Protein AF-0000000068167286 (afdb_homodimer)

Structure (mmCIF, N/CA/C/O backbone):
data_AF-0000000068167286-model_v1
#
loop_
_entity.id
_entity.type
_entity.pdbx_description
1 polymer 'Endonuclease/exonuclease/phosphatase family protein'
#
loop_
_atom_site.group_PDB
_atom_site.id
_atom_site.type_symbol
_atom_site.label_atom_id
_atom_site.label_alt_id
_atom_site.label_comp_id
_atom_site.label_asym_id
_atom_site.label_entity_id
_atom_site.label_seq_id
_atom_site.pdbx_PDB_ins_code
_atom_site.Cartn_x
_atom_site.Cartn_y
_atom_site.Cartn_z
_atom_site.occupancy
_atom_site.B_iso_or_equiv
_atom_site.auth_seq_id
_atom_site.auth_comp_id
_atom_site.auth_asym_id
_atom_site.auth_atom_id
_atom_site.pdbx_PDB_model_num
ATOM 1 N N . MET A 1 1 ? -36.969 -11.836 -45.531 1 19.58 1 MET A N 1
ATOM 2 C CA . MET A 1 1 ? -36.844 -10.516 -44.906 1 19.58 1 MET A CA 1
ATOM 3 C C . MET A 1 1 ? -36.969 -10.602 -43.406 1 19.58 1 MET A C 1
ATOM 5 O O . MET A 1 1 ? -38.031 -10.32 -42.844 1 19.58 1 MET A O 1
ATOM 9 N N . GLN A 1 2 ? -36.5 -11.539 -42.781 1 21.75 2 GLN A N 1
ATOM 10 C CA . GLN A 1 2 ? -36.812 -12.047 -41.469 1 21.75 2 GLN A CA 1
ATOM 11 C C . GLN A 1 2 ? -36.438 -11.023 -40.375 1 21.75 2 GLN A C 1
ATOM 13 O O . GLN A 1 2 ? -35.375 -10.438 -40.406 1 21.75 2 GLN A O 1
ATOM 18 N N . SER A 1 3 ? -37.5 -10.406 -39.812 1 21.89 3 SER A N 1
ATOM 19 C CA . SER A 1 3 ? -37.625 -9.289 -38.906 1 21.89 3 SER A CA 1
ATOM 20 C C . SER A 1 3 ? -36.844 -9.531 -37.594 1 21.89 3 SER A C 1
ATOM 22 O O . SER A 1 3 ? -37 -10.578 -36.969 1 21.89 3 SER A O 1
ATOM 24 N N . THR A 1 4 ? -35.594 -9.219 -37.594 1 21.28 4 THR A N 1
ATOM 25 C CA . THR A 1 4 ? -34.469 -9.406 -36.656 1 21.28 4 THR A CA 1
ATOM 26 C C . THR A 1 4 ? -34.781 -8.805 -35.312 1 21.28 4 THR A C 1
ATOM 28 O O . THR A 1 4 ? -34.688 -7.598 -35.094 1 21.28 4 THR A O 1
ATOM 31 N N . ASP A 1 5 ? -35.938 -9.078 -34.75 1 18.7 5 ASP A N 1
ATOM 32 C CA . ASP A 1 5 ? -36.5 -8.477 -33.562 1 18.7 5 ASP A CA 1
ATOM 33 C C . ASP A 1 5 ? -35.562 -8.57 -32.375 1 18.7 5 ASP A C 1
ATOM 35 O O . ASP A 1 5 ? -35.25 -9.664 -31.891 1 18.7 5 ASP A O 1
ATOM 39 N N . VAL A 1 6 ? -34.531 -7.875 -32.438 1 19.98 6 VAL A N 1
ATOM 40 C CA . VAL A 1 6 ? -33.438 -7.742 -31.484 1 19.98 6 VAL A CA 1
ATOM 41 C C . VAL A 1 6 ? -33.969 -7.441 -30.094 1 19.98 6 VAL A C 1
ATOM 43 O O . VAL A 1 6 ? -34.812 -6.555 -29.922 1 19.98 6 VAL A O 1
ATOM 46 N N . TYR A 1 7 ? -34.156 -8.461 -29.266 1 19 7 TYR A N 1
ATOM 47 C CA . TYR A 1 7 ? -34.719 -8.523 -27.938 1 19 7 TYR A CA 1
ATOM 48 C C . TYR A 1 7 ? -34.281 -7.336 -27.094 1 19 7 TYR A C 1
ATOM 50 O O . TYR A 1 7 ? -33.094 -7.109 -26.922 1 19 7 TYR A O 1
ATOM 58 N N . HIS A 1 8 ? -34.875 -6.145 -27.266 1 18.42 8 HIS A N 1
ATOM 59 C CA . HIS A 1 8 ? -34.875 -4.91 -26.484 1 18.42 8 HIS A CA 1
ATOM 60 C C . HIS A 1 8 ? -35.094 -5.199 -25 1 18.42 8 HIS A C 1
ATOM 62 O O . HIS A 1 8 ? -36.219 -5.324 -24.547 1 18.42 8 HIS A O 1
ATOM 68 N N . THR A 1 9 ? -34.469 -6.242 -24.578 1 20.19 9 THR A N 1
ATOM 69 C CA . THR A 1 9 ? -34.844 -6.383 -23.172 1 20.19 9 THR A CA 1
ATOM 70 C C . THR A 1 9 ? -34.812 -5.035 -22.469 1 20.19 9 THR A C 1
ATOM 72 O O . THR A 1 9 ? -33.844 -4.285 -22.594 1 20.19 9 THR A O 1
ATOM 75 N N . THR A 1 10 ? -35.938 -4.438 -22.312 1 20.2 10 THR A N 1
ATOM 76 C CA . THR A 1 10 ? -36.312 -3.277 -21.516 1 20.2 10 THR A CA 1
ATOM 77 C C . THR A 1 10 ? -35.531 -3.242 -20.203 1 20.2 10 THR A C 1
ATOM 79 O O . THR A 1 10 ? -35.594 -4.176 -19.406 1 20.2 10 THR A O 1
ATOM 82 N N . LEU A 1 11 ? -34.438 -2.666 -20.234 1 20.86 11 LEU A N 1
ATOM 83 C CA . LEU A 1 11 ? -33.625 -2.234 -19.094 1 20.86 11 LEU A CA 1
ATOM 84 C C . LEU A 1 11 ? -34.5 -1.599 -18.016 1 20.86 11 LEU A C 1
ATOM 86 O O . LEU A 1 11 ? -35.062 -0.505 -18.219 1 20.86 11 LEU A O 1
ATOM 90 N N . ARG A 1 12 ? -35.375 -2.465 -17.5 1 22.17 12 ARG A N 1
ATOM 91 C CA . ARG A 1 12 ? -36.25 -1.938 -16.469 1 22.17 12 ARG A CA 1
ATOM 92 C C . ARG A 1 12 ? -35.5 -0.986 -15.539 1 22.17 12 ARG A C 1
ATOM 94 O O . ARG A 1 12 ? -34.438 -1.337 -15 1 22.17 12 ARG A O 1
ATOM 101 N N . THR A 1 13 ? -35.562 0.288 -15.75 1 22.36 13 THR A N 1
ATOM 102 C CA . THR A 1 13 ? -35.281 1.476 -14.953 1 22.36 13 THR A CA 1
ATOM 103 C C . THR A 1 13 ? -35.844 1.339 -13.555 1 22.36 13 THR A C 1
ATOM 105 O O . THR A 1 13 ? -37.062 1.504 -13.359 1 22.36 13 THR A O 1
ATOM 108 N N . THR A 1 14 ? -35.719 0.206 -12.977 1 24.3 14 THR A N 1
ATOM 109 C CA . THR A 1 14 ? -36.344 0.342 -11.664 1 24.3 14 THR A CA 1
ATOM 110 C C . THR A 1 14 ? -35.938 1.646 -11 1 24.3 14 THR A C 1
ATOM 112 O O . THR A 1 14 ? -34.781 2.08 -11.141 1 24.3 14 THR A O 1
ATOM 115 N N . SER A 1 15 ? -36.812 2.525 -10.812 1 22.58 15 SER A N 1
ATOM 116 C CA . SER A 1 15 ? -36.844 3.779 -10.062 1 22.58 15 SER A CA 1
ATOM 117 C C . SER A 1 15 ? -36 3.693 -8.805 1 22.58 15 SER A C 1
ATOM 119 O O . SER A 1 15 ? -36.219 2.807 -7.969 1 22.58 15 SER A O 1
ATOM 121 N N . LEU A 1 16 ? -34.75 3.848 -8.93 1 25.44 16 LEU A N 1
ATOM 122 C CA . LEU A 1 16 ? -33.75 4.062 -7.898 1 25.44 16 LEU A CA 1
ATOM 123 C C . LEU A 1 16 ? -34.25 5.004 -6.816 1 25.44 16 LEU A C 1
ATOM 125 O O . LEU A 1 16 ? -34.156 6.227 -6.945 1 25.44 16 LEU A O 1
ATOM 129 N N . LEU A 1 17 ? -35.5 4.871 -6.328 1 25.36 17 LEU A N 1
ATOM 130 C CA . LEU A 1 17 ? -36.094 5.602 -5.219 1 25.36 17 LEU A CA 1
ATOM 131 C C . LEU A 1 17 ? -35.062 5.895 -4.133 1 25.36 17 LEU A C 1
ATOM 133 O O . LEU A 1 17 ? -34.062 5.184 -4.023 1 25.36 17 LEU A O 1
ATOM 137 N N . GLY A 1 18 ? -35.281 7.008 -3.186 1 28.33 18 GLY A N 1
ATOM 138 C CA . GLY A 1 18 ? -34.656 7.953 -2.264 1 28.33 18 GLY A CA 1
ATOM 139 C C . GLY A 1 18 ? -33.938 7.277 -1.114 1 28.33 18 GLY A C 1
ATOM 140 O O . GLY A 1 18 ? -34.531 7.012 -0.069 1 28.33 18 GLY A O 1
ATOM 141 N N . VAL A 1 19 ? -33.469 6.191 -1.227 1 30.53 19 VAL A N 1
ATOM 142 C CA . VAL A 1 19 ? -32.906 5.695 0.028 1 30.53 19 VAL A CA 1
ATOM 143 C C . VAL A 1 19 ? -32.094 6.793 0.706 1 30.53 19 VAL A C 1
ATOM 145 O O . VAL A 1 19 ? -31.203 7.387 0.087 1 30.53 19 VAL A O 1
ATOM 148 N N . ALA A 1 20 ? -32.438 7.434 1.746 1 33.59 20 ALA A N 1
ATOM 149 C CA . ALA A 1 20 ? -31.906 8.422 2.682 1 33.59 20 ALA A CA 1
ATOM 150 C C . ALA A 1 20 ? -30.438 8.164 2.967 1 33.59 20 ALA A C 1
ATOM 152 O O . ALA A 1 20 ? -30.047 7.047 3.338 1 33.59 20 ALA A O 1
ATOM 153 N N . GLY A 1 21 ? -29.453 8.711 2.258 1 41.69 21 GLY A N 1
ATOM 154 C CA . GLY A 1 21 ? -28.016 8.805 2.385 1 41.69 21 GLY A CA 1
ATOM 155 C C . GLY A 1 21 ? -27.531 8.695 3.82 1 41.69 21 GLY A C 1
ATOM 156 O O . GLY A 1 21 ? -28.031 9.391 4.703 1 41.69 21 GLY A O 1
ATOM 157 N N . GLU A 1 22 ? -27.438 7.539 4.367 1 47.97 22 GLU A N 1
ATOM 158 C CA . GLU A 1 22 ? -26.891 7.449 5.723 1 47.97 22 GLU A CA 1
ATOM 159 C C . GLU A 1 22 ? -25.625 8.281 5.859 1 47.97 22 GLU A C 1
ATOM 161 O O . GLU A 1 22 ? -24.734 8.219 5.008 1 47.97 22 GLU A O 1
ATOM 166 N N . ASN A 1 23 ? -25.703 9.422 6.527 1 53.66 23 ASN A N 1
ATOM 167 C CA . ASN A 1 23 ? -24.594 10.289 6.941 1 53.66 23 ASN A CA 1
ATOM 168 C C . ASN A 1 23 ? -23.531 9.5 7.695 1 53.66 23 ASN A C 1
ATOM 170 O O . ASN A 1 23 ? -23.828 8.82 8.68 1 53.66 23 ASN A O 1
ATOM 174 N N . ALA A 1 24 ? -22.516 9.078 6.914 1 52.41 24 ALA A N 1
ATOM 175 C CA . ALA A 1 24 ? -21.422 8.438 7.66 1 52.41 24 ALA A CA 1
ATOM 176 C C . ALA A 1 24 ? -20.5 9.477 8.281 1 52.41 24 ALA A C 1
ATOM 178 O O . ALA A 1 24 ? -20.078 10.422 7.609 1 52.41 24 ALA A O 1
ATOM 179 N N . LYS A 1 25 ? -20.453 9.469 9.68 1 57.75 25 LYS A N 1
ATOM 180 C CA . LYS A 1 25 ? -19.469 10.281 10.391 1 57.75 25 LYS A CA 1
ATOM 181 C C . LYS A 1 25 ? -18.062 9.711 10.219 1 57.75 25 LYS A C 1
ATOM 183 O O . LYS A 1 25 ? -17.859 8.5 10.328 1 57.75 25 LYS A O 1
ATOM 188 N N . VAL A 1 26 ? -17.188 10.516 9.586 1 63.88 26 VAL A N 1
ATOM 189 C CA . VAL A 1 26 ? -15.812 10.102 9.359 1 63.88 26 VAL A CA 1
ATOM 190 C C . VAL A 1 26 ? -14.859 11.016 10.133 1 63.88 26 VAL A C 1
ATOM 192 O O . VAL A 1 26 ? -14.945 12.242 10.031 1 63.88 26 VAL A O 1
ATOM 195 N N . LYS A 1 27 ? -14.078 10.406 11.062 1 56.56 27 LYS A N 1
ATOM 196 C CA . LYS A 1 27 ? -13.023 11.125 11.766 1 56.56 27 LYS A CA 1
ATOM 197 C C . LYS A 1 27 ? -11.719 11.094 10.977 1 56.56 27 LYS A C 1
ATOM 199 O O . LYS A 1 27 ? -11.172 10.023 10.711 1 56.56 27 LYS A O 1
ATOM 204 N N . ARG A 1 28 ? -11.43 12.289 10.453 1 64.94 28 ARG A N 1
ATOM 205 C CA . ARG A 1 28 ? -10.227 12.414 9.641 1 64.94 28 ARG A CA 1
ATOM 206 C C . ARG A 1 28 ? -9.117 13.109 10.422 1 64.94 28 ARG A C 1
ATOM 208 O O . ARG A 1 28 ? -9.375 14.055 11.172 1 64.94 28 ARG A O 1
ATOM 215 N N . ARG A 1 29 ? -7.836 12.508 10.328 1 54.06 29 ARG A N 1
ATOM 216 C CA . ARG A 1 29 ? -6.664 13.188 10.883 1 54.06 29 ARG A CA 1
ATOM 217 C C . ARG A 1 29 ? -5.594 13.391 9.82 1 54.06 29 ARG A C 1
ATOM 219 O O . ARG A 1 29 ? -5.367 12.516 8.984 1 54.06 29 ARG A O 1
ATOM 226 N N . THR A 1 30 ? -5.184 14.672 9.648 1 52.81 30 THR A N 1
ATOM 227 C CA . THR A 1 30 ? -4.07 15.031 8.781 1 52.81 30 THR A CA 1
ATOM 228 C C . THR A 1 30 ? -2.838 15.398 9.602 1 52.81 30 THR A C 1
ATOM 230 O O . THR A 1 30 ? -2.951 16.062 10.641 1 52.81 30 THR A O 1
ATOM 233 N N . LEU A 1 31 ? -1.612 14.805 9.344 1 59.97 31 LEU A N 1
ATOM 234 C CA . LEU A 1 31 ? -0.383 15.172 10.039 1 59.97 31 LEU A CA 1
ATOM 235 C C . LEU A 1 31 ? 0.786 15.258 9.062 1 59.97 31 LEU A C 1
ATOM 237 O O . LEU A 1 31 ? 0.959 14.375 8.219 1 59.97 31 LEU A O 1
ATOM 241 N N . ASN A 1 32 ? 1.38 16.375 9.023 1 74.38 32 ASN A N 1
ATOM 242 C CA . ASN A 1 32 ? 2.717 16.484 8.453 1 74.38 32 ASN A CA 1
ATOM 243 C C . ASN A 1 32 ? 3.76 15.789 9.328 1 74.38 32 ASN A C 1
ATOM 245 O O . ASN A 1 32 ? 3.965 16.172 10.477 1 74.38 32 ASN A O 1
ATOM 249 N N . ILE A 1 33 ? 4.398 14.734 8.875 1 59.91 33 ILE A N 1
ATOM 250 C CA . ILE A 1 33 ? 5.277 13.93 9.719 1 59.91 33 ILE A CA 1
ATOM 251 C C . ILE A 1 33 ? 6.715 14.43 9.578 1 59.91 33 ILE A C 1
ATOM 253 O O . ILE A 1 33 ? 7.594 14.031 10.344 1 59.91 33 ILE A O 1
ATOM 257 N N . ASN A 1 34 ? 7.035 15.375 8.867 1 59.34 34 ASN A N 1
ATOM 258 C CA . ASN A 1 34 ? 8.336 15.992 8.617 1 59.34 34 ASN A CA 1
ATOM 259 C C . ASN A 1 34 ? 9.469 14.992 8.766 1 59.34 34 ASN A C 1
ATOM 261 O O . ASN A 1 34 ? 10.195 15.016 9.758 1 59.34 34 ASN A O 1
ATOM 265 N N . ASP A 1 35 ? 9.727 14.234 7.809 1 63.91 35 ASP A N 1
ATOM 266 C CA . ASP A 1 35 ? 10.797 13.242 7.832 1 63.91 35 ASP A CA 1
ATOM 267 C C . ASP A 1 35 ? 11.938 13.648 6.902 1 63.91 35 ASP A C 1
ATOM 269 O O . ASP A 1 35 ? 12.445 12.82 6.145 1 63.91 35 ASP A O 1
ATOM 273 N N . ALA A 1 36 ? 12.297 14.859 7.113 1 59.34 36 ALA A N 1
ATOM 274 C CA . ALA A 1 36 ? 13.328 15.367 6.215 1 59.34 36 ALA A CA 1
ATOM 275 C C . ALA A 1 36 ? 14.695 14.797 6.57 1 59.34 36 ALA A C 1
ATOM 277 O O . ALA A 1 36 ? 14.984 14.555 7.742 1 59.34 36 ALA A O 1
ATOM 278 N N . VAL A 1 37 ? 15.461 14.562 5.637 1 63.88 37 VAL A N 1
ATOM 279 C CA . VAL A 1 37 ? 16.797 13.977 5.727 1 63.88 37 VAL A CA 1
ATOM 280 C C . VAL A 1 37 ? 17.672 14.805 6.664 1 63.88 37 VAL A C 1
ATOM 282 O O . VAL A 1 37 ? 18.469 14.258 7.414 1 63.88 37 VAL A O 1
ATOM 285 N N . GLY A 1 38 ? 17.469 15.969 6.574 1 72.56 38 GLY A N 1
ATOM 286 C CA . GLY A 1 38 ? 18.297 16.844 7.395 1 72.56 38 GLY A CA 1
ATOM 287 C C . GLY A 1 38 ? 18.078 16.641 8.883 1 72.56 38 GLY A C 1
ATOM 288 O O . GLY A 1 38 ? 19 16.828 9.68 1 72.56 38 GLY A O 1
ATOM 289 N N . GLU A 1 39 ? 16.969 16.219 9.195 1 78.56 39 GLU A N 1
ATOM 290 C CA . GLU A 1 39 ? 16.641 16.031 10.602 1 78.56 39 GLU A CA 1
ATOM 291 C C . GLU A 1 39 ? 17.422 14.875 11.203 1 78.56 39 GLU A C 1
ATOM 293 O O . GLU A 1 39 ? 17.703 14.867 12.406 1 78.56 39 GLU A O 1
ATOM 298 N N . GLU A 1 40 ? 17.828 13.945 10.383 1 82.25 40 GLU A N 1
ATOM 299 C CA . GLU A 1 40 ? 18.562 12.773 10.859 1 82.25 40 GLU A CA 1
ATOM 300 C C . GLU A 1 40 ? 19.938 13.156 11.398 1 82.25 40 GLU A C 1
ATOM 302 O O . GLU A 1 40 ? 20.531 12.414 12.18 1 82.25 40 GLU A O 1
ATOM 307 N N . LYS A 1 41 ? 20.391 14.336 10.984 1 85.19 41 LYS A N 1
ATOM 308 C CA . LYS A 1 41 ? 21.734 14.773 11.375 1 85.19 41 LYS A CA 1
ATOM 309 C C . LYS A 1 41 ? 21.688 15.562 12.68 1 85.19 41 LYS A C 1
ATOM 311 O O . LYS A 1 41 ? 22.734 15.867 13.266 1 85.19 41 LYS A O 1
ATOM 316 N N . VAL A 1 42 ? 20.547 15.938 13.164 1 86.19 42 VAL A N 1
ATOM 317 C CA . VAL A 1 42 ? 20.391 16.688 14.406 1 86.19 42 VAL A CA 1
ATOM 318 C C . VAL A 1 42 ? 20.062 15.727 15.547 1 86.19 42 VAL A C 1
ATOM 320 O O . VAL A 1 42 ? 19 15.102 15.547 1 86.19 42 VAL A O 1
ATOM 323 N N . PRO A 1 43 ? 20.953 15.625 16.484 1 85.44 43 PRO A N 1
ATOM 324 C CA . PRO A 1 43 ? 20.703 14.688 17.578 1 85.44 43 PRO A CA 1
ATOM 325 C C . PRO A 1 43 ? 19.359 14.914 18.266 1 85.44 43 PRO A C 1
ATOM 327 O O . PRO A 1 43 ? 19.047 16.047 18.641 1 85.44 43 PRO A O 1
ATOM 330 N N . GLY A 1 44 ? 18.641 13.867 18.391 1 83.88 44 GLY A N 1
ATOM 331 C CA . GLY A 1 44 ? 17.359 13.953 19.078 1 83.88 44 GLY A CA 1
ATOM 332 C C . GLY A 1 44 ? 16.188 14.172 18.141 1 83.88 44 GLY A C 1
ATOM 333 O O . GLY A 1 44 ? 15.031 14.008 18.547 1 83.88 44 GLY A O 1
ATOM 334 N N . PHE A 1 45 ? 16.531 14.477 16.938 1 86.44 45 PHE A N 1
ATOM 335 C CA . PHE A 1 45 ? 15.469 14.789 15.992 1 86.44 45 PHE A CA 1
ATOM 336 C C . PHE A 1 45 ? 15.391 13.727 14.898 1 86.44 45 PHE A C 1
ATOM 338 O O . PHE A 1 45 ? 14.711 13.922 13.891 1 86.44 45 PHE A O 1
ATOM 345 N N . GLU A 1 46 ? 16.078 12.602 15.195 1 88.25 46 GLU A N 1
ATOM 346 C CA . GLU A 1 46 ? 15.984 11.469 14.273 1 88.25 46 GLU A CA 1
ATOM 347 C C . GLU A 1 46 ? 14.555 10.938 14.195 1 88.25 46 GLU A C 1
ATOM 349 O O . GLU A 1 46 ? 13.844 10.914 15.203 1 88.25 46 GLU A O 1
ATOM 354 N N . PHE A 1 47 ? 14.195 10.516 13.086 1 89 47 PHE A N 1
ATOM 355 C CA . PHE A 1 47 ? 12.836 10.047 12.883 1 89 47 PHE A CA 1
ATOM 356 C C . PHE A 1 47 ? 12.469 8.961 13.891 1 89 47 PHE A C 1
ATOM 358 O O . PHE A 1 47 ? 11.383 8.984 14.469 1 89 47 PHE A O 1
ATOM 365 N N . LYS A 1 48 ? 13.328 7.996 14.078 1 87.38 48 LYS A N 1
ATOM 366 C CA . LYS A 1 48 ? 13.062 6.859 14.961 1 87.38 48 LYS A CA 1
ATOM 367 C C . LYS A 1 48 ? 12.789 7.324 16.391 1 87.38 48 LYS A C 1
ATOM 369 O O . LYS A 1 48 ? 12.07 6.652 17.141 1 87.38 48 LYS A O 1
ATOM 374 N N . LYS A 1 49 ? 13.312 8.414 16.766 1 87.06 49 LYS A N 1
ATOM 375 C CA . LYS A 1 49 ? 13.094 8.969 18.094 1 87.06 49 LYS A CA 1
ATOM 376 C C . LYS A 1 49 ? 11.75 9.695 18.172 1 87.06 49 LYS A C 1
ATOM 378 O O . LYS A 1 49 ? 11.141 9.766 19.25 1 87.06 49 LYS A O 1
ATOM 383 N N . ARG A 1 50 ? 11.281 10.219 17.047 1 88.06 50 ARG A N 1
ATOM 384 C CA . ARG A 1 50 ? 10.047 10.992 17.016 1 88.06 50 ARG A CA 1
ATOM 385 C C . ARG A 1 50 ? 8.852 10.094 16.719 1 88.06 50 ARG A C 1
ATOM 387 O O . ARG A 1 50 ? 7.723 10.391 17.109 1 88.06 50 ARG A O 1
ATOM 394 N N . LEU A 1 51 ? 9.07 9 16.156 1 90.56 51 LEU A N 1
ATOM 395 C CA . LEU A 1 51 ? 8.031 8.086 15.703 1 90.56 51 LEU A CA 1
ATOM 396 C C . LEU A 1 51 ? 7.133 7.66 16.859 1 90.56 51 LEU A C 1
ATOM 398 O O . LEU A 1 51 ? 5.906 7.609 16.719 1 90.56 51 LEU A O 1
ATOM 402 N N . PRO A 1 52 ? 7.672 7.309 18.062 1 89.06 52 PRO A N 1
ATOM 403 C CA . PRO A 1 52 ? 6.777 6.941 19.172 1 89.06 52 PRO A CA 1
A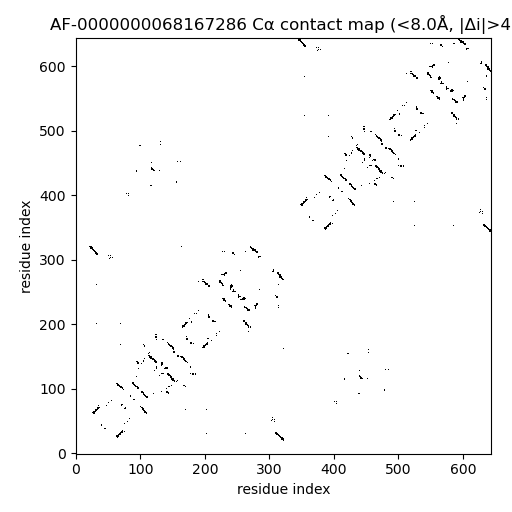TOM 404 C C . PRO A 1 52 ? 5.762 8.039 19.484 1 89.06 52 PRO A C 1
ATOM 406 O O . PRO A 1 52 ? 4.617 7.738 19.828 1 89.06 52 PRO A O 1
ATOM 409 N N . GLY A 1 53 ? 6.195 9.273 19.422 1 87.19 53 GLY A N 1
ATOM 410 C CA . GLY A 1 53 ? 5.27 10.375 19.625 1 87.19 53 GLY A CA 1
ATOM 411 C C . GLY A 1 53 ? 4.18 10.453 18.578 1 87.19 53 GLY A C 1
ATOM 412 O O . GLY A 1 53 ? 3.014 10.68 18.891 1 87.19 53 GLY A O 1
ATOM 413 N N . ILE A 1 54 ? 4.562 10.266 17.328 1 88.69 54 ILE A N 1
ATOM 414 C CA . ILE A 1 54 ? 3.623 10.273 16.203 1 88.69 54 ILE A CA 1
ATOM 415 C C . ILE A 1 54 ? 2.596 9.156 16.391 1 88.69 54 ILE A C 1
ATOM 417 O O . ILE A 1 54 ? 1.39 9.398 16.328 1 88.69 54 ILE A O 1
ATOM 421 N N . LEU A 1 55 ? 3.072 7.965 16.688 1 91.19 55 LEU A N 1
ATOM 422 C CA . LEU A 1 55 ? 2.205 6.805 16.859 1 91.19 55 LEU A CA 1
ATOM 423 C C . LEU A 1 55 ? 1.327 6.957 18.094 1 91.19 55 LEU A C 1
ATOM 425 O O . LEU A 1 55 ? 0.165 6.547 18.094 1 91.19 55 LEU A O 1
ATOM 429 N N . GLY A 1 56 ? 1.95 7.488 19.141 1 88.38 56 GLY A N 1
ATOM 430 C CA . GLY A 1 56 ? 1.182 7.746 20.344 1 88.38 56 GLY A CA 1
ATOM 431 C C . GLY A 1 56 ? -0.006 8.656 20.109 1 88.38 56 GLY A C 1
ATOM 432 O O . GLY A 1 56 ? -1.096 8.414 20.625 1 88.38 56 GLY A O 1
ATOM 433 N N . LEU A 1 57 ? 0.2 9.703 19.375 1 86.81 57 LEU A N 1
ATOM 434 C CA . LEU A 1 57 ? -0.876 10.633 19.047 1 86.81 57 LEU A CA 1
ATOM 435 C C . LEU A 1 57 ? -1.977 9.93 18.266 1 86.81 57 LEU A C 1
ATOM 437 O O . LEU A 1 57 ? -3.164 10.141 18.516 1 86.81 57 LEU A O 1
ATOM 441 N N . ILE A 1 58 ? -1.613 9.18 17.281 1 89.75 58 ILE A N 1
ATOM 442 C CA . ILE A 1 58 ? -2.566 8.477 16.422 1 89.75 58 ILE A CA 1
ATOM 443 C C . ILE A 1 58 ? -3.375 7.488 17.266 1 89.75 58 ILE A C 1
ATOM 445 O O . ILE A 1 58 ? -4.586 7.348 17.078 1 89.75 58 ILE A O 1
ATOM 449 N N . ARG A 1 59 ? -2.744 6.785 18.203 1 89.5 59 ARG A N 1
ATOM 450 C CA . ARG A 1 59 ? -3.428 5.848 19.094 1 89.5 59 ARG A CA 1
ATOM 451 C C . ARG A 1 59 ? -4.449 6.566 19.969 1 89.5 59 ARG A C 1
ATOM 453 O O . ARG A 1 59 ? -5.531 6.035 20.234 1 89.5 59 ARG A O 1
ATOM 460 N N . GLU A 1 60 ? -4.051 7.699 20.391 1 85.25 60 GLU A N 1
ATOM 461 C CA . GLU A 1 60 ? -4.918 8.492 21.266 1 85.25 60 GLU A CA 1
ATOM 462 C C . GLU A 1 60 ? -6.145 9 20.5 1 85.25 60 GLU A C 1
ATOM 464 O O . GLU A 1 60 ? -7.25 9.008 21.047 1 85.25 60 GLU A O 1
ATOM 469 N N . GLN A 1 61 ? -5.934 9.383 19.312 1 84.38 61 GLN A N 1
ATOM 470 C CA . GLN A 1 61 ? -6.984 10.07 18.562 1 84.38 61 GLN A CA 1
ATOM 471 C C . GLN A 1 61 ? -7.855 9.086 17.797 1 84.38 61 GLN A C 1
ATOM 473 O O . GLN A 1 61 ? -8.992 9.398 17.438 1 84.38 61 GLN A O 1
ATOM 478 N N . LYS A 1 62 ? -7.422 7.93 17.422 1 86.5 62 LYS A N 1
ATOM 479 C CA . LYS A 1 62 ? -8.125 6.844 16.766 1 86.5 62 LYS A CA 1
ATOM 480 C C . LYS A 1 62 ? -8.859 7.344 15.516 1 86.5 62 LYS A C 1
ATOM 482 O O . LYS A 1 62 ? -10.062 7.137 15.375 1 86.5 62 LYS A O 1
ATOM 487 N N . PRO A 1 63 ? -8.117 7.977 14.625 1 91.25 63 PRO A N 1
ATOM 488 C CA . PRO A 1 63 ? -8.758 8.469 13.398 1 91.25 63 PRO A CA 1
ATOM 489 C C . PRO A 1 63 ? -9.195 7.336 12.477 1 91.25 63 PRO A C 1
ATOM 491 O O . PRO A 1 63 ? -8.648 6.234 12.531 1 91.25 63 PRO A O 1
ATOM 494 N N . ASP A 1 64 ? -10.289 7.594 11.602 1 92.56 64 ASP A N 1
ATOM 495 C CA . ASP A 1 64 ? -10.68 6.684 10.523 1 92.56 64 ASP A CA 1
ATOM 496 C C . ASP A 1 64 ? -9.766 6.855 9.312 1 92.56 64 ASP A C 1
ATOM 498 O O . ASP A 1 64 ? -9.555 5.906 8.547 1 92.56 64 ASP A O 1
ATOM 502 N N . LEU A 1 65 ? -9.312 8.094 9.133 1 94.69 65 LEU A N 1
ATOM 503 C CA . LEU A 1 65 ? -8.492 8.469 7.992 1 94.69 65 LEU A CA 1
ATOM 504 C C . LEU A 1 65 ? -7.25 9.234 8.438 1 94.69 65 LEU A C 1
ATOM 506 O O . LEU A 1 65 ? -7.328 10.07 9.344 1 94.69 65 LEU A O 1
ATOM 510 N N . LEU A 1 66 ? -6.121 8.898 7.871 1 94.88 66 LEU A N 1
ATOM 511 C CA . LEU A 1 66 ? -4.844 9.562 8.109 1 94.88 66 LEU A CA 1
ATOM 512 C C . LEU A 1 66 ? -4.262 10.094 6.805 1 94.88 66 LEU A C 1
ATOM 514 O O . LEU A 1 66 ? -4.211 9.383 5.801 1 94.88 66 LEU A O 1
ATOM 518 N N . PHE A 1 67 ? -3.914 11.336 6.762 1 96.19 67 PHE A N 1
ATOM 519 C CA . PHE A 1 67 ? -3.18 11.961 5.668 1 96.19 67 PHE A CA 1
ATOM 520 C C . PHE A 1 67 ? -1.821 12.461 6.145 1 96.19 67 PHE A C 1
ATOM 522 O O . PHE A 1 67 ? -1.739 13.438 6.887 1 96.19 67 PHE A O 1
ATOM 529 N N . LEU A 1 68 ? -0.741 11.844 5.715 1 95.19 68 LEU A N 1
ATOM 530 C CA . LEU A 1 68 ? 0.607 12.164 6.168 1 95.19 68 LEU A CA 1
ATOM 531 C C . LEU A 1 68 ? 1.472 12.641 5.008 1 95.19 68 LEU A C 1
ATOM 533 O O . LEU A 1 68 ? 1.427 12.07 3.914 1 95.19 68 LEU A O 1
ATOM 537 N N . VAL A 1 69 ? 2.189 13.711 5.27 1 94.44 69 VAL A N 1
ATOM 538 C CA . VAL A 1 69 ? 3.057 14.242 4.223 1 94.44 69 VAL A CA 1
ATOM 539 C C . VAL A 1 69 ? 4.492 14.328 4.738 1 94.44 69 VAL A C 1
ATOM 541 O O . VAL A 1 69 ? 4.75 14.102 5.922 1 94.44 69 VAL A O 1
ATOM 544 N N . GLU A 1 70 ? 5.434 14.477 3.799 1 91.81 70 GLU A N 1
ATOM 545 C CA . GLU A 1 70 ? 6.871 14.602 4.02 1 91.81 70 GLU A CA 1
ATOM 546 C C . GLU A 1 70 ? 7.453 13.328 4.625 1 91.81 70 GLU A C 1
ATOM 548 O O . GLU A 1 70 ? 8.344 13.391 5.477 1 91.81 70 GLU A O 1
ATOM 553 N N . ALA A 1 71 ? 6.793 12.266 4.336 1 89.75 71 ALA A N 1
ATOM 554 C CA . ALA A 1 71 ? 7.469 11 4.602 1 89.75 71 ALA A CA 1
ATOM 555 C C . ALA A 1 71 ? 8.617 10.773 3.623 1 89.75 71 ALA A C 1
ATOM 557 O O . ALA A 1 71 ? 8.398 10.688 2.412 1 89.75 71 ALA A O 1
ATOM 558 N N . THR A 1 72 ? 9.719 10.719 4.289 1 87.12 72 THR A N 1
ATOM 559 C CA . THR A 1 72 ? 10.898 10.625 3.438 1 87.12 72 THR A CA 1
ATOM 560 C C . THR A 1 72 ? 11.68 9.344 3.725 1 87.12 72 THR A C 1
ATOM 562 O O . THR A 1 72 ? 11.477 8.711 4.762 1 87.12 72 THR A O 1
ATOM 565 N N . GLN A 1 73 ? 12.555 8.953 2.822 1 85.62 73 GLN A N 1
ATOM 566 C CA . GLN A 1 73 ? 13.406 7.777 2.926 1 85.62 73 GLN A CA 1
ATOM 567 C C . GLN A 1 73 ? 12.586 6.496 2.951 1 85.62 73 GLN A C 1
ATOM 569 O O . GLN A 1 73 ? 11.648 6.371 3.742 1 85.62 73 GLN A O 1
ATOM 574 N N . ALA A 1 74 ? 12.961 5.594 2.291 1 86.94 74 ALA A N 1
ATOM 575 C CA . ALA A 1 74 ? 12.227 4.348 2.1 1 86.94 74 ALA A CA 1
ATOM 576 C C . ALA A 1 74 ? 12.117 3.566 3.404 1 86.94 74 ALA A C 1
ATOM 578 O O . ALA A 1 74 ? 11.07 2.982 3.703 1 86.94 74 ALA A O 1
ATOM 579 N N . GLU A 1 75 ? 13.172 3.576 4.156 1 88.56 75 GLU A N 1
ATOM 580 C CA . GLU A 1 75 ? 13.195 2.826 5.406 1 88.56 75 GLU A CA 1
ATOM 581 C C . GLU A 1 75 ? 12.188 3.395 6.41 1 88.56 75 GLU A C 1
ATOM 583 O O . GLU A 1 75 ? 11.562 2.646 7.156 1 88.56 75 GLU A O 1
ATOM 588 N N . HIS A 1 76 ? 12.094 4.676 6.5 1 91.31 76 HIS A N 1
ATOM 589 C CA . HIS A 1 76 ? 11.18 5.328 7.434 1 91.31 76 HIS A CA 1
ATOM 590 C C . HIS A 1 76 ? 9.727 5.113 7.027 1 91.31 76 HIS A C 1
ATOM 592 O O . HIS A 1 76 ? 8.867 4.875 7.879 1 91.31 76 HIS A O 1
ATOM 598 N N . ILE A 1 77 ? 9.516 5.191 5.711 1 92.81 77 ILE A N 1
ATOM 599 C CA . ILE A 1 77 ? 8.172 4.941 5.191 1 92.81 77 ILE A CA 1
ATOM 600 C C . ILE A 1 77 ? 7.758 3.506 5.496 1 92.81 77 ILE A C 1
ATOM 602 O O . ILE A 1 77 ? 6.617 3.25 5.883 1 92.81 77 ILE A O 1
ATOM 606 N N . ASN A 1 78 ? 8.672 2.674 5.328 1 93.19 78 ASN A N 1
ATOM 607 C CA . ASN A 1 78 ? 8.43 1.261 5.609 1 93.19 78 ASN A CA 1
ATOM 608 C C . ASN A 1 78 ? 8.086 1.03 7.078 1 93.19 78 ASN A C 1
ATOM 610 O O . ASN A 1 78 ? 7.133 0.314 7.391 1 93.19 78 ASN A O 1
ATOM 614 N N . LEU A 1 79 ? 8.875 1.54 7.922 1 94 79 LEU A N 1
ATOM 615 C CA . LEU A 1 79 ? 8.641 1.415 9.352 1 94 79 LEU A CA 1
ATOM 616 C C . LEU A 1 79 ? 7.305 2.031 9.75 1 94 79 LEU A C 1
ATOM 618 O O . LEU A 1 79 ? 6.551 1.442 10.523 1 94 79 LEU A O 1
ATOM 622 N N . LEU A 1 80 ? 7.039 3.242 9.289 1 94.31 80 LEU A N 1
ATOM 623 C CA . LEU A 1 80 ? 5.77 3.912 9.539 1 94.31 80 LEU A CA 1
ATOM 624 C C . LEU A 1 80 ? 4.598 3.047 9.086 1 94.31 80 LEU A C 1
ATOM 626 O O . LEU A 1 80 ? 3.629 2.871 9.828 1 94.31 80 LEU A O 1
ATOM 630 N N . GLY A 1 81 ? 4.719 2.52 7.859 1 95.69 81 GLY A N 1
ATOM 631 C CA . GLY A 1 81 ? 3.682 1.649 7.328 1 95.69 81 GLY A CA 1
ATOM 632 C C . GLY A 1 81 ? 3.441 0.419 8.18 1 95.69 81 GLY A C 1
ATOM 633 O O . GLY A 1 81 ? 2.293 0.044 8.43 1 95.69 81 GLY A O 1
ATOM 634 N N . PHE A 1 82 ? 4.477 -0.174 8.602 1 96.25 82 PHE A N 1
ATOM 635 C CA . PHE A 1 82 ? 4.387 -1.368 9.438 1 96.25 82 PHE A CA 1
ATOM 636 C C . PHE A 1 82 ? 3.646 -1.07 10.734 1 96.25 82 PHE A C 1
ATOM 638 O O . PHE A 1 82 ? 2.742 -1.812 11.117 1 96.25 82 PHE A O 1
ATOM 645 N N . GLU A 1 83 ? 4.02 -0.036 11.406 1 95.56 83 GLU A N 1
ATOM 646 C CA . GLU A 1 83 ? 3.438 0.328 12.695 1 95.56 83 GLU A CA 1
ATOM 647 C C . GLU A 1 83 ? 1.966 0.708 12.547 1 95.56 83 GLU A C 1
ATOM 649 O O . GLU A 1 83 ? 1.127 0.282 13.344 1 95.56 83 GLU A O 1
ATOM 654 N N . LEU A 1 84 ? 1.651 1.504 11.539 1 96.12 84 LEU A N 1
ATOM 655 C CA . LEU A 1 84 ? 0.272 1.929 11.328 1 96.12 84 LEU A CA 1
ATOM 656 C C . LEU A 1 84 ? -0.614 0.739 10.969 1 96.12 84 LEU A C 1
ATOM 658 O O . LEU A 1 84 ? -1.754 0.65 11.438 1 96.12 84 LEU A O 1
ATOM 662 N N . SER A 1 85 ? -0.075 -0.13 10.148 1 95.75 85 SER A N 1
ATOM 663 C CA . SER A 1 85 ? -0.826 -1.334 9.812 1 95.75 85 SER A CA 1
ATOM 664 C C . SER A 1 85 ? -1.102 -2.182 11.047 1 95.75 85 SER A C 1
ATOM 666 O O . SER A 1 85 ? -2.174 -2.777 11.172 1 95.75 85 SER A O 1
ATOM 668 N N . SER A 1 86 ? -0.153 -2.26 11.914 1 94.88 86 SER A N 1
ATOM 669 C CA . SER A 1 86 ? -0.305 -3.014 13.156 1 94.88 86 SER A CA 1
ATOM 670 C C . SER A 1 86 ? -1.381 -2.402 14.047 1 94.88 86 SER A C 1
ATOM 672 O O . SER A 1 86 ? -1.893 -3.062 14.953 1 94.88 86 SER A O 1
ATOM 674 N N . MET A 1 87 ? -1.695 -1.116 13.781 1 93.75 87 MET A N 1
ATOM 675 C CA . MET A 1 87 ? -2.73 -0.42 14.539 1 93.75 87 MET A CA 1
ATOM 676 C C . MET A 1 87 ? -4.09 -0.563 13.859 1 93.75 87 MET A C 1
ATOM 678 O O . MET A 1 87 ? -5.086 -0.009 14.328 1 93.75 87 MET A O 1
ATOM 682 N N . GLY A 1 88 ? -4.164 -1.28 12.703 1 92.25 88 GLY A N 1
ATOM 683 C CA . GLY A 1 88 ? -5.441 -1.539 12.062 1 92.25 88 GLY A CA 1
ATOM 684 C C . GLY A 1 88 ? -5.672 -0.679 10.828 1 92.25 88 GLY A C 1
ATOM 685 O O . GLY A 1 88 ? -6.758 -0.7 10.25 1 92.25 88 GLY A O 1
ATOM 686 N N . PHE A 1 89 ? -4.609 0.029 10.367 1 94.94 89 PHE A N 1
ATOM 687 C CA . PHE A 1 89 ? -4.758 0.858 9.18 1 94.94 89 PHE A CA 1
ATOM 688 C C . PHE A 1 89 ? -4.297 0.106 7.938 1 94.94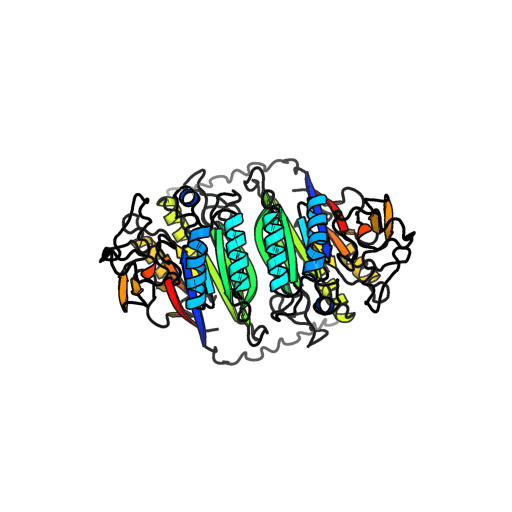 89 PHE A C 1
ATOM 690 O O . PHE A 1 89 ? -3.328 -0.654 7.988 1 94.94 89 PHE A O 1
ATOM 697 N N . ARG A 1 90 ? -5.059 0.25 6.836 1 96.25 90 ARG A N 1
ATOM 698 C CA . ARG A 1 90 ? -4.5 0.047 5.504 1 96.25 90 ARG A CA 1
ATOM 699 C C . ARG A 1 90 ? -3.711 1.271 5.051 1 96.25 90 ARG A C 1
ATOM 701 O O . ARG A 1 90 ? -4.203 2.398 5.129 1 96.25 90 ARG A O 1
ATOM 708 N N . VAL A 1 91 ? -2.436 1.062 4.672 1 97.19 91 VAL A N 1
ATOM 709 C CA . VAL A 1 91 ? -1.56 2.188 4.367 1 97.19 91 VAL A CA 1
ATOM 710 C C . VAL A 1 91 ? -1.117 2.117 2.906 1 97.19 91 VAL A C 1
ATOM 712 O O . VAL A 1 91 ? -0.667 1.069 2.439 1 97.19 91 VAL A O 1
ATOM 715 N N . VAL A 1 92 ? -1.298 3.17 2.148 1 98.25 92 VAL A N 1
ATOM 716 C CA . VAL A 1 92 ? -0.822 3.318 0.777 1 98.25 92 VAL A CA 1
ATOM 717 C C . VAL A 1 92 ? -0.118 4.664 0.618 1 98.25 92 VAL A C 1
ATOM 719 O O . VAL A 1 92 ? -0.366 5.598 1.386 1 98.25 92 VAL A O 1
ATOM 722 N N . PHE A 1 93 ? 0.794 4.762 -0.334 1 97.44 93 PHE A N 1
ATOM 723 C CA . PHE A 1 93 ? 1.523 6.016 -0.498 1 97.44 93 PHE A CA 1
ATOM 724 C C . PHE A 1 93 ? 2.002 6.18 -1.936 1 97.44 93 PHE A C 1
ATOM 726 O O . PHE A 1 93 ? 1.972 5.227 -2.719 1 97.44 93 PHE A O 1
ATOM 733 N N . GLY A 1 94 ? 2.285 7.355 -2.303 1 97.31 94 GLY A N 1
ATOM 734 C CA . GLY A 1 94 ? 2.877 7.727 -3.578 1 97.31 94 GLY A CA 1
ATOM 735 C C . GLY A 1 94 ? 4.027 8.703 -3.441 1 97.31 94 GLY A C 1
ATOM 736 O O . GLY A 1 94 ? 3.961 9.641 -2.643 1 97.31 94 GLY A O 1
ATOM 737 N N . GLU A 1 95 ? 5.078 8.477 -4.211 1 95.19 95 GLU A N 1
ATOM 738 C CA . GLU A 1 95 ? 6.277 9.305 -4.172 1 95.19 95 GLU A CA 1
ATOM 739 C C . GLU A 1 95 ? 6.168 10.477 -5.148 1 95.19 95 GLU A C 1
ATOM 741 O O . GLU A 1 95 ? 5.602 10.336 -6.234 1 95.19 95 GLU A O 1
ATOM 746 N N . GLY A 1 96 ? 6.785 11.539 -4.746 1 94 96 GLY A N 1
ATOM 747 C CA . GLY A 1 96 ? 6.793 12.711 -5.609 1 94 96 GLY A CA 1
ATOM 748 C C . GLY A 1 96 ? 7.617 12.516 -6.867 1 94 96 GLY A C 1
ATOM 749 O O . GLY A 1 96 ? 7.367 13.164 -7.887 1 94 96 GLY A O 1
ATOM 750 N N . ASN A 1 97 ? 8.594 11.703 -6.766 1 92.62 97 ASN A N 1
ATOM 751 C CA . ASN A 1 97 ? 9.414 11.281 -7.898 1 92.62 97 ASN A CA 1
ATOM 752 C C . ASN A 1 97 ? 10.125 9.961 -7.613 1 92.62 97 ASN A C 1
ATOM 754 O O . ASN A 1 97 ? 9.867 9.32 -6.598 1 92.62 97 ASN A O 1
ATOM 758 N N . ALA A 1 98 ? 11.031 9.523 -8.547 1 90.19 98 ALA A N 1
ATOM 759 C CA . ALA A 1 98 ? 11.617 8.195 -8.453 1 90.19 98 ALA A CA 1
ATOM 760 C C . ALA A 1 98 ? 12.922 8.227 -7.672 1 90.19 98 ALA A C 1
ATOM 762 O O . ALA A 1 98 ? 13.562 7.188 -7.473 1 90.19 98 ALA A O 1
ATOM 763 N N . SER A 1 99 ? 13.258 9.305 -7.078 1 85.88 99 SER A N 1
ATOM 764 C CA . SER A 1 99 ? 14.516 9.398 -6.352 1 85.88 99 SER A CA 1
ATOM 765 C C . SER A 1 99 ? 14.367 8.898 -4.918 1 85.88 99 SER A C 1
ATOM 767 O O . SER A 1 99 ? 13.336 9.133 -4.277 1 85.88 99 SER A O 1
ATOM 769 N N . PRO A 1 100 ? 15.328 8.148 -4.32 1 75.88 100 PRO A N 1
ATOM 770 C CA . PRO A 1 100 ? 15.242 7.625 -2.955 1 75.88 100 PRO A C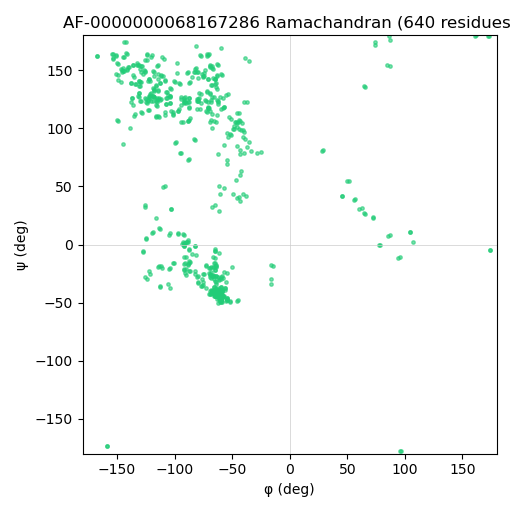A 1
ATOM 771 C C . PRO A 1 100 ? 15.023 8.719 -1.913 1 75.88 100 PRO A C 1
ATOM 773 O O . PRO A 1 100 ? 14.438 8.461 -0.857 1 75.88 100 PRO A O 1
ATOM 776 N N . GLY A 1 101 ? 15.367 9.93 -2.139 1 75 101 GLY A N 1
ATOM 777 C CA . GLY A 1 101 ? 15.258 11.008 -1.164 1 75 101 GLY A CA 1
ATOM 778 C C . GLY A 1 101 ? 14 11.836 -1.328 1 75 101 GLY A C 1
ATOM 779 O O . GLY A 1 101 ? 13.75 12.758 -0.549 1 75 101 GLY A O 1
ATOM 780 N N . CYS A 1 102 ? 13.156 11.336 -2.186 1 83.88 102 CYS A N 1
ATOM 781 C CA . CYS A 1 102 ? 11.953 12.117 -2.434 1 83.88 102 CYS A CA 1
ATOM 782 C C . CYS A 1 102 ? 10.906 11.852 -1.36 1 83.88 102 CYS A C 1
ATOM 784 O O . CYS A 1 102 ? 10.875 10.773 -0.763 1 83.88 102 CYS A O 1
ATOM 786 N N . THR A 1 103 ? 10.102 12.883 -1.073 1 90.06 103 THR A N 1
ATOM 787 C CA . THR A 1 103 ? 9.016 12.727 -0.107 1 90.06 103 THR A CA 1
ATOM 788 C C . THR A 1 103 ? 7.871 11.914 -0.7 1 90.06 103 THR A C 1
ATOM 790 O O . THR A 1 103 ? 7.676 11.906 -1.917 1 90.06 103 THR A O 1
ATOM 793 N N . ALA A 1 104 ? 7.211 11.25 0.149 1 94.62 104 ALA A N 1
ATOM 794 C CA . ALA A 1 104 ? 5.992 10.531 -0.222 1 94.62 104 ALA A CA 1
ATOM 795 C C . ALA A 1 104 ? 4.785 11.07 0.534 1 94.62 104 ALA A C 1
ATOM 797 O O . ALA A 1 104 ? 4.914 11.57 1.653 1 94.62 104 ALA A O 1
ATOM 798 N N . ASN A 1 105 ? 3.717 11.055 -0.129 1 96.88 105 ASN A N 1
ATOM 799 C CA . ASN A 1 105 ? 2.416 11.297 0.486 1 96.88 105 ASN A CA 1
ATOM 800 C C . ASN A 1 105 ? 1.728 9.992 0.879 1 96.88 105 ASN A C 1
ATOM 802 O O . ASN A 1 105 ? 1.604 9.086 0.06 1 96.88 105 ASN A O 1
ATOM 806 N N . VAL A 1 106 ? 1.318 9.922 2.172 1 97.12 106 VAL A N 1
ATOM 807 C CA . VAL A 1 106 ? 0.849 8.664 2.73 1 97.12 106 VAL A CA 1
ATOM 808 C C . VAL A 1 106 ? -0.61 8.797 3.162 1 97.12 106 VAL A C 1
ATOM 810 O O . VAL A 1 106 ? -0.981 9.773 3.818 1 97.12 106 VAL A O 1
ATOM 813 N N . ILE A 1 107 ? -1.424 7.836 2.787 1 97.88 107 ILE A N 1
ATOM 814 C CA . ILE A 1 107 ? -2.803 7.738 3.252 1 97.88 107 ILE A CA 1
ATOM 815 C C . ILE A 1 107 ? -2.975 6.473 4.094 1 97.88 107 ILE A C 1
ATOM 817 O O . ILE A 1 107 ? -2.553 5.387 3.688 1 97.88 107 ILE A O 1
ATOM 821 N N . GLY A 1 108 ? -3.445 6.637 5.285 1 96.56 108 GLY A N 1
ATOM 822 C CA . GLY A 1 108 ? -3.936 5.535 6.098 1 96.56 108 GLY A CA 1
ATOM 823 C C . GLY A 1 108 ? -5.434 5.586 6.336 1 96.56 108 GLY A C 1
ATOM 824 O O . GLY A 1 108 ? -6 6.668 6.523 1 96.56 108 GLY A O 1
ATOM 825 N N . PHE A 1 109 ? -6.098 4.48 6.281 1 95.94 109 PHE A N 1
ATOM 826 C CA . PHE A 1 109 ? -7.516 4.441 6.605 1 95.94 109 PHE A CA 1
ATOM 827 C C . PHE A 1 109 ? -7.859 3.172 7.375 1 95.94 109 PHE A C 1
ATOM 829 O O . PHE A 1 109 ? -7.176 2.156 7.246 1 95.94 109 PHE A O 1
ATOM 836 N N . ASN A 1 110 ? -8.859 3.281 8.203 1 93.38 110 ASN A N 1
ATOM 837 C CA . ASN A 1 110 ? -9.344 2.133 8.961 1 93.38 110 ASN A CA 1
ATOM 838 C C . ASN A 1 110 ? -9.742 0.983 8.039 1 93.38 110 ASN A C 1
ATOM 840 O O . ASN A 1 110 ? -10.703 1.096 7.273 1 93.38 110 ASN A O 1
ATOM 844 N N . SER A 1 111 ? -9.062 -0.154 8.195 1 92.88 111 SER A N 1
ATOM 845 C CA . SER A 1 111 ? -9.188 -1.253 7.246 1 92.88 111 SER A CA 1
ATOM 846 C C . SER A 1 111 ? -10.531 -1.961 7.398 1 92.88 111 SER A C 1
ATOM 848 O O . SER A 1 111 ? -10.961 -2.691 6.5 1 92.88 111 SER A O 1
ATOM 850 N N . THR A 1 112 ? -11.219 -1.818 8.461 1 90.75 112 THR A N 1
ATOM 851 C CA . THR A 1 112 ? -12.516 -2.451 8.664 1 90.75 112 THR A CA 1
ATOM 852 C C . THR A 1 112 ? -13.641 -1.571 8.117 1 90.75 112 THR A C 1
ATOM 854 O O . THR A 1 112 ? -14.758 -2.047 7.895 1 90.75 112 THR A O 1
ATOM 857 N N . ARG A 1 113 ? -13.328 -0.303 7.875 1 92.06 113 ARG A N 1
ATOM 858 C CA . ARG A 1 113 ? -14.383 0.626 7.484 1 92.06 113 ARG A CA 1
ATOM 859 C C . ARG A 1 113 ? -14.312 0.939 5.996 1 92.06 113 ARG A C 1
ATOM 861 O O . ARG A 1 113 ? -15.289 1.426 5.414 1 92.06 113 ARG A O 1
ATOM 868 N N . PHE A 1 114 ? -13.125 0.702 5.453 1 94.44 114 PHE A N 1
ATOM 869 C CA . PHE A 1 114 ? -12.961 1.075 4.055 1 94.44 114 PHE A CA 1
ATOM 870 C C . PHE A 1 114 ? -12.258 -0.032 3.279 1 94.44 114 PHE A C 1
ATOM 872 O O . PHE A 1 114 ? -11.391 -0.721 3.82 1 94.44 114 PHE A O 1
ATOM 879 N N . HIS A 1 115 ? -12.656 -0.219 2.004 1 96.25 115 HIS A N 1
ATOM 880 C CA . HIS A 1 115 ? -12.055 -1.163 1.066 1 96.25 115 HIS A CA 1
ATOM 881 C C . HIS A 1 115 ? -11.406 -0.437 -0.108 1 96.25 115 HIS A C 1
ATOM 883 O O . HIS A 1 115 ? -12.07 0.334 -0.808 1 96.25 115 HIS A O 1
ATOM 889 N N . LEU A 1 116 ? -10.102 -0.661 -0.321 1 97.81 116 LEU A N 1
ATOM 890 C CA . LEU A 1 116 ? -9.344 0.041 -1.352 1 97.81 116 LEU A CA 1
ATOM 891 C C . LEU A 1 116 ? -9.641 -0.535 -2.732 1 97.81 116 LEU A C 1
ATOM 893 O O . LEU A 1 116 ? -9.562 -1.748 -2.936 1 97.81 116 LEU A O 1
ATOM 897 N N . THR A 1 117 ? -9.984 0.363 -3.764 1 98.12 117 THR A N 1
ATOM 898 C CA . THR A 1 117 ? -10.234 -0.117 -5.117 1 98.12 117 THR A CA 1
ATOM 899 C C . THR A 1 117 ? -9.156 0.364 -6.074 1 98.12 117 THR A C 1
ATOM 901 O O . THR A 1 117 ? -8.797 -0.342 -7.02 1 98.12 117 THR A O 1
ATOM 904 N N . HIS A 1 118 ? -8.688 1.613 -5.82 1 98.12 118 HIS A N 1
ATOM 905 C CA . HIS A 1 118 ? -7.75 2.24 -6.746 1 98.12 118 HIS A CA 1
ATOM 906 C C . HIS A 1 118 ? -6.828 3.213 -6.02 1 98.12 118 HIS A C 1
ATOM 908 O O . HIS A 1 118 ? -7.215 3.803 -5.008 1 98.12 118 HIS A O 1
ATOM 914 N N . THR A 1 119 ? -5.59 3.293 -6.527 1 98.75 119 THR A N 1
ATOM 915 C CA . THR A 1 119 ? -4.758 4.441 -6.184 1 98.75 119 THR A CA 1
ATOM 916 C C . THR A 1 119 ? -4.223 5.113 -7.445 1 98.75 119 THR A C 1
ATOM 918 O O . THR A 1 119 ? -4.105 4.477 -8.492 1 98.75 119 THR A O 1
ATOM 921 N N . GLU A 1 120 ? -4.008 6.387 -7.375 1 98.69 120 GLU A N 1
ATOM 922 C CA . GLU A 1 120 ? -3.414 7.176 -8.453 1 98.69 120 GLU A CA 1
ATOM 923 C C . GLU A 1 120 ? -2.381 8.164 -7.91 1 98.69 120 GLU A C 1
ATOM 925 O O . GLU A 1 120 ? -2.652 8.891 -6.953 1 98.69 120 GLU A O 1
ATOM 930 N N . ASN A 1 121 ? -1.205 8.094 -8.469 1 98.56 121 ASN A N 1
ATOM 931 C CA . ASN A 1 121 ? -0.131 9.023 -8.141 1 98.56 121 ASN A CA 1
ATOM 932 C C . ASN A 1 121 ? -0.004 10.133 -9.188 1 98.56 121 ASN A C 1
ATOM 934 O O . ASN A 1 121 ? 0.828 10.039 -10.086 1 98.56 121 ASN A O 1
ATOM 938 N N . ILE A 1 122 ? -0.749 11.227 -9.023 1 98.31 122 ILE A N 1
ATOM 939 C CA . ILE A 1 122 ? -0.88 12.273 -10.023 1 98.31 122 ILE A CA 1
ATOM 940 C C . ILE A 1 122 ? 0.238 13.305 -9.852 1 98.31 122 ILE A C 1
ATOM 942 O O . ILE A 1 122 ? 0.32 13.969 -8.82 1 98.31 122 ILE A O 1
ATOM 946 N N . GLN A 1 123 ? 1.093 13.453 -10.867 1 97.19 123 GLN A N 1
ATOM 947 C CA . GLN A 1 123 ? 2.141 14.469 -10.852 1 97.19 123 GLN A CA 1
ATOM 948 C C . GLN A 1 123 ? 1.587 15.836 -11.242 1 97.19 123 GLN A C 1
ATOM 950 O O . GLN A 1 123 ? 1.063 16 -12.344 1 97.19 123 GLN A O 1
ATOM 955 N N . LEU A 1 124 ? 1.766 16.797 -10.398 1 97.75 124 LEU A N 1
ATOM 956 C CA . LEU A 1 124 ? 1.028 18.062 -10.5 1 97.75 124 LEU A CA 1
ATOM 957 C C . LEU A 1 124 ? 1.793 19.062 -11.344 1 97.75 124 LEU A C 1
ATOM 959 O O . LEU A 1 124 ? 1.215 20.047 -11.82 1 97.75 124 LEU A O 1
ATOM 963 N N . LEU A 1 125 ? 3.051 18.828 -11.586 1 96.25 125 LEU A N 1
ATOM 964 C CA . LEU A 1 125 ? 3.883 19.891 -12.133 1 96.25 125 LEU A CA 1
ATOM 965 C C . LEU A 1 125 ? 4.465 19.5 -13.484 1 96.25 125 LEU A C 1
ATOM 967 O O . LEU A 1 125 ? 5.402 20.141 -13.977 1 96.25 125 LEU A O 1
ATOM 971 N N . SER A 1 126 ? 3.955 18.375 -14.031 1 91.69 126 SER A N 1
ATOM 972 C CA . SER A 1 126 ? 4.43 17.875 -15.32 1 91.69 126 SER A CA 1
ATOM 973 C C . SER A 1 126 ? 3.332 17.938 -16.375 1 91.69 126 SER A C 1
ATOM 975 O O . SER A 1 126 ? 2.145 17.969 -16.047 1 91.69 126 SER A O 1
ATOM 977 N N . ASP A 1 127 ? 3.771 18.016 -17.641 1 90.06 127 ASP A N 1
ATOM 978 C CA . ASP A 1 127 ? 2.807 17.969 -18.75 1 90.06 127 ASP A CA 1
ATOM 979 C C . ASP A 1 127 ? 2.125 16.609 -18.828 1 90.06 127 ASP A C 1
ATOM 981 O O . ASP A 1 127 ? 0.993 16.5 -19.297 1 90.06 127 ASP A O 1
ATOM 985 N N . ASP A 1 128 ? 2.789 15.633 -18.438 1 92.88 128 ASP A N 1
ATOM 986 C CA . ASP A 1 128 ? 2.246 14.281 -18.297 1 92.88 128 ASP A CA 1
ATOM 987 C C . ASP A 1 128 ? 1.971 13.953 -16.828 1 92.88 128 ASP A C 1
ATOM 989 O O . ASP A 1 128 ? 2.9 13.805 -16.031 1 92.88 128 ASP A O 1
ATOM 993 N N . PRO A 1 129 ? 0.707 13.766 -16.484 1 94.81 129 PRO A N 1
ATOM 994 C CA . PRO A 1 129 ? 0.356 13.578 -15.078 1 94.81 129 PRO A CA 1
ATOM 995 C C . PRO A 1 129 ? 0.937 12.297 -14.492 1 94.81 129 PRO A C 1
ATOM 997 O O . PRO A 1 129 ? 0.872 12.086 -13.273 1 94.81 129 PRO A O 1
ATOM 1000 N N . GLN A 1 130 ? 1.555 11.484 -15.25 1 94.88 130 GLN A N 1
ATOM 1001 C CA . GLN A 1 130 ? 2.131 10.25 -14.719 1 94.88 130 GLN A CA 1
ATOM 1002 C C . GLN A 1 130 ? 3.633 10.391 -14.5 1 94.88 130 GLN A C 1
ATOM 1004 O O . GLN A 1 130 ? 4.246 9.57 -13.82 1 94.88 130 GLN A O 1
ATOM 1009 N N . VAL A 1 131 ? 4.266 11.375 -15.07 1 94.25 131 VAL A N 1
ATOM 1010 C CA . VAL A 1 131 ? 5.719 11.492 -15.062 1 94.25 131 VAL A CA 1
ATOM 1011 C C . VAL A 1 131 ? 6.141 12.617 -14.109 1 94.25 131 VAL A C 1
ATOM 1013 O O . VAL A 1 131 ? 5.762 13.773 -14.305 1 94.25 131 VAL A O 1
ATOM 1016 N N . PRO A 1 132 ? 6.934 12.25 -13.109 1 94.38 132 PRO A N 1
ATOM 1017 C CA . PRO A 1 132 ? 7.418 13.305 -12.219 1 94.38 132 PRO A CA 1
ATOM 1018 C C . PRO A 1 132 ? 8.211 14.383 -12.969 1 94.38 132 PRO A C 1
ATOM 1020 O O . PRO A 1 132 ? 8.922 14.07 -13.93 1 94.38 132 PRO A O 1
ATOM 1023 N N . GLY A 1 133 ? 8.078 15.594 -12.5 1 91 133 GLY A N 1
ATOM 1024 C CA . GLY A 1 133 ? 8.773 16.75 -13.047 1 91 133 GLY A CA 1
ATOM 1025 C C . GLY A 1 133 ? 8.32 18.062 -12.438 1 91 133 GLY A C 1
ATOM 1026 O O . GLY A 1 133 ? 7.527 18.078 -11.492 1 91 133 GLY A O 1
ATOM 1027 N N . ASP A 1 134 ? 8.914 19.125 -12.875 1 92.06 134 ASP A N 1
ATOM 1028 C CA . ASP A 1 134 ? 8.555 20.5 -12.508 1 92.06 134 ASP A CA 1
ATOM 1029 C C . ASP A 1 134 ? 8.859 21.469 -13.641 1 92.06 134 ASP A C 1
ATOM 1031 O O . ASP A 1 134 ? 10.016 21.828 -13.867 1 92.06 134 ASP A O 1
ATOM 1035 N N . GLN A 1 135 ? 7.793 21.906 -14.266 1 90.44 135 GLN A N 1
ATOM 1036 C CA . GLN A 1 135 ? 7.953 22.781 -15.422 1 90.44 135 GLN A CA 1
ATOM 1037 C C . GLN A 1 135 ? 8.516 24.141 -15.008 1 90.44 135 GLN A C 1
ATOM 1039 O O . GLN A 1 135 ? 9.18 24.812 -15.805 1 90.44 135 GLN A O 1
ATOM 1044 N N . SER A 1 136 ? 8.273 24.562 -13.781 1 90.06 136 SER A N 1
ATOM 1045 C CA . SER A 1 136 ? 8.711 25.875 -13.289 1 90.06 136 SER A CA 1
ATOM 1046 C C . SER A 1 136 ? 10.125 25.812 -12.727 1 90.06 136 SER A C 1
ATOM 1048 O O . SER A 1 136 ? 10.797 26.844 -12.602 1 90.06 136 SER A O 1
ATOM 1050 N N . MET A 1 137 ? 10.641 24.734 -12.312 1 89.06 137 MET A N 1
ATOM 1051 C CA . MET A 1 137 ? 11.969 24.516 -11.742 1 89.06 137 MET A CA 1
ATOM 1052 C C . MET A 1 137 ? 12.586 23.234 -12.273 1 89.06 137 MET A C 1
ATOM 1054 O O . MET A 1 137 ? 12.516 22.188 -11.617 1 89.06 137 MET A O 1
ATOM 1058 N N . PRO A 1 138 ? 13.469 23.609 -13.25 1 78.94 138 PRO A N 1
ATOM 1059 C CA . PRO A 1 138 ? 14.125 22.422 -13.805 1 78.94 138 PRO A CA 1
ATOM 1060 C C . PRO A 1 138 ? 14.969 21.672 -12.773 1 78.94 138 PRO A C 1
ATOM 1062 O O . PRO A 1 138 ? 15.594 22.297 -11.914 1 78.94 138 PRO A O 1
ATOM 1065 N N . ASN A 1 139 ? 14.773 20.578 -12.281 1 80 139 ASN A N 1
ATOM 1066 C CA . ASN A 1 139 ? 15.469 19.734 -11.328 1 80 139 ASN A CA 1
ATOM 1067 C C . ASN A 1 139 ? 14.758 19.688 -9.984 1 80 139 ASN A C 1
ATOM 1069 O O . ASN A 1 139 ? 15.344 19.312 -8.969 1 80 139 ASN A O 1
ATOM 1073 N N . GLY A 1 140 ? 13.703 20.375 -10.094 1 81.75 140 GLY A N 1
ATOM 1074 C CA . GLY A 1 140 ? 12.922 20.328 -8.875 1 81.75 140 GLY A CA 1
ATOM 1075 C C . GLY A 1 140 ? 12.492 18.922 -8.5 1 81.75 140 GLY A C 1
ATOM 1076 O O . GLY A 1 140 ? 12.688 17.984 -9.273 1 81.75 140 GLY A O 1
ATOM 1077 N N . TRP A 1 141 ? 11.984 18.75 -7.32 1 83.56 141 TRP A N 1
ATOM 1078 C CA . TRP A 1 141 ? 11.625 17.453 -6.777 1 83.56 141 TRP A CA 1
ATOM 1079 C C . TRP A 1 141 ? 10.258 17 -7.281 1 83.56 141 TRP A C 1
ATOM 1081 O O . TRP A 1 141 ? 9.875 15.844 -7.109 1 83.56 141 TRP A O 1
ATOM 1091 N N . GLY A 1 142 ? 9.57 17.906 -7.945 1 89.75 142 GLY A N 1
ATOM 1092 C CA . GLY A 1 142 ? 8.203 17.594 -8.328 1 89.75 142 GLY A CA 1
ATOM 1093 C C . GLY A 1 142 ? 7.23 17.641 -7.168 1 89.75 142 GLY A C 1
ATOM 1094 O O . GLY A 1 142 ? 7.613 17.969 -6.043 1 89.75 142 GLY A O 1
ATOM 1095 N N . ALA A 1 143 ? 6.008 17.5 -7.41 1 96 143 ALA A N 1
ATOM 1096 C CA . ALA A 1 143 ? 4.914 17.406 -6.445 1 96 143 ALA A CA 1
ATOM 1097 C C . ALA A 1 143 ? 3.787 16.531 -6.977 1 96 143 ALA A C 1
ATOM 1099 O O . ALA A 1 143 ? 3.52 16.516 -8.18 1 96 143 ALA A O 1
ATOM 1100 N N . ASN A 1 144 ? 3.227 15.781 -6.074 1 97.88 144 ASN A N 1
ATOM 1101 C CA . ASN A 1 144 ? 2.158 14.883 -6.504 1 97.88 144 ASN A CA 1
ATOM 1102 C C . ASN A 1 144 ? 0.914 15.039 -5.633 1 97.88 144 ASN A C 1
ATOM 1104 O O . ASN A 1 144 ? 0.993 15.555 -4.516 1 97.88 144 ASN A O 1
ATOM 1108 N N . LEU A 1 145 ? -0.258 14.844 -6.199 1 98.56 145 LEU A N 1
ATOM 1109 C CA . LEU A 1 145 ? -1.485 14.484 -5.5 1 98.56 145 LEU A CA 1
ATOM 1110 C C . LEU A 1 145 ? -1.683 12.969 -5.504 1 98.56 145 LEU A C 1
ATOM 1112 O O . LEU A 1 145 ? -1.952 12.375 -6.551 1 98.56 145 LEU A O 1
ATOM 1116 N N . PHE A 1 146 ? -1.441 12.359 -4.336 1 98.69 146 PHE A N 1
ATOM 1117 C CA . PHE A 1 146 ? -1.706 10.93 -4.23 1 98.69 146 PHE A CA 1
ATOM 1118 C C . PHE A 1 146 ? -3.154 10.672 -3.824 1 98.69 146 PHE A C 1
ATOM 1120 O O . PHE A 1 146 ? -3.627 11.211 -2.82 1 98.69 146 PHE A O 1
ATOM 1127 N N . VAL A 1 147 ? -3.895 9.812 -4.648 1 98.81 147 VAL A N 1
ATOM 1128 C CA . VAL A 1 147 ? -5.324 9.594 -4.457 1 98.81 147 VAL A CA 1
ATOM 1129 C C . VAL A 1 147 ? -5.594 8.109 -4.211 1 98.81 147 VAL A C 1
ATOM 1131 O O . VAL A 1 147 ? -5.047 7.25 -4.906 1 98.81 147 VAL A O 1
ATOM 1134 N N . ALA A 1 148 ? -6.316 7.793 -3.176 1 98.62 148 ALA A N 1
ATOM 1135 C CA . ALA A 1 148 ? -6.887 6.473 -2.938 1 98.62 148 ALA A CA 1
ATOM 1136 C C . ALA A 1 148 ? -8.406 6.5 -3.057 1 98.62 148 ALA A C 1
ATOM 1138 O O . ALA A 1 148 ? -9.07 7.367 -2.479 1 98.62 148 ALA A O 1
ATOM 1139 N N . ARG A 1 149 ? -8.977 5.668 -3.893 1 98.38 149 ARG A N 1
ATOM 1140 C CA . ARG A 1 149 ? -10.422 5.453 -3.957 1 98.38 149 ARG A CA 1
ATOM 1141 C C . ARG A 1 149 ? -10.844 4.297 -3.059 1 98.38 149 ARG A C 1
ATOM 1143 O O . ARG A 1 149 ? -10.352 3.176 -3.207 1 98.38 149 ARG A O 1
ATOM 1150 N N . VAL A 1 150 ? -11.734 4.555 -2.146 1 97.06 150 VAL A N 1
ATOM 1151 C CA . VAL A 1 150 ? -12.125 3.535 -1.18 1 97.06 150 VAL A CA 1
ATOM 1152 C C . VAL A 1 150 ? -13.648 3.406 -1.153 1 97.06 150 VAL A C 1
ATOM 1154 O O . VAL A 1 150 ? -14.359 4.34 -1.528 1 97.06 150 VAL A O 1
ATOM 1157 N N . LEU A 1 151 ? -14.117 2.219 -0.778 1 96.44 151 LEU A N 1
ATOM 1158 C CA . LEU A 1 151 ? -15.539 1.95 -0.566 1 96.44 151 LEU A CA 1
ATOM 1159 C C . LEU A 1 151 ? -15.844 1.778 0.918 1 96.44 151 LEU A C 1
ATOM 1161 O O . LEU A 1 151 ? -15.055 1.176 1.652 1 96.44 151 LEU A O 1
ATOM 1165 N N . LEU A 1 152 ? -16.969 2.297 1.344 1 93.81 152 LEU A N 1
ATOM 1166 C CA . LEU A 1 152 ? -17.406 2.127 2.727 1 93.81 152 LEU A CA 1
ATOM 1167 C C . LEU A 1 152 ? -17.75 0.671 3.01 1 93.81 152 LEU A C 1
ATOM 1169 O O . LEU A 1 152 ? -18.391 0.011 2.184 1 93.81 152 LEU A O 1
ATOM 1173 N N . CYS A 1 153 ? -17.328 0.238 4.141 1 93.25 153 CYS A N 1
ATOM 1174 C CA . CYS A 1 153 ? -17.641 -1.119 4.582 1 93.25 153 CYS A CA 1
ATOM 1175 C C . CYS A 1 153 ? -18.453 -1.105 5.875 1 93.25 153 CYS A C 1
ATOM 1177 O O . CYS A 1 153 ? -18.312 -0.185 6.684 1 93.25 153 CYS A O 1
ATOM 1179 N N . HIS A 1 154 ? -19.297 -2.117 6.02 1 87.62 154 HIS A N 1
ATOM 1180 C CA . HIS A 1 154 ? -20.016 -2.449 7.246 1 87.62 154 HIS A CA 1
ATOM 1181 C C . HIS A 1 154 ? -19.844 -3.926 7.594 1 87.62 154 HIS A C 1
ATOM 1183 O O . HIS A 1 154 ? -20.156 -4.797 6.781 1 87.62 154 HIS A O 1
ATOM 1189 N N . ASN A 1 155 ? -19.359 -4.203 8.781 1 84.69 155 ASN A N 1
ATOM 1190 C CA . ASN A 1 155 ? -19.188 -5.574 9.242 1 84.69 155 ASN A CA 1
ATOM 1191 C C . ASN A 1 155 ? -18.328 -6.391 8.289 1 84.69 155 ASN A C 1
ATOM 1193 O O . ASN A 1 155 ? -18.719 -7.48 7.871 1 84.69 155 ASN A O 1
ATOM 1197 N N . SER A 1 156 ? -17.328 -5.727 7.781 1 82.94 156 SER A N 1
ATOM 1198 C CA . SER A 1 156 ? -16.312 -6.375 6.953 1 82.94 156 SER A CA 1
ATOM 1199 C C . SER A 1 156 ? -16.859 -6.734 5.578 1 82.94 156 SER A C 1
ATOM 1201 O O . SER A 1 156 ? -16.453 -7.73 4.98 1 82.94 156 SER A O 1
ATOM 1203 N N . LYS A 1 157 ? -17.906 -6.016 5.199 1 89.81 157 LYS A N 1
ATOM 1204 C CA . LYS A 1 157 ? -18.469 -6.137 3.859 1 89.81 157 LYS A CA 1
ATOM 1205 C C . LYS A 1 157 ? -18.641 -4.766 3.211 1 89.81 157 LYS A C 1
ATOM 1207 O O . LYS A 1 157 ? -19.016 -3.799 3.875 1 89.81 157 LYS A O 1
ATOM 1212 N N . VAL A 1 158 ? -18.344 -4.746 1.977 1 93.25 158 VAL A N 1
ATOM 1213 C CA . VAL A 1 158 ? -18.578 -3.506 1.244 1 93.25 158 VAL A CA 1
ATOM 1214 C C . VAL A 1 158 ? -20.062 -3.178 1.239 1 93.25 158 VAL A C 1
ATOM 1216 O O . VAL A 1 158 ? -20.906 -4.059 1.012 1 93.25 158 VAL A O 1
ATOM 1219 N N . ALA A 1 159 ? -20.391 -1.94 1.513 1 90.69 159 ALA A N 1
ATOM 1220 C CA . ALA A 1 159 ? -21.797 -1.503 1.524 1 90.69 159 ALA A CA 1
ATOM 1221 C C . ALA A 1 159 ? -22.406 -1.605 0.134 1 90.69 159 ALA A C 1
ATOM 1223 O O . ALA A 1 159 ? -21.75 -1.317 -0.869 1 90.69 159 ALA A O 1
ATOM 1224 N N . VAL A 1 160 ? -23.672 -1.993 0.013 1 87.06 160 VAL A N 1
ATOM 1225 C CA . VAL A 1 160 ? -24.438 -2.055 -1.228 1 87.06 160 VAL A CA 1
ATOM 1226 C C . VAL A 1 160 ? -25.719 -1.236 -1.084 1 87.06 160 VAL A C 1
ATOM 1228 O O . VAL A 1 160 ? -26.516 -1.482 -0.182 1 87.06 160 VAL A O 1
ATOM 1231 N N . PRO A 1 161 ? -25.969 -0.27 -1.978 1 90.06 161 PRO A N 1
ATOM 1232 C CA . PRO A 1 161 ? -25.109 0.152 -3.078 1 90.06 161 PRO A CA 1
ATOM 1233 C C . PRO A 1 161 ? -23.781 0.724 -2.594 1 90.06 161 PRO A C 1
ATOM 1235 O O . PRO A 1 161 ? -23.688 1.244 -1.478 1 90.06 161 PRO A O 1
ATOM 1238 N N . LYS A 1 162 ? -22.75 0.632 -3.512 1 92.62 162 LYS A N 1
ATOM 1239 C CA . LYS A 1 162 ? -21.406 1.057 -3.113 1 92.62 162 LYS A CA 1
ATOM 1240 C C . LYS A 1 162 ? -21.359 2.555 -2.826 1 92.62 162 LYS A C 1
ATOM 1242 O O . LYS A 1 162 ? -22.031 3.34 -3.51 1 92.62 162 LYS A O 1
ATOM 1247 N N . ARG A 1 163 ? -20.719 2.926 -1.846 1 92.44 163 ARG A N 1
ATOM 1248 C CA . ARG A 1 163 ? -20.438 4.301 -1.452 1 92.44 163 ARG A CA 1
ATOM 1249 C C . ARG A 1 163 ? -18.938 4.598 -1.562 1 92.44 163 ARG A C 1
ATOM 1251 O O . ARG A 1 163 ? -18.156 4.184 -0.708 1 92.44 163 ARG A O 1
ATOM 1258 N N . GLU A 1 164 ? -18.641 5.398 -2.521 1 95.12 164 GLU A N 1
ATOM 1259 C CA . GLU A 1 164 ? -17.234 5.645 -2.855 1 95.12 164 GLU A CA 1
ATOM 1260 C C . GLU A 1 164 ? -16.75 6.957 -2.254 1 95.12 164 GLU A C 1
ATOM 1262 O O . GLU A 1 164 ? -17.484 7.941 -2.215 1 95.12 164 GLU A O 1
ATOM 1267 N N . LEU A 1 165 ? -15.578 6.992 -1.763 1 95.19 165 LEU A N 1
ATOM 1268 C CA . LEU A 1 165 ? -14.898 8.172 -1.234 1 95.19 165 LEU A CA 1
ATOM 1269 C C . LEU A 1 165 ? -13.484 8.289 -1.811 1 95.19 165 LEU A C 1
ATOM 1271 O O . LEU A 1 165 ? -12.727 7.316 -1.809 1 95.19 165 LEU A O 1
ATOM 1275 N N . LEU A 1 166 ? -13.188 9.445 -2.369 1 97.38 166 LEU A N 1
ATOM 1276 C CA . LEU A 1 166 ? -11.828 9.734 -2.82 1 97.38 166 LEU A CA 1
ATOM 1277 C C . LEU A 1 166 ? -11.016 10.391 -1.713 1 97.38 166 LEU A C 1
ATOM 1279 O O . LEU A 1 166 ? -11.445 11.398 -1.145 1 97.38 166 LEU A O 1
ATOM 1283 N N . LEU A 1 167 ? -9.914 9.781 -1.35 1 97.56 167 LEU A N 1
ATOM 1284 C CA . LEU A 1 167 ? -8.961 10.344 -0.398 1 97.56 167 LEU A CA 1
ATOM 1285 C C . LEU A 1 167 ? -7.727 10.875 -1.116 1 97.56 167 LEU A C 1
ATOM 1287 O O . LEU A 1 167 ? -7.062 10.141 -1.849 1 97.56 167 LEU A O 1
ATOM 1291 N N . GLY A 1 168 ? -7.438 12.148 -0.952 1 98.25 168 GLY A N 1
ATOM 1292 C CA . GLY A 1 168 ? -6.277 12.758 -1.578 1 98.25 168 GLY A CA 1
ATOM 1293 C C . GLY A 1 168 ? -5.32 13.391 -0.581 1 98.25 168 GLY A C 1
ATOM 1294 O O . GLY A 1 168 ? -5.754 13.977 0.415 1 98.25 168 GLY A O 1
ATOM 1295 N N . VAL A 1 169 ? -3.99 13.297 -0.816 1 98.06 169 VAL A N 1
ATOM 1296 C CA . VAL A 1 169 ? -2.977 13.922 0.022 1 98.06 169 VAL A CA 1
ATOM 1297 C C . VAL A 1 169 ? -1.887 14.539 -0.855 1 98.06 169 VAL A C 1
ATOM 1299 O O . VAL A 1 169 ? -1.521 13.969 -1.887 1 98.06 169 VAL A O 1
ATOM 1302 N N . THR A 1 170 ? -1.445 15.695 -0.472 1 97.62 170 THR A N 1
ATOM 1303 C CA . THR A 1 170 ? -0.448 16.375 -1.286 1 97.62 170 THR A CA 1
ATOM 1304 C C . THR A 1 170 ? 0.46 17.25 -0.416 1 97.62 170 THR A C 1
ATOM 1306 O O . THR A 1 170 ? 0.108 17.578 0.718 1 97.62 170 THR A O 1
ATOM 1309 N N . HIS A 1 171 ? 1.605 17.516 -0.884 1 96.56 171 HIS A N 1
ATOM 1310 C CA . HIS A 1 171 ? 2.604 18.406 -0.317 1 96.56 171 HIS A CA 1
ATOM 1311 C C . HIS A 1 171 ? 3.209 19.312 -1.39 1 96.56 171 HIS A C 1
ATOM 1313 O O . HIS A 1 171 ? 3.949 18.828 -2.256 1 96.56 171 HIS A O 1
ATOM 1319 N N . PHE A 1 172 ? 2.881 20.609 -1.295 1 95.88 172 PHE A N 1
ATOM 1320 C CA . PHE A 1 172 ? 3.336 21.547 -2.311 1 95.88 172 PHE A CA 1
ATOM 1321 C C . PHE A 1 172 ? 4.773 21.984 -2.043 1 95.88 172 PHE A C 1
ATOM 1323 O O . PHE A 1 172 ? 5.223 21.984 -0.894 1 95.88 172 PHE A O 1
ATOM 1330 N N . PRO A 1 173 ? 5.492 22.344 -3.174 1 93.25 173 PRO A N 1
ATOM 1331 C CA . PRO A 1 173 ? 6.812 22.938 -2.975 1 93.25 173 PRO A CA 1
ATOM 1332 C C . PRO A 1 173 ? 6.742 24.359 -2.402 1 93.25 173 PRO A C 1
ATOM 1334 O O . PRO A 1 173 ? 5.715 25.031 -2.539 1 93.25 173 PRO A O 1
ATOM 1337 N N . ILE A 1 174 ? 7.848 24.844 -1.878 1 90.44 174 ILE A N 1
ATOM 1338 C CA . ILE A 1 174 ? 7.945 26.172 -1.314 1 90.44 174 ILE A CA 1
ATOM 1339 C C . ILE A 1 174 ? 8.18 27.188 -2.434 1 90.44 174 ILE A C 1
ATOM 1341 O O . ILE A 1 174 ? 7.82 28.359 -2.299 1 90.44 174 ILE A O 1
ATOM 1345 N N . HIS A 1 175 ? 8.719 26.703 -3.557 1 92.19 175 HIS A N 1
ATOM 1346 C CA . HIS A 1 175 ? 8.945 27.594 -4.695 1 92.19 175 HIS A CA 1
ATOM 1347 C C . HIS A 1 175 ? 7.641 28.203 -5.18 1 92.19 175 HIS A C 1
ATOM 1349 O O . HIS A 1 175 ? 6.695 27.484 -5.52 1 92.19 175 HIS A O 1
ATOM 1355 N N . ALA A 1 176 ? 7.625 29.531 -5.27 1 91.69 176 ALA A N 1
ATOM 1356 C CA . ALA A 1 176 ? 6.387 30.281 -5.461 1 91.69 176 ALA A CA 1
ATOM 1357 C C . ALA A 1 176 ? 5.688 29.859 -6.754 1 91.69 176 ALA A C 1
ATOM 1359 O O . ALA A 1 176 ? 4.488 29.594 -6.758 1 91.69 176 ALA A O 1
ATOM 1360 N N . ALA A 1 177 ? 6.449 29.812 -7.855 1 93.31 177 ALA A N 1
ATOM 1361 C CA . ALA A 1 177 ? 5.848 29.484 -9.148 1 93.31 177 ALA A CA 1
ATOM 1362 C C . ALA A 1 177 ? 5.34 28.047 -9.172 1 93.31 177 ALA A C 1
ATOM 1364 O O . ALA A 1 177 ? 4.27 27.766 -9.711 1 93.31 177 ALA A O 1
ATOM 1365 N N . SER A 1 178 ? 6.082 27.141 -8.602 1 95.25 178 SER A N 1
ATOM 1366 C CA . SER A 1 178 ? 5.68 25.734 -8.516 1 95.25 178 SER A CA 1
ATOM 1367 C C . SER A 1 178 ? 4.457 25.562 -7.621 1 95.25 178 SER A C 1
ATOM 1369 O O . SER A 1 178 ? 3.564 24.766 -7.922 1 95.25 178 SER A O 1
ATOM 1371 N N . GLY A 1 179 ? 4.465 26.266 -6.52 1 95.38 179 GLY A N 1
ATOM 1372 C CA . GLY A 1 179 ? 3.311 26.25 -5.637 1 95.38 179 GLY A CA 1
ATOM 1373 C C . GLY A 1 179 ? 2.035 26.719 -6.305 1 95.38 179 GLY A C 1
ATOM 1374 O O . GLY A 1 179 ? 0.978 26.109 -6.148 1 95.38 179 GLY A O 1
ATOM 1375 N N . ALA A 1 180 ? 2.139 27.812 -7.016 1 96 180 ALA A N 1
ATOM 1376 C CA . ALA A 1 180 ? 0.99 28.344 -7.742 1 96 180 ALA A CA 1
ATOM 1377 C C . ALA A 1 180 ? 0.493 27.359 -8.789 1 96 180 ALA A C 1
ATOM 1379 O O . ALA A 1 180 ? -0.714 27.203 -8.992 1 96 180 ALA A O 1
ATOM 1380 N N . ALA A 1 181 ? 1.45 26.719 -9.461 1 96.19 181 ALA A N 1
ATOM 1381 C CA . ALA A 1 181 ? 1.088 25.719 -10.461 1 96.19 181 ALA A CA 1
ATOM 1382 C C . ALA A 1 181 ? 0.379 24.531 -9.812 1 96.19 181 ALA A C 1
ATOM 1384 O O . ALA A 1 181 ? -0.577 24 -10.367 1 96.19 181 ALA A O 1
ATOM 1385 N N . CYS A 1 182 ? 0.839 24.078 -8.656 1 97.69 182 CYS A N 1
ATOM 1386 C CA . CYS A 1 182 ? 0.181 23.016 -7.914 1 97.69 182 CYS A CA 1
ATOM 1387 C C . CYS A 1 182 ? -1.242 23.406 -7.539 1 97.69 182 CYS A C 1
ATOM 1389 O O . CYS A 1 182 ? -2.164 22.594 -7.645 1 97.69 182 CYS A O 1
ATOM 1391 N N . THR A 1 183 ? -1.396 24.656 -7.117 1 98.12 183 THR A N 1
ATOM 1392 C CA . THR A 1 183 ? -2.717 25.156 -6.75 1 98.12 183 THR A CA 1
ATOM 1393 C C . THR A 1 183 ? -3.676 25.062 -7.934 1 98.12 183 THR A C 1
ATOM 1395 O O . THR A 1 183 ? -4.812 24.609 -7.785 1 98.12 183 THR A O 1
ATOM 1398 N N . GLU A 1 184 ? -3.225 25.484 -9.062 1 97.62 184 GLU A N 1
ATOM 1399 C CA . GLU A 1 184 ? -4.066 25.453 -10.258 1 97.62 184 GLU A CA 1
ATOM 1400 C C . GLU A 1 184 ? -4.41 24.016 -10.641 1 97.62 184 GLU A C 1
ATOM 1402 O O . GLU A 1 184 ? -5.551 23.719 -11 1 97.62 184 GLU A O 1
ATOM 1407 N N . ALA A 1 185 ? -3.416 23.125 -10.602 1 98.06 185 ALA A N 1
ATOM 1408 C CA . ALA A 1 185 ? -3.646 21.719 -10.938 1 98.06 185 ALA A CA 1
ATOM 1409 C C . ALA A 1 185 ? -4.648 21.094 -9.977 1 98.06 185 ALA A C 1
ATOM 1411 O O . ALA A 1 185 ? -5.531 20.328 -10.391 1 98.06 185 ALA A O 1
ATOM 1412 N N . LEU A 1 186 ? -4.477 21.359 -8.688 1 98.5 186 LEU A N 1
ATOM 1413 C CA . LEU A 1 186 ? -5.398 20.812 -7.688 1 98.5 186 LEU A CA 1
ATOM 1414 C C . LEU A 1 186 ? -6.805 21.375 -7.898 1 98.5 186 LEU A C 1
ATOM 1416 O O . LEU A 1 186 ? -7.789 20.641 -7.797 1 98.5 186 LEU A O 1
ATOM 1420 N N . ARG A 1 187 ? -6.906 22.688 -8.148 1 98.62 187 ARG A N 1
ATOM 1421 C CA . ARG A 1 187 ? -8.203 23.312 -8.43 1 98.62 187 ARG A CA 1
ATOM 1422 C C . ARG A 1 187 ? -8.914 22.609 -9.578 1 98.62 187 ARG A C 1
ATOM 1424 O O . ARG A 1 187 ? -10.102 22.297 -9.484 1 98.62 187 ARG A O 1
ATOM 1431 N N . LEU A 1 188 ? -8.203 22.344 -10.633 1 98.06 188 LEU A N 1
ATOM 1432 C CA . LEU A 1 188 ? -8.766 21.672 -11.797 1 98.06 188 LEU A CA 1
ATOM 1433 C C . LEU A 1 188 ? -9.211 20.25 -11.43 1 98.06 188 LEU A C 1
ATOM 1435 O O . LEU A 1 188 ? -10.266 19.797 -11.875 1 98.06 188 LEU A O 1
ATOM 1439 N N . TRP A 1 189 ? -8.391 19.562 -10.648 1 98.31 189 TRP A N 1
ATOM 1440 C CA . TRP A 1 189 ? -8.758 18.219 -10.203 1 98.31 189 TRP A CA 1
ATOM 1441 C C . TRP A 1 189 ? -10.055 18.234 -9.398 1 98.31 189 TRP A C 1
ATOM 1443 O O . TRP A 1 189 ? -10.93 17.391 -9.602 1 98.31 189 TRP A O 1
ATOM 1453 N N . LEU A 1 190 ? -10.172 19.188 -8.484 1 98.38 190 LEU A N 1
ATOM 1454 C CA . LEU A 1 190 ? -11.375 19.328 -7.672 1 98.38 190 LEU A CA 1
ATOM 1455 C C . LEU A 1 190 ? -12.594 19.609 -8.547 1 98.38 190 LEU A C 1
ATOM 1457 O O . LEU A 1 190 ? -13.672 19.062 -8.32 1 98.38 190 LEU A O 1
ATOM 1461 N N . GLN A 1 191 ? -12.398 20.406 -9.562 1 97.44 191 GLN A N 1
ATOM 1462 C CA . GLN A 1 191 ? -13.484 20.797 -10.453 1 97.44 191 GLN A CA 1
ATOM 1463 C C . GLN A 1 191 ? -13.953 19.609 -11.289 1 97.44 191 GLN A C 1
ATOM 1465 O O . GLN A 1 191 ? -15.156 19.406 -11.484 1 97.44 191 GLN A O 1
ATOM 1470 N N . ILE A 1 192 ? -12.984 18.828 -11.789 1 96.88 192 ILE A N 1
ATOM 1471 C CA . ILE A 1 192 ? -13.312 17.672 -12.617 1 96.88 192 ILE A CA 1
ATOM 1472 C C . ILE A 1 192 ? -14.047 16.641 -11.781 1 96.88 192 ILE A C 1
ATOM 1474 O O . ILE A 1 192 ? -14.875 15.883 -12.305 1 96.88 192 ILE A O 1
ATOM 1478 N N . HIS A 1 193 ? -13.812 16.625 -10.469 1 97.56 193 HIS A N 1
ATOM 1479 C CA . HIS A 1 193 ? -14.414 15.641 -9.578 1 97.56 193 HIS A CA 1
ATOM 1480 C C . HIS A 1 193 ? -15.562 16.25 -8.781 1 97.56 193 HIS A C 1
ATOM 1482 O O . HIS A 1 193 ? -15.805 15.867 -7.637 1 97.56 193 HIS A O 1
ATOM 1488 N N . ASP A 1 194 ? -16.281 17.234 -9.336 1 95.12 194 ASP A N 1
ATOM 1489 C CA . ASP A 1 194 ? -17.328 17.984 -8.641 1 95.12 194 ASP A CA 1
ATOM 1490 C C . ASP A 1 194 ? -18.5 17.094 -8.273 1 95.12 194 ASP A C 1
ATOM 1492 O O . ASP A 1 194 ? -19.312 17.453 -7.414 1 95.12 194 ASP A O 1
ATOM 1496 N N . LYS A 1 195 ? -18.641 15.883 -8.852 1 94.69 195 LYS A N 1
ATOM 1497 C CA . LYS A 1 195 ? -19.75 14.977 -8.555 1 94.69 195 LYS A CA 1
ATOM 1498 C C . LYS A 1 195 ? -19.297 13.82 -7.672 1 94.69 195 LYS A C 1
ATOM 1500 O O . LYS A 1 195 ? -20.031 12.852 -7.484 1 94.69 195 LYS A O 1
ATOM 1505 N N . GLN A 1 196 ? -18.094 13.898 -7.195 1 95.56 196 GLN A N 1
ATOM 1506 C CA . GLN A 1 196 ? -17.547 12.828 -6.379 1 95.56 196 GLN A CA 1
ATOM 1507 C C . GLN A 1 196 ? -17.344 13.281 -4.934 1 95.56 196 GLN A C 1
ATOM 1509 O O . GLN A 1 196 ? -17.156 14.469 -4.672 1 95.56 196 GLN A O 1
ATOM 1514 N N . ARG A 1 197 ? -17.547 12.359 -4.016 1 94.38 197 ARG A N 1
ATOM 1515 C CA . ARG A 1 197 ? -17.172 12.586 -2.623 1 94.38 197 ARG A CA 1
ATOM 1516 C C . ARG A 1 197 ? -15.656 12.539 -2.449 1 94.38 197 ARG A C 1
ATOM 1518 O O . ARG A 1 197 ? -15.023 11.531 -2.77 1 94.38 197 ARG A O 1
ATOM 1525 N N . TYR A 1 198 ? -15.094 13.602 -1.921 1 96.56 198 TYR A N 1
ATOM 1526 C CA . TYR A 1 198 ? -13.656 13.547 -1.711 1 96.56 198 TYR A CA 1
ATOM 1527 C C . TYR A 1 198 ? -13.258 14.297 -0.442 1 96.56 198 TYR A C 1
ATOM 1529 O O . TYR A 1 198 ? -13.969 15.195 0 1 96.56 198 TYR A O 1
ATOM 1537 N N . ILE A 1 199 ? -12.227 13.875 0.198 1 96.06 199 ILE A N 1
ATOM 1538 C CA . ILE A 1 199 ? -11.461 14.555 1.238 1 96.06 199 ILE A CA 1
ATOM 1539 C C . ILE A 1 199 ? -10 14.672 0.808 1 96.06 199 ILE A C 1
ATOM 1541 O O . ILE A 1 199 ? -9.336 13.664 0.563 1 96.06 199 ILE A O 1
ATOM 1545 N N . VAL A 1 200 ? -9.539 15.852 0.632 1 97.31 200 VAL A N 1
ATOM 1546 C CA . VAL A 1 200 ? -8.141 16.109 0.285 1 97.31 200 VAL A CA 1
ATOM 1547 C C . VAL A 1 200 ? -7.465 16.891 1.412 1 97.31 200 VAL A C 1
ATOM 1549 O O . VAL A 1 200 ? -8.07 17.781 2.008 1 97.31 200 VAL A O 1
ATOM 1552 N N . SER A 1 201 ? -6.285 16.531 1.743 1 95.81 201 SER A N 1
ATOM 1553 C CA . SER A 1 201 ? -5.543 17.219 2.785 1 95.81 201 SER A CA 1
ATOM 1554 C C . SER A 1 201 ? -4.055 17.266 2.467 1 95.81 201 SER A C 1
ATOM 1556 O O . SER A 1 201 ? -3.566 16.5 1.634 1 95.81 201 SER A O 1
ATOM 1558 N N . GLY A 1 202 ? -3.393 18.156 3.107 1 95 202 GLY A N 1
ATOM 1559 C CA . GLY A 1 202 ? -1.948 18.203 2.957 1 95 202 GLY A CA 1
ATOM 1560 C C . GLY A 1 202 ? -1.351 19.531 3.381 1 95 202 GLY A C 1
ATOM 1561 O O . GLY A 1 202 ? -2.055 20.406 3.906 1 95 202 GLY A O 1
ATOM 1562 N N . ASP A 1 203 ? -0.033 19.656 3.285 1 95.31 203 ASP A N 1
ATOM 1563 C CA . ASP A 1 203 ? 0.74 20.875 3.441 1 95.31 203 ASP A CA 1
ATOM 1564 C C . ASP A 1 203 ? 0.87 21.625 2.111 1 95.31 203 ASP A C 1
ATOM 1566 O O . ASP A 1 203 ? 1.637 21.203 1.238 1 95.31 203 ASP A O 1
ATOM 1570 N N . LEU A 1 204 ? 0.122 22.734 1.991 1 95.69 204 LEU A N 1
ATOM 1571 C CA . LEU A 1 204 ? 0.051 23.422 0.71 1 95.69 204 LEU A CA 1
ATOM 1572 C C . LEU A 1 204 ? 1.117 24.516 0.622 1 95.69 204 LEU A C 1
ATOM 1574 O O . LEU A 1 204 ? 1.261 25.172 -0.416 1 95.69 204 LEU A O 1
ATOM 1578 N N . ASN A 1 205 ? 1.853 24.672 1.636 1 93.44 205 ASN A N 1
ATOM 1579 C CA . ASN A 1 205 ? 2.902 25.688 1.682 1 93.44 205 ASN A CA 1
ATOM 1580 C C . ASN A 1 205 ? 2.412 27.031 1.145 1 93.44 205 ASN A C 1
ATOM 1582 O O . ASN A 1 205 ? 3.107 27.688 0.368 1 93.44 205 ASN A O 1
ATOM 1586 N N . THR A 1 206 ? 1.215 27.375 1.515 1 92.19 206 THR A N 1
ATOM 1587 C CA . THR A 1 206 ? 0.618 28.625 1.079 1 92.19 206 THR A CA 1
ATOM 1588 C C . THR A 1 206 ? 0.974 29.766 2.041 1 92.19 206 THR A C 1
ATOM 1590 O O . THR A 1 206 ? 0.106 30.281 2.744 1 92.19 206 THR A O 1
ATOM 1593 N N . PHE A 1 207 ? 2.158 30.141 1.953 1 87.75 207 PHE A N 1
ATOM 1594 C CA . PHE A 1 207 ? 2.682 31.188 2.83 1 87.75 207 PHE A CA 1
ATOM 1595 C C . PHE A 1 207 ? 1.992 32.531 2.564 1 87.75 207 PHE A C 1
ATOM 1597 O O . PHE A 1 207 ? 1.72 32.875 1.413 1 87.75 207 PHE A O 1
ATOM 1604 N N . HIS A 1 208 ? 1.776 33.25 3.625 1 83.56 208 HIS A N 1
ATOM 1605 C CA . HIS A 1 208 ? 1.026 34.5 3.535 1 83.56 208 HIS A CA 1
ATOM 1606 C C . HIS A 1 208 ? 1.756 35.531 2.672 1 83.56 208 HIS A C 1
ATOM 1608 O O . HIS A 1 208 ? 1.123 36.312 1.96 1 83.56 208 HIS A O 1
ATOM 1614 N N . ASP A 1 209 ? 3.068 35.5 2.695 1 83.75 209 ASP A N 1
ATOM 1615 C CA . ASP A 1 209 ? 3.867 36.5 2.002 1 83.75 209 ASP A CA 1
ATOM 1616 C C . ASP A 1 209 ? 4.211 36.062 0.585 1 83.75 209 ASP A C 1
ATOM 1618 O O . ASP A 1 209 ? 4.871 36.781 -0.16 1 83.75 209 ASP A O 1
ATOM 1622 N N . LYS A 1 210 ? 3.689 34.844 0.228 1 86.69 210 LYS A N 1
ATOM 1623 C CA . LYS A 1 210 ? 4.039 34.312 -1.087 1 86.69 210 LYS A CA 1
ATOM 1624 C C . LYS A 1 210 ? 2.791 33.969 -1.893 1 86.69 210 LYS A C 1
ATOM 1626 O O . LYS A 1 210 ? 2.758 32.969 -2.596 1 86.69 210 LYS A O 1
ATOM 1631 N N . GLY A 1 211 ? 1.731 34.781 -1.688 1 89.19 211 GLY A N 1
ATOM 1632 C CA . GLY A 1 211 ? 0.523 34.594 -2.477 1 89.19 211 GLY A CA 1
ATOM 1633 C C . GLY A 1 211 ? -0.41 33.562 -1.906 1 89.19 211 GLY A C 1
ATOM 1634 O O . GLY A 1 211 ? -1.398 33.188 -2.543 1 89.19 211 GLY A O 1
ATOM 1635 N N . GLY A 1 212 ? -0.136 33.062 -0.728 1 92.12 212 GLY A N 1
ATOM 1636 C CA . GLY A 1 212 ? -0.913 32 -0.085 1 92.12 212 GLY A CA 1
ATOM 1637 C C . GLY A 1 212 ? -2.398 32.312 -0.037 1 92.12 212 GLY A C 1
ATOM 1638 O O . GLY A 1 212 ? -3.219 31.5 -0.457 1 92.12 212 GLY A O 1
ATOM 1639 N N . PRO A 1 213 ? -2.785 33.5 0.406 1 93.44 213 PRO A N 1
ATOM 1640 C CA . PRO A 1 213 ? -4.207 33.844 0.49 1 93.44 213 PRO A CA 1
ATOM 1641 C C . PRO A 1 213 ? -4.918 33.75 -0.858 1 93.44 213 PRO A C 1
ATOM 1643 O O . PRO A 1 213 ? -6.051 33.25 -0.931 1 93.44 213 PRO A O 1
ATOM 1646 N N . ASP A 1 214 ? -4.297 34.156 -1.896 1 95.81 214 ASP A N 1
ATOM 1647 C CA . ASP A 1 214 ? -4.883 34.062 -3.23 1 95.81 214 ASP A CA 1
ATOM 1648 C C . ASP A 1 214 ? -5.031 32.625 -3.668 1 95.81 214 ASP A C 1
ATOM 1650 O O . ASP A 1 214 ? -6.02 32.25 -4.309 1 95.81 214 ASP A O 1
ATOM 1654 N N . GLN A 1 215 ? -4.039 31.844 -3.393 1 96.88 215 GLN A N 1
ATOM 1655 C CA . GLN A 1 215 ? -4.078 30.422 -3.727 1 96.88 215 GLN A CA 1
ATOM 1656 C C . GLN A 1 215 ? -5.238 29.719 -3.023 1 96.88 215 GLN A C 1
ATOM 1658 O O . GLN A 1 215 ? -5.98 28.953 -3.645 1 96.88 215 GLN A O 1
ATOM 1663 N N . ILE A 1 216 ? -5.43 30.016 -1.77 1 96.88 216 ILE A N 1
ATOM 1664 C CA . ILE A 1 216 ? -6.508 29.406 -1 1 96.88 216 ILE A CA 1
ATOM 1665 C C . ILE A 1 216 ? -7.855 29.891 -1.535 1 96.88 216 ILE A C 1
ATOM 1667 O O . ILE A 1 216 ? -8.812 29.109 -1.612 1 96.88 216 ILE A O 1
ATOM 1671 N N . ALA A 1 217 ? -7.945 31.156 -1.886 1 97.69 217 ALA A N 1
ATOM 1672 C CA . ALA A 1 217 ? -9.172 31.703 -2.467 1 97.69 217 ALA A CA 1
ATOM 1673 C C . ALA A 1 217 ? -9.547 30.953 -3.748 1 97.69 217 ALA A C 1
ATOM 1675 O O . ALA A 1 217 ? -10.727 30.703 -4.004 1 97.69 217 ALA A O 1
ATOM 1676 N N . LYS A 1 218 ? -8.57 30.625 -4.562 1 97.81 218 LYS A N 1
ATOM 1677 C CA . LYS A 1 218 ? -8.805 29.875 -5.793 1 97.81 218 LYS A CA 1
ATOM 1678 C C . LYS A 1 218 ? -9.391 28.5 -5.492 1 97.81 218 LYS A C 1
ATOM 1680 O O . LYS A 1 218 ? -10.305 28.047 -6.184 1 97.81 218 LYS A O 1
ATOM 1685 N N . LEU A 1 219 ? -8.836 27.828 -4.527 1 98.5 219 LEU A N 1
ATOM 1686 C CA . LEU A 1 219 ? -9.344 26.516 -4.148 1 98.5 219 LEU A CA 1
ATOM 1687 C C . LEU A 1 219 ? -10.75 26.625 -3.568 1 98.5 219 LEU A C 1
ATOM 1689 O O . LEU A 1 219 ? -11.617 25.781 -3.854 1 98.5 219 LEU A O 1
ATOM 1693 N N . ARG A 1 220 ? -11.055 27.672 -2.812 1 98 220 ARG A N 1
ATOM 1694 C CA . ARG A 1 220 ? -12.352 27.891 -2.172 1 98 220 ARG A CA 1
ATOM 1695 C C . ARG A 1 220 ? -13.43 28.188 -3.203 1 98 220 ARG A C 1
ATOM 1697 O O . ARG A 1 220 ? -14.625 28.062 -2.92 1 98 220 ARG A O 1
ATOM 1704 N N . ALA A 1 221 ? -13.055 28.594 -4.328 1 97.81 221 ALA A N 1
ATOM 1705 C CA . ALA A 1 221 ? -14.008 28.859 -5.398 1 97.81 221 ALA A CA 1
ATOM 1706 C C . ALA A 1 221 ? -14.703 27.578 -5.848 1 97.81 221 ALA A C 1
ATOM 1708 O O . ALA A 1 221 ? -15.805 27.625 -6.395 1 97.81 221 ALA A O 1
ATOM 1709 N N . VAL A 1 222 ? -14.055 26.422 -5.57 1 97.88 222 VAL A N 1
ATOM 1710 C CA . VAL A 1 222 ? -14.609 25.203 -6.152 1 97.88 222 VAL A CA 1
ATOM 1711 C C . VAL A 1 222 ? -14.828 24.156 -5.062 1 97.88 222 VAL A C 1
ATOM 1713 O O . VAL A 1 222 ? -15.445 23.109 -5.305 1 97.88 222 VAL A O 1
ATOM 1716 N N . ALA A 1 223 ? -14.391 24.406 -3.838 1 98.19 223 ALA A N 1
ATOM 1717 C CA . ALA A 1 223 ? -14.508 23.438 -2.752 1 98.19 223 ALA A CA 1
ATOM 1718 C C . ALA A 1 223 ? -14.547 24.141 -1.396 1 98.19 223 ALA A C 1
ATOM 1720 O O . ALA A 1 223 ? -14.32 25.344 -1.306 1 98.19 223 ALA A O 1
ATOM 1721 N N . THR A 1 224 ? -14.984 23.422 -0.317 1 97 224 THR A N 1
ATOM 1722 C CA . THR A 1 224 ? -14.797 23.906 1.046 1 97 224 THR A CA 1
ATOM 1723 C C . THR A 1 224 ? -13.375 23.641 1.526 1 97 224 THR A C 1
ATOM 1725 O O . THR A 1 224 ? -12.898 22.516 1.465 1 97 224 THR A O 1
ATOM 1728 N N . VAL A 1 225 ? -12.68 24.672 1.944 1 96.5 225 VAL A N 1
ATOM 1729 C CA . VAL A 1 225 ? -11.289 24.594 2.369 1 96.5 225 VAL A CA 1
ATOM 1730 C C . VAL A 1 225 ? -11.148 25.172 3.779 1 96.5 225 VAL A C 1
ATOM 1732 O O . VAL A 1 225 ? -11.492 26.328 4.027 1 96.5 225 VAL A O 1
ATOM 1735 N N . GLU A 1 226 ? -10.633 24.375 4.734 1 94.12 226 GLU A N 1
ATOM 1736 C CA . GLU A 1 226 ? -10.398 24.828 6.102 1 94.12 226 GLU A CA 1
ATOM 1737 C C . GLU A 1 226 ? -8.984 24.469 6.566 1 94.12 226 GLU A C 1
ATOM 1739 O O . GLU A 1 226 ? -8.469 23.406 6.234 1 94.12 226 GLU A O 1
ATOM 1744 N N . GLY A 1 227 ? -8.344 25.359 7.293 1 91.5 227 GLY A N 1
ATOM 1745 C CA . GLY A 1 227 ? -7.008 25.094 7.809 1 91.5 227 GLY A CA 1
ATOM 1746 C C . GLY A 1 227 ? -6.387 26.297 8.492 1 91.5 227 GLY A C 1
ATOM 1747 O O . GLY A 1 227 ? -5.332 26.188 9.125 1 91.5 227 GLY A O 1
ATOM 1748 N N . GLU A 1 228 ? -7.035 27.484 8.484 1 88.75 228 GLU A N 1
ATOM 1749 C CA . GLU A 1 228 ? -6.457 28.734 8.977 1 88.75 228 GLU A CA 1
ATOM 1750 C C . GLU A 1 228 ? -6.445 28.781 10.5 1 88.75 228 GLU A C 1
ATOM 1752 O O . GLU A 1 228 ? -5.594 29.438 11.102 1 88.75 228 GLU A O 1
ATOM 1757 N N . SER A 1 229 ? -7.414 28.109 11.094 1 88.69 229 SER A N 1
ATOM 1758 C CA . SER A 1 229 ? -7.488 28.109 12.555 1 88.69 229 SER A CA 1
ATOM 1759 C C . SER A 1 229 ? -7.996 26.781 13.078 1 88.69 229 SER A C 1
ATOM 1761 O O . SER A 1 229 ? -8.695 26.047 12.375 1 88.69 229 SER A O 1
ATOM 1763 N N . SER A 1 230 ? -7.492 26.469 14.25 1 89.56 230 SER A N 1
ATOM 1764 C CA . SER A 1 230 ? -7.906 25.266 14.969 1 89.56 230 SER A CA 1
ATOM 1765 C C . SER A 1 230 ? -8.008 25.531 16.469 1 89.56 230 SER A C 1
ATOM 1767 O O . SER A 1 230 ? -7.621 26.594 16.953 1 89.56 230 SER A O 1
ATOM 1769 N N . ILE A 1 231 ? -8.688 24.609 17.141 1 89.75 231 ILE A N 1
ATOM 1770 C CA . ILE A 1 231 ? -8.805 24.688 18.594 1 89.75 231 ILE A CA 1
ATOM 1771 C C . ILE A 1 231 ? -7.914 23.625 19.234 1 89.75 231 ILE A C 1
ATOM 1773 O O . ILE A 1 231 ? -7.961 22.453 18.859 1 89.75 231 ILE A O 1
ATOM 1777 N N . CYS A 1 232 ? -7.039 24.047 20.156 1 87.38 232 CYS A N 1
ATOM 1778 C CA . CYS A 1 232 ? -6.211 23.109 20.875 1 87.38 232 CYS A CA 1
ATOM 1779 C C . CYS A 1 232 ? -7.059 22.234 21.797 1 87.38 232 CYS A C 1
ATOM 1781 O O . CYS A 1 232 ? -7.789 22.734 22.641 1 87.38 232 CYS A O 1
ATOM 1783 N N . HIS A 1 233 ? -6.898 20.969 21.672 1 79.56 233 HIS A N 1
ATOM 1784 C CA . HIS A 1 233 ? -7.691 20.031 22.469 1 79.56 233 HIS A CA 1
ATOM 1785 C C . HIS A 1 233 ? -7.383 20.172 23.953 1 79.56 233 HIS A C 1
ATOM 1787 O O . HIS A 1 233 ? -8.281 20.047 24.797 1 79.56 233 HIS A O 1
ATOM 1793 N N . ALA A 1 234 ? -6.168 20.391 24.266 1 74.62 234 ALA A N 1
ATOM 1794 C CA . ALA A 1 234 ? -5.727 20.391 25.656 1 74.62 234 ALA A CA 1
ATOM 1795 C C . ALA A 1 234 ? -6.145 21.672 26.359 1 74.62 234 ALA A C 1
ATOM 1797 O O . ALA A 1 234 ? -6.527 21.656 27.531 1 74.62 234 ALA A O 1
ATOM 1798 N N . THR A 1 235 ? -6.133 22.812 25.625 1 80.44 235 THR A N 1
ATOM 1799 C CA . THR A 1 235 ? -6.309 24.094 26.297 1 80.44 235 THR A CA 1
ATOM 1800 C C . THR A 1 235 ? -7.621 24.75 25.875 1 80.44 235 THR A C 1
ATOM 1802 O O . THR A 1 235 ? -8.102 25.672 26.531 1 80.44 235 THR A O 1
ATOM 1805 N N . GLY A 1 236 ? -8.125 24.281 24.766 1 85.75 236 GLY A N 1
ATOM 1806 C CA . GLY A 1 236 ? -9.328 24.906 24.25 1 85.75 236 GLY A CA 1
ATOM 1807 C C . GLY A 1 236 ? -9.055 26.219 23.547 1 85.75 236 GLY A C 1
ATOM 1808 O O . GLY A 1 236 ? -9.977 26.844 23.016 1 85.75 236 GLY A O 1
ATOM 1809 N N . ARG A 1 237 ? -7.824 26.641 23.484 1 85.75 237 ARG A N 1
ATOM 1810 C CA . ARG A 1 237 ? -7.465 27.922 22.891 1 85.75 237 ARG A CA 1
ATOM 1811 C C . ARG A 1 237 ? -7.406 27.812 21.359 1 85.75 237 ARG A C 1
ATOM 1813 O O . ARG A 1 237 ? -7.035 26.766 20.828 1 85.75 237 ARG A O 1
ATOM 1820 N N . LYS A 1 238 ? -7.75 28.953 20.812 1 88.19 238 LYS A N 1
ATOM 1821 C CA . LYS A 1 238 ? -7.617 29.047 19.359 1 88.19 238 LYS A CA 1
ATOM 1822 C C . LYS A 1 238 ? -6.152 29.125 18.953 1 88.19 238 LYS A C 1
ATOM 1824 O O . LYS A 1 238 ? -5.359 29.828 19.594 1 88.19 238 LYS A O 1
ATOM 1829 N N . VAL A 1 239 ? -5.836 28.344 18.016 1 85.56 239 VAL A N 1
ATOM 1830 C CA . VAL A 1 239 ? -4.488 28.328 17.453 1 85.56 239 VAL A CA 1
ATOM 1831 C C . VAL A 1 239 ? -4.535 28.703 15.977 1 85.56 239 VAL A C 1
ATOM 1833 O O . VAL A 1 239 ? -5.324 28.141 15.211 1 85.56 239 VAL A O 1
ATOM 1836 N N . LEU A 1 240 ? -3.67 29.703 15.727 1 81.5 240 LEU A N 1
ATOM 1837 C CA . LEU A 1 240 ? -3.607 30.125 14.328 1 81.5 240 LEU A CA 1
ATOM 1838 C C . LEU A 1 240 ? -2.461 29.438 13.602 1 81.5 240 LEU A C 1
ATOM 1840 O O . LEU A 1 240 ? -1.297 29.594 13.977 1 81.5 240 LEU A O 1
ATOM 1844 N N . SER A 1 241 ? -2.842 28.703 12.68 1 76.81 241 SER A N 1
ATOM 1845 C CA . SER A 1 241 ? -1.88 28.156 11.734 1 76.81 241 SER A CA 1
ATOM 1846 C C . SER A 1 241 ? -1.262 26.859 12.258 1 76.81 241 SER A C 1
ATOM 1848 O O . SER A 1 241 ? -1.774 26.266 13.203 1 76.81 241 SER A O 1
ATOM 1850 N N . THR A 1 242 ? -0.317 26.156 11.516 1 85.56 242 THR A N 1
ATOM 1851 C CA . THR A 1 242 ? 0.174 24.844 11.898 1 85.56 242 THR A CA 1
ATOM 1852 C C . THR A 1 242 ? 1.697 24.828 11.984 1 85.56 242 THR A C 1
ATOM 1854 O O . THR A 1 242 ? 2.277 24.078 12.766 1 85.56 242 THR A O 1
ATOM 1857 N N . TYR A 1 243 ? 2.42 25.656 11.242 1 87.88 243 TYR A N 1
ATOM 1858 C CA . TYR A 1 243 ? 3.873 25.547 11.18 1 87.88 243 TYR A CA 1
ATOM 1859 C C . TYR A 1 243 ? 4.52 26.375 12.297 1 87.88 243 TYR A C 1
ATOM 1861 O O . TYR A 1 243 ? 4.344 27.594 12.359 1 87.88 243 TYR A O 1
ATOM 1869 N N . PHE A 1 244 ? 5.32 25.766 13.148 1 82.44 244 PHE A N 1
ATOM 1870 C CA . PHE A 1 244 ? 6.051 26.469 14.195 1 82.44 244 PHE A CA 1
ATOM 1871 C C . PHE A 1 244 ? 7.551 26.25 14.047 1 82.44 244 PHE A C 1
ATOM 1873 O O . PHE A 1 244 ? 8.352 27.062 14.508 1 82.44 244 PHE A O 1
ATOM 1880 N N . GLY A 1 245 ? 7.953 25.156 13.43 1 83.69 245 GLY A N 1
ATOM 1881 C CA . GLY A 1 245 ? 9.352 24.922 13.133 1 83.69 245 GLY A CA 1
ATOM 1882 C C . GLY A 1 245 ? 10.102 24.25 14.273 1 83.69 245 GLY A C 1
ATOM 1883 O O . GLY A 1 245 ? 9.711 24.391 15.438 1 83.69 245 GLY A O 1
ATOM 1884 N N . PHE A 1 246 ? 11.188 23.516 13.883 1 84.06 246 PHE A N 1
ATOM 1885 C CA . PHE A 1 246 ? 12.117 22.984 14.867 1 84.06 246 PHE A CA 1
ATOM 1886 C C . PHE A 1 246 ? 13.047 24.062 15.383 1 84.06 246 PHE A C 1
ATOM 1888 O O . PHE A 1 246 ? 13.219 25.109 14.742 1 84.06 246 PHE A O 1
ATOM 1895 N N . PRO A 1 247 ? 13.664 23.812 16.5 1 81.12 247 PRO A N 1
ATOM 1896 C CA . PRO A 1 247 ? 14.562 24.828 17.062 1 81.12 247 PRO A CA 1
ATOM 1897 C C . PRO A 1 247 ? 15.734 25.156 16.125 1 81.12 247 PRO A C 1
ATOM 1899 O O . PRO A 1 247 ? 16.25 26.281 16.156 1 81.12 247 PRO A O 1
ATOM 1902 N N . HIS A 1 248 ? 16.172 24.203 15.336 1 83.56 248 HIS A N 1
ATOM 1903 C CA . HIS A 1 248 ? 17.328 24.406 14.477 1 83.56 248 HIS A CA 1
ATOM 1904 C C . HIS A 1 248 ? 16.906 24.953 13.109 1 83.56 248 HIS A C 1
ATOM 1906 O O . HIS A 1 248 ? 17.766 25.203 12.25 1 83.56 248 HIS A O 1
ATOM 1912 N N . ASP A 1 249 ? 15.594 25.203 12.906 1 83.25 249 ASP A N 1
ATOM 1913 C CA . ASP A 1 249 ? 15.117 25.766 11.648 1 83.25 249 ASP A CA 1
ATOM 1914 C C . ASP A 1 249 ? 15.43 27.266 11.57 1 83.25 249 ASP A C 1
ATOM 1916 O O . ASP A 1 249 ? 15.438 27.953 12.594 1 83.25 249 ASP A O 1
ATOM 1920 N N . LYS A 1 250 ? 15.688 27.656 10.367 1 79.44 250 LYS A N 1
ATOM 1921 C CA . LYS A 1 250 ? 15.953 29.078 10.156 1 79.44 250 LYS A CA 1
ATOM 1922 C C . LYS A 1 250 ? 14.727 29.922 10.492 1 79.44 250 LYS A C 1
ATOM 1924 O O . LYS A 1 250 ? 14.852 31.031 11.039 1 79.44 250 LYS A O 1
ATOM 1929 N N . PHE A 1 251 ? 13.562 29.438 10.055 1 72.56 251 PHE A N 1
ATOM 1930 C CA . PHE A 1 251 ? 12.297 30.109 10.312 1 72.56 251 PHE A CA 1
ATOM 1931 C C . PHE A 1 251 ? 11.469 29.344 11.328 1 72.56 251 PHE A C 1
ATOM 1933 O O . PHE A 1 251 ? 11.219 28.141 11.156 1 72.56 251 PHE A O 1
ATOM 1940 N N . LYS A 1 252 ? 11.273 29.969 12.492 1 74.69 252 LYS A N 1
ATOM 1941 C CA . LYS A 1 252 ? 10.453 29.359 13.539 1 74.69 252 LYS A CA 1
ATOM 1942 C C . LYS A 1 252 ? 9.586 30.391 14.242 1 74.69 252 LYS A C 1
ATOM 1944 O O . LYS A 1 252 ? 9.844 31.594 14.141 1 74.69 252 LYS A O 1
ATOM 1949 N N . PHE A 1 253 ? 8.422 29.859 14.766 1 72.88 253 PHE A N 1
ATOM 1950 C CA . PHE A 1 253 ? 7.434 30.75 15.359 1 72.88 253 PHE A CA 1
ATOM 1951 C C . PHE A 1 253 ? 7.012 30.266 16.734 1 72.88 253 PHE A C 1
ATOM 1953 O O . PHE A 1 253 ? 7.125 29.062 17.031 1 72.88 253 PHE A O 1
ATOM 1960 N N . ASP A 1 254 ? 6.676 31.266 17.438 1 67.5 254 ASP A N 1
ATOM 1961 C CA . ASP A 1 254 ? 6.004 30.938 18.703 1 67.5 254 ASP A CA 1
ATOM 1962 C C . ASP A 1 254 ? 4.508 30.734 18.484 1 67.5 254 ASP A C 1
ATOM 1964 O O . ASP A 1 254 ? 3.889 31.406 17.656 1 67.5 254 ASP A O 1
ATOM 1968 N N . ILE A 1 255 ? 3.955 29.797 19.219 1 65.62 255 ILE A N 1
ATOM 1969 C CA . ILE A 1 255 ? 2.561 29.406 19.047 1 65.62 255 ILE A CA 1
ATOM 1970 C C . ILE A 1 255 ? 1.653 30.609 19.25 1 65.62 255 ILE A C 1
ATOM 1972 O O . ILE A 1 255 ? 0.534 30.656 18.734 1 65.62 255 ILE A O 1
ATOM 1976 N N . ASP A 1 256 ? 2.146 31.484 20.062 1 66.69 256 ASP A N 1
ATOM 1977 C CA . ASP A 1 256 ? 1.328 32.656 20.375 1 66.69 256 ASP A CA 1
ATOM 1978 C C . ASP A 1 256 ? 1.458 33.719 19.281 1 66.69 256 ASP A C 1
ATOM 1980 O O . ASP A 1 256 ? 0.779 34.75 19.328 1 66.69 256 ASP A O 1
ATOM 1984 N N . LYS A 1 257 ? 2.24 33.312 18.422 1 71.38 257 LYS A N 1
ATOM 1985 C CA . LYS A 1 257 ? 2.396 34.219 17.281 1 71.38 257 LYS A CA 1
ATOM 1986 C C . LYS A 1 257 ? 1.776 33.625 16.016 1 71.38 257 LYS A C 1
ATOM 1988 O O . LYS A 1 257 ? 1.307 32.5 16.016 1 71.38 257 LYS A O 1
ATOM 1993 N N . PHE A 1 258 ? 1.603 34.531 15.25 1 62.38 258 PHE A N 1
ATOM 1994 C CA . PHE A 1 258 ? 1.053 34.156 13.961 1 62.38 258 PHE A CA 1
ATOM 1995 C C . PHE A 1 258 ? 1.979 33.156 13.242 1 62.38 258 PHE A C 1
ATOM 1997 O O . PHE A 1 258 ? 3.152 33.469 13.016 1 62.38 258 PHE A O 1
ATOM 2004 N N . LEU A 1 259 ? 1.328 32.062 13.117 1 74 259 LEU A N 1
ATOM 2005 C CA . LEU A 1 259 ? 1.99 31.047 12.305 1 74 259 LEU A CA 1
ATOM 2006 C C . LEU A 1 259 ? 1.451 31.047 10.875 1 74 259 LEU A C 1
ATOM 2008 O O . LEU A 1 259 ? 0.453 31.719 10.594 1 74 259 LEU A O 1
ATOM 2012 N N . ASP A 1 260 ? 2.092 30.625 9.93 1 79.31 260 ASP A N 1
ATOM 2013 C CA . ASP A 1 260 ? 1.52 30.453 8.594 1 79.31 260 ASP A CA 1
ATOM 2014 C C . ASP A 1 260 ? 0.647 29.203 8.516 1 79.31 260 ASP A C 1
ATOM 2016 O O . ASP A 1 260 ? 1.046 28.141 8.984 1 79.31 260 ASP A O 1
ATOM 2020 N N . PRO A 1 261 ? -0.629 29.406 8.156 1 86.62 261 PRO A N 1
ATOM 2021 C CA . PRO A 1 261 ? -1.453 28.234 7.91 1 86.62 261 PRO A CA 1
ATOM 2022 C C . PRO A 1 261 ? -1.034 27.469 6.652 1 86.62 261 PRO A C 1
ATOM 2024 O O . PRO A 1 261 ? -1.33 27.906 5.535 1 86.62 261 PRO A O 1
ATOM 2027 N N . LEU A 1 262 ? -0.394 26.359 6.867 1 92.31 262 LEU A N 1
ATOM 2028 C CA . LEU A 1 262 ? 0.168 25.656 5.719 1 92.31 262 LEU A CA 1
ATOM 2029 C C . LEU A 1 262 ? -0.57 24.359 5.465 1 92.31 262 LEU A C 1
ATOM 2031 O O . LEU A 1 262 ? -0.473 23.781 4.375 1 92.31 262 LEU A O 1
ATOM 2035 N N . ASP A 1 263 ? -1.28 23.812 6.445 1 93.38 263 ASP A N 1
ATOM 2036 C CA . ASP A 1 263 ? -1.985 22.531 6.344 1 93.38 263 ASP A CA 1
ATOM 2037 C C . ASP A 1 263 ? -3.494 22.75 6.238 1 93.38 263 ASP A C 1
ATOM 2039 O O . ASP A 1 263 ? -4.078 23.5 7.027 1 93.38 263 ASP A O 1
ATOM 2043 N N . TYR A 1 264 ? -4.168 22.109 5.266 1 95 264 TYR A N 1
ATOM 2044 C CA . TYR A 1 264 ? -5.578 22.375 4.992 1 95 264 TYR A CA 1
ATOM 2045 C C . TYR A 1 264 ? -6.336 21.062 4.773 1 95 264 TYR A C 1
ATOM 2047 O O . TYR A 1 264 ? -5.73 20.031 4.48 1 95 264 TYR A O 1
ATOM 2055 N N . VAL A 1 265 ? -7.59 21.078 5.031 1 95.12 265 VAL A N 1
ATOM 2056 C CA . VAL A 1 265 ? -8.555 20.047 4.707 1 95.12 265 VAL A CA 1
ATOM 2057 C C . VAL A 1 265 ? -9.555 20.562 3.676 1 95.12 265 VAL A C 1
ATOM 2059 O O . VAL A 1 265 ? -10.148 21.625 3.863 1 95.12 265 VAL A O 1
ATOM 2062 N N . ILE A 1 266 ? -9.703 19.859 2.604 1 97.19 266 ILE A N 1
ATOM 2063 C CA . ILE A 1 266 ? -10.562 20.25 1.488 1 97.19 266 ILE A CA 1
ATOM 2064 C C . ILE A 1 266 ? -11.625 19.172 1.252 1 97.19 266 ILE A C 1
ATOM 2066 O O . ILE A 1 266 ? -11.305 17.984 1.141 1 97.19 266 ILE A O 1
ATOM 2070 N N . ILE A 1 267 ? -12.891 19.516 1.203 1 96.12 267 ILE A N 1
ATOM 2071 C CA . ILE A 1 267 ? -13.953 18.547 0.937 1 96.12 267 ILE A CA 1
ATOM 2072 C C . ILE A 1 267 ? -14.891 19.109 -0.136 1 96.12 267 ILE A C 1
ATOM 2074 O O . ILE A 1 267 ? -14.883 20.312 -0.413 1 96.12 267 ILE A O 1
ATOM 2078 N N . ASN A 1 268 ? -15.539 18.188 -0.793 1 95.75 268 ASN A N 1
ATOM 2079 C CA . ASN A 1 268 ? -16.609 18.578 -1.704 1 95.75 268 ASN A CA 1
ATOM 2080 C C . ASN A 1 268 ? -17.844 19.047 -0.945 1 95.75 268 ASN A C 1
ATOM 2082 O O . ASN A 1 268 ? -18.5 18.25 -0.266 1 95.75 268 ASN A O 1
ATOM 2086 N N . PRO A 1 269 ? -18.234 20.297 -1.05 1 93.69 269 PRO A N 1
ATOM 2087 C CA . PRO A 1 269 ? -19.344 20.828 -0.25 1 93.69 269 PRO A CA 1
ATOM 2088 C C . PRO A 1 269 ? -20.688 20.156 -0.578 1 93.69 269 PRO A C 1
ATOM 2090 O O . PRO A 1 269 ? -21.609 20.203 0.233 1 93.69 269 PRO A O 1
ATOM 2093 N N . VAL A 1 270 ? -20.797 19.516 -1.677 1 91.56 270 VAL A N 1
ATOM 2094 C CA . VAL A 1 270 ? -22.031 18.844 -2.08 1 91.56 270 VAL A CA 1
ATOM 2095 C C . VAL A 1 270 ? -22.203 17.562 -1.273 1 91.56 270 VAL A C 1
ATOM 2097 O O . VAL A 1 270 ? -23.328 17.156 -0.967 1 91.56 270 VAL A O 1
ATOM 2100 N N . PHE A 1 271 ? -21.094 17.016 -0.797 1 89 271 PHE A N 1
ATOM 2101 C CA . PHE A 1 271 ? -21.188 15.648 -0.286 1 89 271 PHE A CA 1
ATOM 2102 C C . PHE A 1 271 ? -20.672 15.57 1.147 1 89 271 PHE A C 1
ATOM 2104 O O . PHE A 1 271 ? -20.547 14.484 1.712 1 89 271 PHE A O 1
ATOM 2111 N N . GLY A 1 272 ? -20.344 16.703 1.693 1 88 272 GLY A N 1
ATOM 2112 C CA . GLY A 1 272 ? -19.859 16.656 3.059 1 88 272 GLY A CA 1
ATOM 2113 C C . GLY A 1 272 ? -19.797 18.016 3.719 1 88 272 GLY A C 1
ATOM 2114 O O . GLY A 1 272 ? -19.953 19.047 3.051 1 88 272 GLY A O 1
ATOM 2115 N N . MET A 1 273 ? -19.719 17.969 5.043 1 89.25 273 MET A N 1
ATOM 2116 C CA . MET A 1 273 ? -19.547 19.172 5.836 1 89.25 273 MET A CA 1
ATOM 2117 C C . MET A 1 273 ? -18.672 18.906 7.059 1 89.25 273 MET A C 1
ATOM 2119 O O . MET A 1 273 ? -18.562 17.781 7.516 1 89.25 273 MET A O 1
ATOM 2123 N N . PHE A 1 274 ? -18 19.969 7.477 1 91.38 274 PHE A N 1
ATOM 2124 C CA . PHE A 1 274 ? -17.266 19.906 8.742 1 91.38 274 PHE A CA 1
ATOM 2125 C C . PHE A 1 274 ? -18.234 19.828 9.914 1 91.38 274 PHE A C 1
ATOM 2127 O O . PHE A 1 274 ? -19.219 20.562 9.961 1 91.38 274 PHE A O 1
ATOM 2134 N N . ASP A 1 275 ? -17.984 18.875 10.742 1 88.81 275 ASP A N 1
ATOM 2135 C CA . ASP A 1 275 ? -18.75 18.75 11.984 1 88.81 275 ASP A CA 1
ATOM 2136 C C . ASP A 1 275 ? -18.031 19.438 13.141 1 88.81 275 ASP A C 1
ATOM 2138 O O . ASP A 1 275 ? -17.438 18.766 13.984 1 88.81 275 ASP A O 1
ATOM 2142 N N . GLY A 1 276 ? -18.125 20.75 13.234 1 87.44 276 GLY A N 1
ATOM 2143 C CA . GLY A 1 276 ? -17.422 21.531 14.234 1 87.44 276 GLY A CA 1
ATOM 2144 C C . GLY A 1 276 ? -16.109 22.109 13.727 1 87.44 276 GLY A C 1
ATOM 2145 O O . GLY A 1 276 ? -15.789 22 12.539 1 87.44 276 GLY A O 1
ATOM 2146 N N . PRO A 1 277 ? -15.414 22.797 14.641 1 89.94 277 PRO A N 1
ATOM 2147 C CA . PRO A 1 277 ? -14.133 23.391 14.25 1 89.94 277 PRO A CA 1
ATOM 2148 C C . PRO A 1 277 ? -13.031 22.344 14.055 1 89.94 277 PRO A C 1
ATOM 2150 O O . PRO A 1 277 ? -13.211 21.188 14.438 1 89.94 277 PRO A O 1
ATOM 2153 N N . LEU A 1 278 ? -11.953 22.766 13.352 1 91.88 278 LEU A N 1
ATOM 2154 C CA . LEU A 1 278 ? -10.75 21.953 13.359 1 91.88 278 LEU A CA 1
ATOM 2155 C C . LEU A 1 278 ? -10.094 21.969 14.734 1 91.88 278 LEU A C 1
ATOM 2157 O O . LEU A 1 278 ? -10.266 22.906 15.5 1 91.88 278 LEU A O 1
ATOM 2161 N N . PHE A 1 279 ? -9.352 20.859 15.047 1 89.31 279 PHE A N 1
ATOM 2162 C CA . PHE A 1 279 ? -8.648 20.766 16.328 1 89.31 279 PHE A CA 1
ATOM 2163 C C . PHE A 1 279 ? -7.164 20.516 16.109 1 89.31 279 PHE A C 1
ATOM 2165 O O . PHE A 1 279 ? -6.754 20.078 15.023 1 89.31 279 PHE A O 1
ATOM 2172 N N . THR A 1 280 ? -6.363 20.828 17.078 1 89.81 280 THR A N 1
ATOM 2173 C CA . THR A 1 280 ? -4.926 20.594 17.062 1 89.81 280 THR A CA 1
ATOM 2174 C C . THR A 1 280 ? -4.43 20.172 18.438 1 89.81 280 THR A C 1
ATOM 2176 O O . THR A 1 280 ? -5.227 19.984 19.359 1 89.81 280 THR A O 1
ATOM 2179 N N . ASP A 1 281 ? -3.146 19.812 18.5 1 86.06 281 ASP A N 1
ATOM 2180 C CA . ASP A 1 281 ? -2.496 19.438 19.75 1 86.06 281 ASP A CA 1
ATOM 2181 C C . ASP A 1 281 ? -1.201 20.219 19.953 1 86.06 281 ASP A C 1
ATOM 2183 O O . ASP A 1 281 ? -0.192 19.938 19.297 1 86.06 281 ASP A O 1
ATOM 2187 N N . THR A 1 282 ? -1.135 21.094 20.953 1 81.44 282 THR A N 1
ATOM 2188 C CA . THR A 1 282 ? -0.002 21.984 21.141 1 81.44 282 THR A CA 1
ATOM 2189 C C . THR A 1 282 ? 1.076 21.328 22 1 81.44 282 THR A C 1
ATOM 2191 O O . THR A 1 282 ? 2.121 21.922 22.266 1 81.44 282 THR A O 1
ATOM 2194 N N . ARG A 1 283 ? 0.927 20.062 22.391 1 80.75 283 ARG A N 1
ATOM 2195 C CA . ARG A 1 283 ? 1.946 19.359 23.156 1 80.75 283 ARG A CA 1
ATOM 2196 C C . ARG A 1 283 ? 3.205 19.141 22.328 1 80.75 283 ARG A C 1
ATOM 2198 O O . ARG A 1 283 ? 4.262 18.797 22.859 1 80.75 283 ARG A O 1
ATOM 2205 N N . PHE A 1 284 ? 3.1 19.406 20.984 1 81.12 284 PHE A N 1
ATOM 2206 C CA . PHE A 1 284 ? 4.266 19.328 20.109 1 81.12 284 PHE A CA 1
ATOM 2207 C C . PHE A 1 284 ? 5.242 20.469 20.422 1 81.12 284 PHE A C 1
ATOM 2209 O O . PHE A 1 284 ? 6.43 20.359 20.094 1 81.12 284 PHE A O 1
ATOM 2216 N N . ILE A 1 285 ? 4.719 21.609 20.969 1 77.19 285 ILE A N 1
ATOM 2217 C CA . ILE A 1 285 ? 5.527 22.781 21.281 1 77.19 285 ILE A CA 1
ATOM 2218 C C . ILE A 1 285 ? 6.031 22.703 22.719 1 77.19 285 ILE A C 1
ATOM 2220 O O . ILE A 1 285 ? 5.246 22.484 23.641 1 77.19 285 ILE A O 1
ATOM 2224 N N . PRO A 1 286 ? 7.418 22.844 22.75 1 71 286 PRO A N 1
ATOM 2225 C CA . PRO A 1 286 ? 7.918 22.828 24.125 1 71 286 PRO A CA 1
ATOM 2226 C C . PRO A 1 286 ? 7.379 24 24.969 1 71 286 PRO A C 1
ATOM 2228 O O . PRO A 1 286 ? 7.152 25.078 24.438 1 71 286 PRO A O 1
ATOM 2231 N N . SER A 1 287 ? 6.688 23.75 26.078 1 58.88 287 SER A N 1
ATOM 2232 C CA . SER A 1 287 ? 6.199 24.797 26.969 1 58.88 287 SER A CA 1
ATOM 2233 C C . SER A 1 287 ? 7.316 25.766 27.359 1 58.88 287 SER A C 1
ATOM 2235 O O . SER A 1 287 ? 8.461 25.344 27.562 1 58.88 287 SER A O 1
ATOM 2237 N N . THR A 1 288 ? 7.285 27.047 26.797 1 49.31 288 THR A N 1
ATOM 2238 C CA . THR A 1 288 ? 8.227 28.031 27.328 1 49.31 288 THR A CA 1
ATOM 2239 C C . THR A 1 288 ? 8.258 27.984 28.844 1 49.31 288 THR A C 1
ATOM 2241 O O . THR A 1 288 ? 9.156 28.562 29.469 1 49.31 288 THR A O 1
ATOM 2244 N N . SER A 1 289 ? 7.055 27.984 29.406 1 42.44 289 SER A N 1
ATOM 2245 C CA . SER A 1 289 ? 7.09 28.156 30.859 1 42.44 289 SER A CA 1
ATOM 2246 C C . SER A 1 289 ? 7.855 27.016 31.531 1 42.44 289 SER A C 1
ATOM 2248 O O . SER A 1 289 ? 7.297 25.953 31.766 1 42.44 289 SER A O 1
ATOM 2250 N N . HIS A 1 290 ? 8.977 26.734 31.094 1 36.22 290 HIS A N 1
ATOM 2251 C CA . HIS A 1 290 ? 9.773 25.953 32.031 1 36.22 290 HIS A CA 1
ATOM 2252 C C . HIS A 1 290 ? 9.719 26.562 33.438 1 36.22 290 HIS A C 1
ATOM 2254 O O . HIS A 1 290 ? 10.391 27.562 33.719 1 36.22 290 HIS A O 1
ATOM 2260 N N . ASN A 1 291 ? 8.703 26.828 34.156 1 33.81 291 ASN A N 1
ATOM 2261 C CA . ASN A 1 291 ? 9.219 26.422 35.469 1 33.81 291 ASN A CA 1
ATOM 2262 C C . ASN A 1 291 ? 9.867 25.047 35.406 1 33.81 291 ASN A C 1
ATOM 2264 O O . ASN A 1 291 ? 9.273 24.094 34.906 1 33.81 291 ASN A O 1
ATOM 2268 N N . ASP A 1 292 ? 11.234 24.953 35.375 1 36.19 292 ASP A N 1
ATOM 2269 C CA . ASP A 1 292 ? 12.172 23.844 35.5 1 36.19 292 ASP A CA 1
ATOM 2270 C C . ASP A 1 292 ? 11.5 22.609 36.094 1 36.19 292 ASP A C 1
ATOM 2272 O O . ASP A 1 292 ? 12.047 21.5 36.031 1 36.19 292 ASP A O 1
ATOM 2276 N N . ASP A 1 293 ? 10.586 22.844 36.969 1 33.66 293 ASP A N 1
ATOM 2277 C CA . ASP A 1 293 ? 10.062 21.828 37.875 1 33.66 293 ASP A CA 1
ATOM 2278 C C . ASP A 1 293 ? 9.164 20.844 37.125 1 33.66 293 ASP A C 1
ATOM 2280 O O . ASP A 1 293 ? 8.93 19.734 37.594 1 33.66 293 ASP A O 1
ATOM 2284 N N . ASP A 1 294 ? 8.375 21.297 36.156 1 33.56 294 ASP A N 1
ATOM 2285 C CA . ASP A 1 294 ? 7.363 20.359 35.688 1 33.56 294 ASP A CA 1
ATOM 2286 C C . ASP A 1 294 ? 7.926 19.469 34.594 1 33.56 294 ASP A C 1
ATOM 2288 O O . ASP A 1 294 ? 7.23 18.594 34.062 1 33.56 294 ASP A O 1
ATOM 2292 N N . ILE A 1 295 ? 8.984 19.766 34.031 1 36 295 ILE A N 1
ATOM 2293 C CA . ILE A 1 295 ? 9.727 18.812 33.219 1 36 295 ILE A CA 1
ATOM 2294 C C . ILE A 1 295 ? 10.133 17.609 34.062 1 36 295 ILE A C 1
ATOM 2296 O O . ILE A 1 295 ? 10.383 16.516 33.531 1 36 295 ILE A O 1
ATOM 2300 N N . GLU A 1 296 ? 10.453 17.891 35.312 1 32.78 296 GLU A N 1
ATOM 2301 C CA . GLU A 1 296 ? 10.852 16.828 36.219 1 32.78 296 GLU A CA 1
ATOM 2302 C C . GLU A 1 296 ? 9.695 15.875 36.5 1 32.78 296 GLU A C 1
ATOM 2304 O O . GLU A 1 296 ? 9.914 14.734 36.906 1 32.78 296 GLU A O 1
ATOM 2309 N N . ASN A 1 297 ? 8.477 16.438 36.75 1 31.52 297 ASN A N 1
ATOM 2310 C CA . ASN A 1 297 ? 7.387 15.555 37.156 1 31.52 297 ASN A CA 1
ATOM 2311 C C . ASN A 1 297 ? 6.664 14.984 35.938 1 31.52 297 ASN A C 1
ATOM 2313 O O . ASN A 1 297 ? 5.559 14.453 36.062 1 31.52 297 ASN A O 1
ATOM 2317 N N . ALA A 1 298 ? 6.766 15.633 34.906 1 34.44 298 ALA A N 1
ATOM 2318 C CA . ALA A 1 298 ? 6.18 14.859 33.812 1 34.44 298 ALA A CA 1
ATOM 2319 C C . ALA A 1 298 ? 6.707 13.43 33.812 1 34.44 298 ALA A C 1
ATOM 2321 O O . ALA A 1 298 ? 7.918 13.203 33.781 1 34.44 298 ALA A O 1
ATOM 2322 N N . SER A 1 299 ? 5.949 12.555 34.344 1 33.91 299 SER A N 1
ATOM 2323 C CA . SER A 1 299 ? 6.258 11.141 34.5 1 33.91 299 SER A CA 1
ATOM 2324 C C . SER A 1 299 ? 7.023 10.594 33.312 1 33.91 299 SER A C 1
ATOM 2326 O O . SER A 1 299 ? 6.809 11.023 32.188 1 33.91 299 SER A O 1
ATOM 2328 N N . ALA A 1 300 ? 8.242 10 33.469 1 36.78 300 ALA A N 1
ATOM 2329 C CA . ALA A 1 300 ? 9.055 9.164 32.594 1 36.78 300 ALA A CA 1
ATOM 2330 C C . ALA A 1 300 ? 8.227 8.609 31.422 1 36.78 300 ALA A C 1
ATOM 2332 O O . ALA A 1 300 ? 8.773 8.062 30.469 1 36.78 300 ALA A O 1
ATOM 2333 N N . GLU A 1 301 ? 6.895 8.602 31.484 1 38.97 301 GLU A N 1
ATOM 2334 C CA . GLU A 1 301 ? 6.066 7.695 30.688 1 38.97 301 GLU A CA 1
ATOM 2335 C C . GLU A 1 301 ? 5.41 8.422 29.516 1 38.97 301 GLU A C 1
ATOM 2337 O O . GLU A 1 301 ? 4.742 7.805 28.688 1 38.97 301 GLU A O 1
ATOM 2342 N N . ALA A 1 302 ? 4.992 9.727 29.766 1 44.88 302 ALA A N 1
ATOM 2343 C CA . ALA A 1 302 ? 4.168 10.203 28.656 1 44.88 302 ALA A CA 1
ATOM 2344 C C . ALA A 1 302 ? 4.996 10.391 27.391 1 44.88 302 ALA A C 1
ATOM 2346 O O . ALA A 1 302 ? 6.141 10.852 27.453 1 44.88 302 ALA A O 1
ATOM 2347 N N . PRO A 1 303 ? 4.66 9.797 26.344 1 51.25 303 PRO A N 1
ATOM 2348 C CA . PRO A 1 303 ? 5.469 9.906 25.125 1 51.25 303 PRO A CA 1
ATOM 2349 C C . PRO A 1 303 ? 5.852 11.344 24.797 1 51.25 303 PRO A C 1
ATOM 2351 O O . PRO A 1 303 ? 5.035 12.258 24.953 1 51.25 303 PRO A O 1
ATOM 2354 N N . LEU A 1 304 ? 7.023 11.891 24.953 1 60.75 304 LEU A N 1
ATOM 2355 C CA . LEU A 1 304 ? 7.562 13.211 24.625 1 60.75 304 LEU A CA 1
ATOM 2356 C C . LEU A 1 304 ? 7.117 13.648 23.234 1 60.75 304 LEU A C 1
ATOM 2358 O O . LEU A 1 304 ? 7.602 13.117 22.234 1 60.75 304 LEU A O 1
ATOM 2362 N N . LEU A 1 305 ? 5.852 14.172 23.203 1 73.88 305 LEU A N 1
ATOM 2363 C CA . LEU A 1 305 ? 5.297 14.695 21.953 1 73.88 305 LEU A CA 1
ATOM 2364 C C . LEU A 1 305 ? 6.078 15.914 21.484 1 73.88 305 LEU A C 1
ATOM 2366 O O . LEU A 1 305 ? 5.957 16.328 20.328 1 73.88 305 LEU A O 1
ATOM 2370 N N . ARG A 1 306 ? 6.969 16.312 22.297 1 78.94 306 ARG A N 1
ATOM 2371 C CA . ARG A 1 306 ? 7.715 17.516 21.922 1 78.94 306 ARG A CA 1
ATOM 2372 C C . ARG A 1 306 ? 8.516 17.281 20.641 1 78.94 306 ARG A C 1
ATOM 2374 O O . ARG A 1 306 ? 9.258 16.312 20.531 1 78.94 306 ARG A O 1
ATOM 2381 N N . TYR A 1 307 ? 8.203 18.188 19.734 1 80.06 307 TYR A N 1
ATOM 2382 C CA . TYR A 1 307 ? 8.922 18.219 18.453 1 80.06 307 TYR A CA 1
ATOM 2383 C C . TYR A 1 307 ? 8.742 16.906 17.703 1 80.06 307 TYR A C 1
ATOM 2385 O O . TYR A 1 307 ? 9.672 16.422 17.062 1 80.06 307 TYR A O 1
ATOM 2393 N N . THR A 1 308 ? 7.617 16.312 17.922 1 85.44 308 THR A N 1
ATOM 2394 C CA . THR A 1 308 ? 7.27 15.148 17.094 1 85.44 308 THR A CA 1
ATOM 2395 C C . THR A 1 308 ? 7.215 15.539 15.617 1 85.44 308 THR A C 1
ATOM 2397 O O . THR A 1 308 ? 7.5 14.719 14.742 1 85.44 308 THR A O 1
ATOM 2400 N N . SER A 1 309 ? 6.875 16.766 15.336 1 87.19 309 SER A N 1
ATOM 2401 C CA . SER A 1 309 ? 6.883 17.406 14.023 1 87.19 309 SER A CA 1
ATOM 2402 C C . SER A 1 309 ? 7.121 18.906 14.141 1 87.19 309 SER A C 1
ATOM 2404 O O . SER A 1 309 ? 6.988 19.484 15.219 1 87.19 309 SER A O 1
ATOM 2406 N N . ASP A 1 310 ? 7.484 19.516 13.062 1 87.31 310 ASP A N 1
ATOM 2407 C CA . ASP A 1 310 ? 7.617 20.969 13.039 1 87.31 310 ASP A CA 1
ATOM 2408 C C . ASP A 1 310 ? 6.289 21.641 12.695 1 87.31 310 ASP A C 1
ATOM 2410 O O . ASP A 1 310 ? 6.191 22.859 12.68 1 87.31 310 ASP A O 1
ATOM 2414 N N . HIS A 1 311 ? 5.285 20.938 12.391 1 90.19 311 HIS A N 1
ATOM 2415 C CA . HIS A 1 311 ? 3.906 21.375 12.234 1 90.19 311 HIS A CA 1
ATOM 2416 C C . HIS A 1 311 ? 3.023 20.844 13.359 1 90.19 311 HIS A C 1
ATOM 2418 O O . HIS A 1 311 ? 3.186 19.703 13.789 1 90.19 311 HIS A O 1
ATOM 2424 N N . LEU A 1 312 ? 2.068 21.578 13.781 1 88.19 312 LEU A N 1
ATOM 2425 C CA . LEU A 1 312 ? 1.006 21.062 14.633 1 88.19 312 LEU A CA 1
ATOM 2426 C C . LEU A 1 312 ? 0.076 20.141 13.844 1 88.19 312 LEU A C 1
ATOM 2428 O O . LEU A 1 312 ? -0.174 20.375 12.656 1 88.19 312 LEU A O 1
ATOM 2432 N N . PRO A 1 313 ? -0.408 19.062 14.469 1 89 313 PRO A N 1
ATOM 2433 C CA . PRO A 1 313 ? -1.375 18.203 13.781 1 89 313 PRO A CA 1
ATOM 2434 C C . PRO A 1 313 ? -2.719 18.891 13.555 1 89 313 PRO A C 1
ATOM 2436 O O . PRO A 1 313 ? -3.086 19.797 14.305 1 89 313 PRO A O 1
ATOM 2439 N N . LEU A 1 314 ? -3.416 18.531 12.57 1 90.5 314 LEU A N 1
ATOM 2440 C CA . LEU A 1 314 ? -4.738 19.062 12.258 1 90.5 314 LEU A CA 1
ATOM 2441 C C . LEU A 1 314 ? -5.785 17.953 12.25 1 90.5 314 LEU A C 1
ATOM 2443 O O . LEU A 1 314 ? -5.637 16.953 11.539 1 90.5 314 LEU A O 1
ATOM 2447 N N . PHE A 1 315 ? -6.84 18.125 13.078 1 88.81 315 PHE A N 1
ATOM 2448 C CA . PHE A 1 315 ? -7.922 17.172 13.219 1 88.81 315 PHE A CA 1
ATOM 2449 C C . PHE A 1 315 ? -9.234 17.75 12.711 1 88.81 315 PHE A C 1
ATOM 2451 O O . PHE A 1 315 ? -9.578 18.891 13.039 1 88.81 315 PHE A O 1
ATOM 2458 N N . ALA A 1 316 ? -9.922 16.984 11.906 1 90.88 316 ALA A N 1
ATOM 2459 C CA . ALA A 1 316 ? -11.234 17.422 11.422 1 90.88 316 ALA A CA 1
ATOM 2460 C C . ALA A 1 316 ? -12.273 16.312 11.602 1 90.88 316 ALA A C 1
ATOM 2462 O O . ALA A 1 316 ? -11.992 15.141 11.352 1 90.88 316 ALA A O 1
ATOM 2463 N N . ASN A 1 317 ? -13.367 16.625 12.164 1 88.19 317 ASN A N 1
ATOM 2464 C CA . ASN A 1 317 ? -14.562 15.789 12.117 1 88.19 317 ASN A CA 1
ATOM 2465 C C . ASN A 1 317 ? -15.445 16.141 10.93 1 88.19 317 ASN A C 1
ATOM 2467 O O . ASN A 1 317 ? -15.82 17.297 10.742 1 88.19 317 ASN A O 1
ATOM 2471 N N . LEU A 1 318 ? -15.648 15.078 10.156 1 90.19 318 LEU A N 1
ATOM 2472 C CA . LEU A 1 318 ? -16.391 15.32 8.922 1 90.19 318 LEU A CA 1
ATOM 2473 C C . LEU A 1 318 ? -17.656 14.453 8.875 1 90.19 318 LEU A C 1
ATOM 2475 O O . LEU A 1 318 ? -17.656 13.336 9.383 1 90.19 318 LEU A O 1
ATOM 2479 N N . GLU A 1 319 ? -18.703 15.047 8.391 1 85.56 319 GLU A N 1
ATOM 2480 C CA . GLU A 1 319 ? -19.891 14.305 7.957 1 85.56 319 GLU A CA 1
ATOM 2481 C C . GLU A 1 319 ? -19.922 14.164 6.438 1 85.56 319 GLU A C 1
ATOM 2483 O O . GLU A 1 319 ? -19.969 15.164 5.715 1 85.56 319 GLU A O 1
ATOM 2488 N N . VAL A 1 320 ? -19.75 12.906 6.008 1 84.5 320 VAL A N 1
ATOM 2489 C CA . VAL A 1 320 ? -19.797 12.641 4.574 1 84.5 320 VAL A CA 1
ATOM 2490 C C . VAL A 1 320 ? -21.141 12 4.215 1 84.5 320 VAL A C 1
ATOM 2492 O O . VAL A 1 320 ? -21.562 11.039 4.867 1 84.5 320 VAL A O 1
ATOM 2495 N N . PHE A 1 321 ? -21.781 12.609 3.236 1 78.5 321 PHE A N 1
ATOM 2496 C CA . PHE A 1 321 ? -23.078 12.094 2.785 1 78.5 321 PHE A CA 1
ATOM 2497 C C . PHE A 1 321 ? -22.875 10.953 1.793 1 78.5 321 PHE A C 1
ATOM 2499 O O . PHE A 1 321 ? -22.531 11.18 0.632 1 78.5 321 PHE A O 1
ATOM 2506 N N . LEU A 1 322 ? -22.812 9.711 2.375 1 69.44 322 LEU A N 1
ATOM 2507 C CA . LEU A 1 322 ? -22.547 8.562 1.515 1 69.44 322 LEU A CA 1
ATOM 2508 C C . LEU A 1 322 ? -23.859 7.867 1.133 1 69.44 322 LEU A C 1
ATOM 2510 O O . LEU A 1 322 ? -24.797 7.816 1.932 1 69.44 322 LEU A O 1
ATOM 2514 N N . MET B 1 1 ? -11.148 46.812 -46.656 1 20.58 1 MET B N 1
ATOM 2515 C CA . MET B 1 1 ? -11.43 45.406 -46.75 1 20.58 1 MET B CA 1
ATOM 2516 C C . MET B 1 1 ? -10.344 44.562 -46.062 1 20.58 1 MET B C 1
ATOM 2518 O O . MET B 1 1 ? -9.414 44.094 -46.719 1 20.58 1 MET B O 1
ATOM 2522 N N . GLN B 1 2 ? -9.82 44.844 -45.094 1 22.03 2 GLN B N 1
ATOM 2523 C CA . GLN B 1 2 ? -8.594 44.469 -44.406 1 22.03 2 GLN B CA 1
ATOM 2524 C C . GLN B 1 2 ? -8.617 43 -44 1 22.03 2 GLN B C 1
ATOM 2526 O O . GLN B 1 2 ? -9.562 42.562 -43.344 1 22.03 2 GLN B O 1
ATOM 2531 N N . SER B 1 3 ? -7.828 42.125 -44.75 1 22.42 3 SER B N 1
ATOM 2532 C CA . SER B 1 3 ? -7.762 40.656 -44.875 1 22.42 3 SER B CA 1
ATOM 2533 C C . SER B 1 3 ? -7.254 40 -43.594 1 22.42 3 SER B C 1
ATOM 2535 O O . SER B 1 3 ? -6.281 40.469 -43 1 22.42 3 SER B O 1
ATOM 2537 N N . THR B 1 4 ? -8.016 39.406 -42.656 1 22 4 THR B N 1
ATOM 2538 C CA . THR B 1 4 ? -8.016 38.781 -41.344 1 22 4 THR B CA 1
ATOM 2539 C C . THR B 1 4 ? -7.117 37.562 -41.312 1 22 4 THR B C 1
ATOM 2541 O O . THR B 1 4 ? -7.602 36.438 -41.375 1 22 4 THR B O 1
ATOM 2544 N N . ASP B 1 5 ? -5.957 37.531 -41.844 1 19.33 5 ASP B N 1
ATOM 2545 C CA . ASP B 1 5 ? -5.094 36.375 -42.094 1 19.33 5 ASP B CA 1
ATOM 2546 C C . ASP B 1 5 ? -4.695 35.688 -40.812 1 19.33 5 ASP B C 1
ATOM 2548 O O . ASP B 1 5 ? -4.004 36.281 -39.969 1 19.33 5 ASP B O 1
ATOM 2552 N N . VAL B 1 6 ? -5.508 34.938 -40.25 1 20.75 6 VAL B N 1
ATOM 2553 C CA . VAL B 1 6 ? -5.48 34.094 -39.031 1 20.75 6 VAL B CA 1
ATOM 2554 C C . VAL B 1 6 ? -4.289 33.125 -39.094 1 20.75 6 VAL B C 1
ATOM 2556 O O . VAL B 1 6 ? -4.09 32.438 -40.094 1 20.75 6 VAL B O 1
ATOM 2559 N N . TYR B 1 7 ? -3.148 33.406 -38.5 1 18.81 7 TYR B N 1
ATOM 2560 C CA . TYR B 1 7 ? -1.819 32.812 -38.438 1 18.81 7 TYR B CA 1
ATOM 2561 C C . TYR B 1 7 ? -1.908 31.312 -38.219 1 18.81 7 TYR B C 1
ATOM 2563 O O . TYR B 1 7 ? -2.5 30.859 -37.219 1 18.81 7 TYR B O 1
ATOM 2571 N N . HIS B 1 8 ? -2.072 30.438 -39.219 1 18.69 8 HIS B N 1
ATOM 2572 C CA . HIS B 1 8 ? -1.948 29 -39.406 1 18.69 8 HIS B CA 1
ATOM 2573 C C . HIS B 1 8 ? -0.625 28.484 -38.875 1 18.69 8 HIS B C 1
ATOM 2575 O O . HIS B 1 8 ? 0.402 28.531 -39.531 1 18.69 8 HIS B O 1
ATOM 2581 N N . THR B 1 9 ? -0.249 28.922 -37.781 1 19.91 9 THR B N 1
ATOM 2582 C CA . THR B 1 9 ? 1.064 28.391 -37.406 1 19.91 9 THR B CA 1
ATOM 2583 C C . THR B 1 9 ? 1.121 26.875 -37.656 1 19.91 9 THR B C 1
ATOM 2585 O O . THR B 1 9 ? 0.235 26.141 -37.219 1 19.91 9 THR B O 1
ATOM 2588 N N . THR B 1 10 ? 1.704 26.422 -38.688 1 20.33 10 THR B N 1
ATOM 2589 C CA . THR B 1 10 ? 2.105 25.094 -39.188 1 20.33 10 THR B CA 1
ATOM 2590 C C . THR B 1 10 ? 2.652 24.25 -38.031 1 20.33 10 THR B C 1
ATOM 2592 O O . THR B 1 10 ? 3.613 24.641 -37.375 1 20.33 10 THR B O 1
ATOM 2595 N N . LEU B 1 11 ? 1.895 23.375 -37.438 1 20.92 11 LEU B N 1
ATOM 2596 C CA . LEU B 1 11 ? 2.066 22.219 -36.562 1 20.92 11 LEU B CA 1
ATOM 2597 C C . LEU B 1 11 ? 3.221 21.344 -37.031 1 20.92 11 LEU B C 1
ATOM 2599 O O . LEU B 1 11 ? 3.102 20.641 -38.031 1 20.92 11 LEU B O 1
ATOM 2603 N N . ARG B 1 12 ? 4.344 21.953 -37.062 1 21.88 12 ARG B N 1
ATOM 2604 C CA . ARG B 1 12 ? 5.469 21.172 -37.562 1 21.88 12 ARG B CA 1
ATOM 2605 C C . ARG B 1 12 ? 5.434 19.734 -37 1 21.88 12 ARG B C 1
ATOM 2607 O O . ARG B 1 12 ? 5.348 19.531 -35.812 1 21.88 12 ARG B O 1
ATOM 2614 N N . THR B 1 13 ? 4.938 18.703 -37.719 1 21.98 13 THR B N 1
ATOM 2615 C CA . THR B 1 13 ? 4.996 17.25 -37.75 1 21.98 13 THR B CA 1
ATOM 2616 C C . THR B 1 13 ? 6.43 16.766 -37.531 1 21.98 13 THR B C 1
ATOM 2618 O O . THR B 1 13 ? 7.227 16.766 -38.469 1 21.98 13 THR B O 1
ATOM 2621 N N . THR B 1 14 ? 7.156 17.375 -36.719 1 24.19 14 THR B N 1
ATOM 2622 C CA . THR B 1 14 ? 8.461 16.719 -36.75 1 24.19 14 THR B CA 1
ATOM 2623 C C . THR B 1 14 ? 8.312 15.203 -36.688 1 24.19 14 THR B C 1
ATOM 2625 O O . THR B 1 14 ? 7.461 14.688 -35.969 1 24.19 14 THR B O 1
ATOM 2628 N N . SER B 1 15 ? 8.641 14.492 -37.688 1 22.95 15 SER B N 1
ATOM 2629 C CA . SER B 1 15 ? 8.789 13.062 -38 1 22.95 15 SER B CA 1
ATOM 2630 C C . SER B 1 15 ? 9.367 12.312 -36.781 1 22.95 15 SER B C 1
ATOM 2632 O O . SER B 1 15 ? 10.43 12.672 -36.281 1 22.95 15 SER B O 1
ATOM 2634 N N . LEU B 1 16 ? 8.602 11.922 -35.844 1 24.77 16 LEU B N 1
ATOM 2635 C CA . LEU B 1 16 ? 8.703 11 -34.719 1 24.77 16 LEU B CA 1
ATOM 2636 C C . LEU B 1 16 ? 9.508 9.758 -35.094 1 24.77 16 LEU B C 1
ATOM 2638 O O . LEU B 1 16 ? 8.938 8.781 -35.594 1 24.77 16 LEU B O 1
ATOM 2642 N N . LEU B 1 17 ? 10.625 9.797 -35.812 1 25.62 17 LEU B N 1
ATOM 2643 C CA . LEU B 1 17 ? 11.547 8.758 -36.25 1 25.62 17 LEU B CA 1
ATOM 2644 C C . LEU B 1 17 ? 11.75 7.715 -35.156 1 25.62 17 LEU B C 1
ATOM 2646 O O . LEU B 1 17 ? 11.547 8 -33.969 1 25.62 17 LEU B O 1
ATOM 2650 N N . GLY B 1 18 ? 12.297 6.32 -35.469 1 28.69 18 GLY B N 1
ATOM 2651 C CA . GLY B 1 18 ? 12.359 4.918 -35.094 1 28.69 18 GLY B CA 1
ATOM 2652 C C . GLY B 1 18 ? 13.109 4.695 -33.781 1 28.69 18 GLY B C 1
ATOM 2653 O O . GLY B 1 18 ? 14.344 4.586 -33.781 1 28.69 18 GLY B O 1
ATOM 2654 N N . VAL B 1 19 ? 13.148 5.426 -32.875 1 30.58 19 VAL B N 1
ATOM 2655 C CA . VAL B 1 19 ? 14.023 5.133 -31.734 1 30.58 19 VAL B CA 1
ATOM 2656 C C . VAL B 1 19 ? 13.914 3.654 -31.375 1 30.58 19 VAL B C 1
ATOM 2658 O O . VAL B 1 19 ? 12.812 3.145 -31.141 1 30.58 19 VAL B O 1
ATOM 2661 N N . ALA B 1 20 ? 14.812 2.734 -31.609 1 33.5 20 ALA B N 1
ATOM 2662 C CA . ALA B 1 20 ? 15.078 1.327 -31.328 1 33.5 20 ALA B CA 1
ATOM 2663 C C . ALA B 1 20 ? 14.703 0.983 -29.891 1 33.5 20 ALA B C 1
ATOM 2665 O O . ALA B 1 20 ? 15.141 1.658 -28.953 1 33.5 20 ALA B O 1
ATOM 2666 N N . GLY B 1 21 ? 13.531 0.504 -29.484 1 41.09 21 GLY B N 1
ATOM 2667 C CA . GLY B 1 21 ? 12.938 -0.06 -28.281 1 41.09 21 GLY B CA 1
ATOM 2668 C C . GLY B 1 21 ? 13.945 -0.765 -27.391 1 41.09 21 GLY B C 1
ATOM 2669 O O . GLY B 1 21 ? 14.711 -1.606 -27.859 1 41.09 21 GLY B O 1
ATOM 2670 N N . GLU B 1 22 ? 14.727 -0.087 -26.625 1 47.06 22 GLU B N 1
ATOM 2671 C CA . GLU B 1 22 ? 15.641 -0.781 -25.719 1 47.06 22 GLU B CA 1
ATOM 2672 C C . GLU B 1 22 ? 14.938 -1.928 -25 1 47.06 22 GLU B C 1
ATOM 2674 O O . GLU B 1 22 ? 13.844 -1.753 -24.469 1 47.06 22 GLU B O 1
ATOM 2679 N N . ASN B 1 23 ? 15.188 -3.17 -25.375 1 52.22 23 ASN B N 1
ATOM 2680 C CA . ASN B 1 23 ? 14.781 -4.422 -24.75 1 52.22 23 ASN B CA 1
ATOM 2681 C C . ASN B 1 23 ? 15.18 -4.461 -23.281 1 52.22 23 ASN B C 1
ATOM 2683 O O . ASN B 1 23 ? 16.359 -4.281 -22.938 1 52.22 23 ASN B O 1
ATOM 2687 N N . ALA B 1 24 ? 14.234 -4.027 -22.438 1 51.03 24 ALA B N 1
ATOM 2688 C CA . ALA B 1 24 ? 14.57 -4.176 -21.016 1 51.03 24 ALA B CA 1
ATOM 2689 C C . ALA B 1 24 ? 14.367 -5.617 -20.562 1 51.03 24 ALA B C 1
ATOM 2691 O O . ALA B 1 24 ? 13.32 -6.215 -20.812 1 51.03 24 ALA B O 1
ATOM 2692 N N . LYS B 1 25 ? 15.516 -6.281 -20.141 1 56.75 25 LYS B N 1
ATOM 2693 C CA . LYS B 1 25 ? 15.438 -7.59 -19.5 1 56.75 25 LYS B CA 1
ATOM 2694 C C . LYS B 1 25 ? 14.844 -7.48 -18.094 1 56.75 25 LYS B C 1
ATOM 2696 O O . LYS B 1 25 ? 15.227 -6.598 -17.328 1 56.75 25 LYS B O 1
ATOM 2701 N N . VAL B 1 26 ? 13.703 -8.141 -17.906 1 62.38 26 VAL B N 1
ATOM 2702 C CA . VAL B 1 26 ? 13.039 -8.117 -16.609 1 62.38 26 VAL B CA 1
ATOM 2703 C C . VAL B 1 26 ? 13.008 -9.531 -16.016 1 62.38 26 VAL B C 1
ATOM 2705 O O . VAL B 1 26 ? 12.57 -10.469 -16.688 1 62.38 26 VAL B O 1
ATOM 2708 N N . LYS B 1 27 ? 13.633 -9.672 -14.844 1 55.69 27 LYS B N 1
ATOM 2709 C CA . LYS B 1 27 ? 13.547 -10.922 -14.094 1 55.69 27 LYS B CA 1
ATOM 2710 C C . LYS B 1 27 ? 12.328 -10.945 -13.188 1 55.69 27 LYS B C 1
ATOM 2712 O O . LYS B 1 27 ? 12.195 -10.102 -12.297 1 55.69 27 LYS B O 1
ATOM 2717 N N . ARG B 1 28 ? 11.391 -11.766 -13.648 1 62.91 28 ARG B N 1
ATOM 2718 C CA . ARG B 1 28 ? 10.141 -11.875 -12.906 1 62.91 28 ARG B CA 1
ATOM 2719 C C . ARG B 1 28 ? 10.094 -13.156 -12.086 1 62.91 28 ARG B C 1
ATOM 2721 O O . ARG B 1 28 ? 10.578 -14.203 -12.531 1 62.91 28 ARG B O 1
ATOM 2728 N N . ARG B 1 29 ? 9.648 -13 -10.742 1 53.5 29 ARG B N 1
ATOM 2729 C CA . ARG B 1 29 ? 9.398 -14.18 -9.922 1 53.5 29 ARG B CA 1
ATOM 2730 C C . ARG B 1 29 ? 7.965 -14.195 -9.398 1 53.5 29 ARG B C 1
ATOM 2732 O O . ARG B 1 29 ? 7.418 -13.148 -9.039 1 53.5 29 ARG B O 1
ATOM 2739 N N . THR B 1 30 ? 7.254 -15.305 -9.719 1 51 30 THR B N 1
ATOM 2740 C CA . THR B 1 30 ? 5.926 -15.547 -9.164 1 51 30 THR B CA 1
ATOM 2741 C C . THR B 1 30 ? 5.98 -16.609 -8.07 1 51 30 THR B C 1
ATOM 2743 O O . THR B 1 30 ? 6.711 -17.594 -8.195 1 51 30 THR B O 1
ATOM 2746 N N . LEU B 1 31 ? 5.441 -16.375 -6.809 1 59.69 31 LEU B N 1
ATOM 2747 C CA . LEU B 1 31 ? 5.391 -17.391 -5.754 1 59.69 31 LEU B CA 1
ATOM 2748 C C . LEU B 1 31 ? 4.035 -17.375 -5.055 1 59.69 31 LEU B C 1
ATOM 2750 O O . LEU B 1 31 ? 3.521 -16.312 -4.707 1 59.69 31 LEU B O 1
ATOM 2754 N N . ASN B 1 32 ? 3.377 -18.453 -5.105 1 73.69 32 ASN B N 1
ATOM 2755 C CA . ASN B 1 32 ? 2.281 -18.703 -4.172 1 73.69 32 ASN B CA 1
ATOM 2756 C C . ASN B 1 32 ? 2.787 -18.859 -2.742 1 73.69 32 ASN B C 1
ATOM 2758 O O . ASN B 1 32 ? 3.555 -19.781 -2.451 1 73.69 32 ASN B O 1
ATOM 2762 N N . ILE B 1 33 ? 2.498 -17.969 -1.839 1 59.09 33 ILE B N 1
ATOM 2763 C CA . ILE B 1 33 ? 3.074 -17.969 -0.499 1 59.09 33 ILE B CA 1
ATOM 2764 C C . ILE B 1 33 ? 2.18 -18.766 0.45 1 59.09 33 ILE B C 1
ATOM 2766 O O . ILE B 1 33 ? 2.572 -19.047 1.581 1 59.09 33 ILE B O 1
ATOM 2770 N N . ASN B 1 34 ? 1.142 -19.344 0.106 1 59.28 34 ASN B N 1
ATOM 2771 C CA . ASN B 1 34 ? 0.175 -20.141 0.85 1 59.28 34 ASN B CA 1
ATOM 2772 C C . ASN B 1 34 ? 0.126 -19.734 2.32 1 59.28 34 ASN B C 1
ATOM 2774 O O . ASN B 1 34 ? 0.622 -20.469 3.184 1 59.28 34 ASN B O 1
ATOM 2778 N N . ASP B 1 35 ? -0.537 -18.719 2.621 1 63.81 35 ASP B N 1
ATOM 2779 C CA . ASP B 1 35 ? -0.666 -18.25 3.996 1 63.81 35 ASP B CA 1
ATOM 2780 C C . ASP B 1 35 ? -2.07 -18.5 4.535 1 63.81 35 ASP B C 1
ATOM 2782 O O . ASP B 1 35 ? -2.674 -17.625 5.164 1 63.81 35 ASP B O 1
ATOM 2786 N N . ALA B 1 36 ? -2.465 -19.766 4.34 1 60.06 36 ALA B N 1
ATOM 2787 C CA . ALA B 1 36 ? -3.83 -20.078 4.75 1 60.06 36 ALA B CA 1
ATOM 2788 C C . ALA B 1 36 ? -3.943 -20.172 6.266 1 60.06 36 ALA B C 1
ATOM 2790 O O . ALA B 1 36 ? -3.004 -20.609 6.941 1 60.06 36 ALA B O 1
ATOM 2791 N N . VAL B 1 37 ? -4.969 -19.781 6.789 1 65.38 37 VAL B N 1
ATOM 2792 C CA . VAL B 1 37 ? -5.289 -19.719 8.211 1 65.38 37 VAL B CA 1
ATOM 2793 C C . VAL B 1 37 ? -5.129 -21.109 8.828 1 65.38 37 VAL B C 1
ATOM 2795 O O . VAL B 1 37 ? -4.668 -21.234 9.969 1 65.38 37 VAL B O 1
ATOM 2798 N N . GLY B 1 38 ? -5.488 -22.016 8.094 1 73.94 38 GLY B N 1
ATOM 2799 C CA . GLY B 1 38 ? -5.422 -23.375 8.617 1 73.94 38 GLY B CA 1
ATOM 2800 C C . GLY B 1 38 ? -4.004 -23.828 8.922 1 73.94 38 GLY B C 1
ATOM 2801 O O . GLY B 1 38 ? -3.783 -24.625 9.828 1 73.94 38 GLY B O 1
ATOM 2802 N N . GLU B 1 39 ? -3.137 -23.281 8.242 1 79.06 39 GLU B N 1
ATOM 2803 C CA . GLU B 1 39 ? -1.739 -23.672 8.406 1 79.06 39 GLU B CA 1
ATOM 2804 C C . GLU B 1 39 ? -1.2 -23.234 9.766 1 79.06 39 GLU B C 1
ATOM 2806 O O . GLU B 1 39 ? -0.308 -23.875 10.32 1 79.06 39 GLU B O 1
ATOM 2811 N N . GLU B 1 40 ? -1.803 -22.219 10.359 1 82.94 40 GLU B N 1
ATOM 2812 C CA . GLU B 1 40 ? -1.348 -21.688 11.641 1 82.94 40 GLU B CA 1
ATOM 2813 C C . GLU B 1 40 ? -1.599 -22.688 12.766 1 82.94 40 GLU B C 1
ATOM 2815 O O . GLU B 1 40 ? -0.961 -22.625 13.82 1 82.94 40 GLU B O 1
ATOM 2820 N N . LYS B 1 41 ? -2.51 -23.641 12.484 1 85.5 41 LYS B N 1
ATOM 2821 C CA . LYS B 1 41 ? -2.887 -24.594 13.523 1 85.5 41 LYS B CA 1
ATOM 2822 C C . LYS B 1 41 ? -2.006 -25.844 13.461 1 85.5 41 LYS B C 1
ATOM 2824 O O . LYS B 1 41 ? -2.064 -26.703 14.344 1 85.5 41 LYS B O 1
ATOM 2829 N N . VAL B 1 42 ? -1.229 -26.016 12.438 1 86 42 VAL B N 1
ATOM 2830 C CA . VAL B 1 42 ? -0.335 -27.156 12.273 1 86 42 VAL B CA 1
ATOM 2831 C C . VAL B 1 42 ? 1.073 -26.781 12.727 1 86 42 VAL B C 1
ATOM 2833 O O . VAL B 1 42 ? 1.72 -25.922 12.117 1 86 42 VAL B O 1
ATOM 2836 N N . PRO B 1 43 ? 1.527 -27.422 13.773 1 85.44 43 PRO B N 1
ATOM 2837 C CA . PRO B 1 43 ? 2.854 -27.062 14.289 1 85.44 43 PRO B CA 1
ATOM 2838 C C . PRO B 1 43 ? 3.941 -27.156 13.219 1 85.44 43 PRO B C 1
ATOM 2840 O O . PRO B 1 43 ? 4.043 -28.156 12.516 1 85.44 43 PRO B O 1
ATOM 2843 N N . GLY B 1 44 ? 4.66 -26.109 13.117 1 83.88 44 GLY B N 1
ATOM 2844 C CA . GLY B 1 44 ? 5.77 -26.094 12.18 1 83.88 44 GLY B CA 1
ATOM 2845 C C . GLY B 1 44 ? 5.414 -25.484 10.844 1 83.88 44 GLY B C 1
ATOM 2846 O O . GLY B 1 44 ? 6.297 -25.156 10.039 1 83.88 44 GLY B O 1
ATOM 2847 N N . PHE B 1 45 ? 4.141 -25.281 10.672 1 86.31 45 PHE B N 1
ATOM 2848 C CA . PHE B 1 45 ? 3.701 -24.781 9.383 1 86.31 45 PHE B CA 1
ATOM 2849 C C . PHE B 1 45 ? 3.145 -23.359 9.523 1 86.31 45 PHE B C 1
ATOM 2851 O O . PHE B 1 45 ? 2.516 -22.844 8.602 1 86.31 45 PHE B O 1
ATOM 2858 N N . GLU B 1 46 ? 3.443 -22.781 10.695 1 88.06 46 GLU B N 1
ATOM 2859 C CA . GLU B 1 46 ? 3.059 -21.391 10.906 1 88.06 46 GLU B CA 1
ATOM 2860 C C . GLU B 1 46 ? 3.771 -20.469 9.922 1 88.06 46 GLU B C 1
ATOM 2862 O O . GLU B 1 46 ? 4.938 -20.688 9.594 1 88.06 46 GLU B O 1
ATOM 2867 N N . PHE B 1 47 ? 3.115 -19.484 9.539 1 88.94 47 PHE B N 1
ATOM 2868 C CA . PHE B 1 47 ? 3.67 -18.562 8.555 1 88.94 47 PHE B CA 1
ATOM 2869 C C . PHE B 1 47 ? 5.02 -18.031 9.008 1 88.94 47 PHE B C 1
ATOM 2871 O O . PHE B 1 47 ? 5.973 -17.984 8.227 1 88.94 47 PHE B O 1
ATOM 2878 N N . LYS B 1 48 ? 5.137 -17.594 10.227 1 87.38 48 LYS B N 1
ATOM 2879 C CA . LYS B 1 48 ? 6.352 -16.984 10.75 1 87.38 48 LYS B CA 1
ATOM 2880 C C . LYS B 1 48 ? 7.531 -17.938 10.672 1 87.38 48 LYS B C 1
ATOM 2882 O O . LYS B 1 48 ? 8.68 -17.516 10.57 1 87.38 48 LYS B O 1
ATOM 2887 N N . LYS B 1 49 ? 7.266 -19.203 10.719 1 86.94 49 LYS B N 1
ATOM 2888 C CA . LYS B 1 49 ? 8.32 -20.203 10.617 1 86.94 49 LYS B CA 1
ATOM 2889 C C . LYS B 1 49 ? 8.734 -20.422 9.164 1 86.94 49 LYS B C 1
ATOM 2891 O O . LYS B 1 49 ? 9.883 -20.781 8.883 1 86.94 49 LYS B O 1
ATOM 2896 N N . ARG B 1 50 ? 7.828 -20.188 8.227 1 87.81 50 ARG B N 1
ATOM 2897 C CA . ARG B 1 50 ? 8.086 -20.422 6.809 1 87.81 50 ARG B CA 1
ATOM 2898 C C . ARG B 1 50 ? 8.625 -19.172 6.141 1 87.81 50 ARG B C 1
ATOM 2900 O O . ARG B 1 50 ? 9.359 -19.25 5.152 1 87.81 50 ARG B O 1
ATOM 2907 N N . LEU B 1 51 ? 8.406 -18.031 6.715 1 90.38 51 LEU B N 1
ATOM 2908 C CA . LEU B 1 51 ? 8.75 -16.734 6.145 1 90.38 51 LEU B CA 1
ATOM 2909 C C . LEU B 1 51 ? 10.25 -16.641 5.879 1 90.38 51 LEU B C 1
ATOM 2911 O O . LEU B 1 51 ? 10.672 -16.156 4.828 1 90.38 51 LEU B O 1
ATOM 2915 N N . PRO B 1 52 ? 11.148 -17.125 6.77 1 88.81 52 PRO B N 1
ATOM 2916 C CA . PRO B 1 52 ? 12.578 -17.047 6.469 1 88.81 52 PRO B CA 1
ATOM 2917 C C . PRO B 1 52 ? 12.953 -17.781 5.188 1 88.81 52 PRO B C 1
ATOM 2919 O O . PRO B 1 52 ? 13.82 -17.328 4.441 1 88.81 52 PRO B O 1
ATOM 2922 N N . GLY B 1 53 ? 12.32 -18.906 4.992 1 86.88 53 GLY B N 1
ATOM 2923 C CA . GLY B 1 53 ? 12.547 -19.625 3.75 1 86.88 53 GLY B CA 1
ATOM 2924 C C . GLY B 1 53 ? 12.102 -18.859 2.52 1 86.88 53 GLY B C 1
ATOM 2925 O O . GLY B 1 53 ? 12.805 -18.828 1.511 1 86.88 53 GLY B O 1
ATOM 2926 N N . ILE B 1 54 ? 10.945 -18.266 2.592 1 88.38 54 ILE B N 1
ATOM 2927 C CA . ILE B 1 54 ? 10.398 -17.453 1.504 1 88.38 54 ILE B CA 1
ATOM 2928 C C . ILE B 1 54 ? 11.352 -16.297 1.198 1 88.38 54 ILE B C 1
ATOM 2930 O O . ILE B 1 54 ? 11.742 -16.094 0.046 1 88.38 54 ILE B O 1
ATOM 2934 N N . LEU B 1 55 ? 11.766 -15.57 2.229 1 90.94 55 LEU B N 1
ATOM 2935 C CA . LEU B 1 55 ? 12.641 -14.414 2.072 1 90.94 55 LEU B CA 1
ATOM 2936 C C . LEU B 1 55 ? 14.023 -14.844 1.58 1 90.94 55 LEU B C 1
ATOM 2938 O O . LEU B 1 55 ? 14.648 -14.141 0.783 1 90.94 55 LEU B O 1
ATOM 2942 N N . GLY B 1 56 ? 14.461 -15.969 2.141 1 88 56 GLY B N 1
ATOM 2943 C CA . GLY B 1 56 ? 15.734 -16.5 1.686 1 88 56 GLY B CA 1
ATOM 2944 C C . GLY B 1 56 ? 15.766 -16.781 0.195 1 88 56 GLY B C 1
ATOM 2945 O O . GLY B 1 56 ? 16.75 -16.469 -0.48 1 88 56 GLY B O 1
ATOM 2946 N N . LEU B 1 57 ? 14.734 -17.375 -0.316 1 86.38 57 LEU B N 1
ATOM 2947 C CA . LEU B 1 57 ? 14.625 -17.656 -1.744 1 86.38 57 LEU B CA 1
ATOM 2948 C C . LEU B 1 57 ? 14.656 -16.359 -2.557 1 86.38 57 LEU B C 1
ATOM 2950 O O . LEU B 1 57 ? 15.32 -16.297 -3.59 1 86.38 57 LEU B O 1
ATOM 2954 N N . ILE B 1 58 ? 13.914 -15.383 -2.146 1 89.44 58 ILE B N 1
ATOM 2955 C CA . ILE B 1 58 ? 13.82 -14.102 -2.85 1 89.44 58 ILE B CA 1
ATOM 2956 C C . ILE B 1 58 ? 15.188 -13.422 -2.855 1 89.44 58 ILE B C 1
ATOM 2958 O O . ILE B 1 58 ? 15.594 -12.844 -3.865 1 89.44 58 ILE B O 1
ATOM 2962 N N . ARG B 1 59 ? 15.914 -13.5 -1.766 1 89.31 59 ARG B N 1
ATOM 2963 C CA . ARG B 1 59 ? 17.25 -12.922 -1.678 1 89.31 59 ARG B CA 1
ATOM 2964 C C . ARG B 1 59 ? 18.203 -13.602 -2.648 1 89.31 59 ARG B C 1
ATOM 2966 O O . ARG B 1 59 ? 19.062 -12.945 -3.254 1 89.31 59 ARG B O 1
ATOM 2973 N N . GLU B 1 60 ? 18.047 -14.867 -2.699 1 84.81 60 GLU B N 1
ATOM 2974 C CA . GLU B 1 60 ? 18.906 -15.656 -3.568 1 84.81 60 GLU B CA 1
ATOM 2975 C C . GLU B 1 60 ? 18.656 -15.344 -5.039 1 84.81 60 GLU B C 1
ATOM 2977 O O . GLU B 1 60 ? 19.578 -15.25 -5.836 1 84.81 60 GLU B O 1
ATOM 2982 N N . GLN B 1 61 ? 17.422 -15.156 -5.371 1 84.12 61 GLN B N 1
ATOM 2983 C CA . GLN B 1 61 ? 17.047 -15.062 -6.773 1 84.12 61 GLN B CA 1
ATOM 2984 C C . GLN B 1 61 ? 17.078 -13.617 -7.258 1 84.12 61 GLN B C 1
ATOM 2986 O O . GLN B 1 61 ? 17.156 -13.359 -8.461 1 84.12 61 GLN B O 1
ATOM 2991 N N . LYS B 1 62 ? 16.938 -12.617 -6.434 1 86.38 62 LYS B N 1
ATOM 2992 C CA . LYS B 1 62 ? 17 -11.18 -6.703 1 86.38 62 LYS B CA 1
ATOM 2993 C C . LYS B 1 62 ? 16.109 -10.797 -7.879 1 86.38 62 LYS B C 1
ATOM 2995 O O . LYS B 1 62 ? 16.578 -10.18 -8.844 1 86.38 62 LYS B O 1
ATOM 3000 N N . PRO B 1 63 ? 14.844 -11.148 -7.82 1 91.06 63 PRO B N 1
ATOM 3001 C CA . PRO B 1 63 ? 13.93 -10.789 -8.906 1 91.06 63 PRO B CA 1
ATOM 3002 C C . PRO B 1 63 ? 13.688 -9.281 -9 1 91.06 63 PRO B C 1
ATOM 3004 O O . PRO B 1 63 ? 13.852 -8.57 -8.008 1 91.06 63 PRO B O 1
ATOM 3007 N N . ASP B 1 64 ? 13.336 -8.742 -10.227 1 92.5 64 ASP B N 1
ATOM 3008 C CA . ASP B 1 64 ? 12.875 -7.367 -10.414 1 92.5 64 ASP B CA 1
ATOM 3009 C C . ASP B 1 64 ? 11.406 -7.227 -10.039 1 92.5 64 ASP B C 1
ATOM 3011 O O . ASP B 1 64 ? 10.961 -6.152 -9.617 1 92.5 64 ASP B O 1
ATOM 3015 N N . LEU B 1 65 ? 10.664 -8.328 -10.289 1 94.56 65 LEU B N 1
ATOM 3016 C CA . LEU B 1 65 ? 9.227 -8.359 -10.055 1 9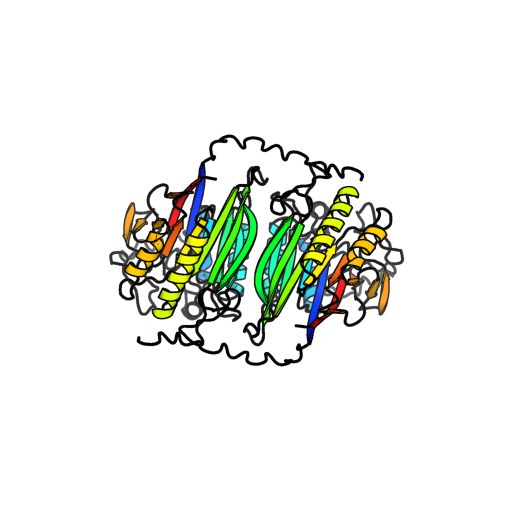4.56 65 LEU B CA 1
ATOM 3017 C C . LEU B 1 65 ? 8.836 -9.594 -9.25 1 94.56 65 LEU B C 1
ATOM 3019 O O . LEU B 1 65 ? 9.367 -10.688 -9.469 1 94.56 65 LEU B O 1
ATOM 3023 N N . LEU B 1 66 ? 7.977 -9.391 -8.281 1 94.69 66 LEU B N 1
ATOM 3024 C CA . LEU B 1 66 ? 7.422 -10.453 -7.445 1 94.69 66 LEU B CA 1
ATOM 3025 C C . LEU B 1 66 ? 5.898 -10.469 -7.531 1 94.69 66 LEU B C 1
ATOM 3027 O O . LEU B 1 66 ? 5.254 -9.43 -7.414 1 94.69 66 LEU B O 1
ATOM 3031 N N . PHE B 1 67 ? 5.336 -11.594 -7.836 1 96.06 67 PHE B N 1
ATOM 3032 C CA . PHE B 1 67 ? 3.898 -11.836 -7.789 1 96.06 67 PHE B CA 1
ATOM 3033 C C . PHE B 1 67 ? 3.561 -12.891 -6.746 1 96.06 67 PHE B C 1
ATOM 3035 O O . PHE B 1 67 ? 3.855 -14.07 -6.934 1 96.06 67 PHE B O 1
ATOM 3042 N N . LEU B 1 68 ? 2.92 -12.508 -5.637 1 95.06 68 LEU B N 1
ATOM 3043 C CA . LEU B 1 68 ? 2.627 -13.398 -4.523 1 95.06 68 LEU B CA 1
ATOM 3044 C C . LEU B 1 68 ? 1.122 -13.531 -4.316 1 95.06 68 LEU B C 1
ATOM 3046 O O . LEU B 1 68 ? 0.393 -12.539 -4.371 1 95.06 68 LEU B O 1
ATOM 3050 N N . VAL B 1 69 ? 0.688 -14.773 -4.148 1 94.31 69 VAL B N 1
ATOM 3051 C CA . VAL B 1 69 ? -0.737 -15.008 -3.934 1 94.31 69 VAL B CA 1
ATOM 3052 C C . VAL B 1 69 ? -0.946 -15.773 -2.631 1 94.31 69 VAL B C 1
ATOM 3054 O O . VAL B 1 69 ? 0.018 -16.219 -2.002 1 94.31 69 VAL B O 1
ATOM 3057 N N . GLU B 1 70 ? -2.182 -15.75 -2.143 1 91.62 70 GLU B N 1
ATOM 3058 C CA . GLU B 1 70 ? -2.65 -16.406 -0.927 1 91.62 70 GLU B CA 1
ATOM 3059 C C . GLU B 1 70 ? -1.99 -15.812 0.314 1 91.62 70 GLU B C 1
ATOM 3061 O O . GLU B 1 70 ? -1.67 -16.531 1.26 1 91.62 70 GLU B O 1
ATOM 3066 N N . ALA B 1 71 ? -1.614 -14.594 0.175 1 89.81 71 ALA B N 1
ATOM 3067 C CA . ALA B 1 71 ? -1.287 -13.875 1.405 1 89.81 71 ALA B CA 1
ATOM 3068 C C . ALA B 1 71 ? -2.543 -13.594 2.225 1 89.81 71 ALA B C 1
ATOM 3070 O O . ALA B 1 71 ? -3.449 -12.898 1.761 1 89.81 71 ALA B O 1
ATOM 3071 N N . THR B 1 72 ? -2.473 -14.188 3.359 1 87.31 72 THR B N 1
ATOM 3072 C CA . THR B 1 72 ? -3.674 -14.086 4.18 1 87.31 72 THR B CA 1
ATOM 3073 C C . THR B 1 72 ? -3.363 -13.406 5.512 1 87.31 72 THR B C 1
ATOM 3075 O O . THR B 1 72 ? -2.203 -13.336 5.922 1 87.31 72 THR B O 1
ATOM 3078 N N . GLN B 1 73 ? -4.383 -12.914 6.176 1 85.88 73 GLN B N 1
ATOM 3079 C CA . GLN B 1 73 ? -4.297 -12.25 7.473 1 85.88 73 GLN B CA 1
ATOM 3080 C C . GLN B 1 73 ? -3.516 -10.938 7.371 1 85.88 73 GLN B C 1
ATOM 3082 O O . GLN B 1 73 ? -2.398 -10.922 6.852 1 85.88 73 GLN B O 1
ATOM 3087 N N . ALA B 1 74 ? -3.977 -9.992 7.938 1 86.94 74 ALA B N 1
ATOM 3088 C CA . ALA B 1 74 ? -3.428 -8.648 7.84 1 86.94 74 ALA B CA 1
ATOM 3089 C C . ALA B 1 74 ? -2.033 -8.57 8.453 1 86.94 74 ALA B C 1
ATOM 3091 O O . ALA B 1 74 ? -1.145 -7.91 7.918 1 86.94 74 ALA B O 1
ATOM 3092 N N . GLU B 1 75 ? -1.859 -9.273 9.531 1 88.62 75 GLU B N 1
ATOM 3093 C CA . GLU B 1 75 ? -0.575 -9.242 10.227 1 88.62 75 GLU B CA 1
ATOM 3094 C C . GLU B 1 75 ? 0.526 -9.867 9.375 1 88.62 75 GLU B C 1
ATOM 3096 O O . GLU B 1 75 ? 1.666 -9.398 9.375 1 88.62 75 GLU B O 1
ATOM 3101 N N . HIS B 1 76 ? 0.225 -10.922 8.727 1 91.38 76 HIS B N 1
ATOM 3102 C CA . HIS B 1 76 ? 1.207 -11.617 7.898 1 91.38 76 HIS B CA 1
ATOM 3103 C C . HIS B 1 76 ? 1.555 -10.797 6.66 1 91.38 76 HIS B C 1
ATOM 3105 O O . HIS B 1 76 ? 2.721 -10.727 6.266 1 91.38 76 HIS B O 1
ATOM 3111 N N . ILE B 1 77 ? 0.56 -10.234 6.066 1 92.88 77 ILE B N 1
ATOM 3112 C CA . ILE B 1 77 ? 0.782 -9.375 4.91 1 92.88 77 ILE B CA 1
ATOM 3113 C C . ILE B 1 77 ? 1.668 -8.195 5.305 1 92.88 77 ILE B C 1
ATOM 3115 O O . ILE B 1 77 ? 2.576 -7.816 4.562 1 92.88 77 ILE B O 1
ATOM 3119 N N . ASN B 1 78 ? 1.354 -7.641 6.457 1 93.06 78 ASN B N 1
ATOM 3120 C CA . ASN B 1 78 ? 2.135 -6.527 6.98 1 93.06 78 ASN B CA 1
ATOM 3121 C C . ASN B 1 78 ? 3.598 -6.914 7.184 1 93.06 78 ASN B C 1
ATOM 3123 O O . ASN B 1 78 ? 4.5 -6.172 6.793 1 93.06 78 ASN B O 1
ATOM 3127 N N . LEU B 1 79 ? 3.807 -8.039 7.793 1 94.06 79 LEU B N 1
ATOM 3128 C CA . LEU B 1 79 ? 5.164 -8.516 8.031 1 94.06 79 LEU B CA 1
ATOM 3129 C C . LEU B 1 79 ? 5.887 -8.789 6.719 1 94.06 79 LEU B C 1
ATOM 3131 O O . LEU B 1 79 ? 7.051 -8.414 6.555 1 94.06 79 LEU B O 1
ATOM 3135 N N . LEU B 1 80 ? 5.219 -9.469 5.836 1 94.25 80 LEU B N 1
ATOM 3136 C CA . LEU B 1 80 ? 5.77 -9.742 4.516 1 94.25 80 LEU B CA 1
ATOM 3137 C C . LEU B 1 80 ? 6.164 -8.445 3.812 1 94.25 80 LEU B C 1
ATOM 3139 O O . LEU B 1 80 ? 7.266 -8.344 3.266 1 94.25 80 LEU B O 1
ATOM 3143 N N . GLY B 1 81 ? 5.285 -7.492 3.803 1 95.69 81 GLY B N 1
ATOM 3144 C CA . GLY B 1 81 ? 5.562 -6.203 3.189 1 95.69 81 GLY B CA 1
ATOM 3145 C C . GLY B 1 81 ? 6.77 -5.504 3.785 1 95.69 81 GLY B C 1
ATOM 3146 O O . GLY B 1 81 ? 7.602 -4.957 3.055 1 95.69 81 GLY B O 1
ATOM 3147 N N . PHE B 1 82 ? 6.816 -5.516 5.062 1 96.12 82 PHE B N 1
ATOM 3148 C CA . PHE B 1 82 ? 7.934 -4.883 5.758 1 96.12 82 PHE B CA 1
ATOM 3149 C C . PHE B 1 82 ? 9.258 -5.504 5.332 1 96.12 82 PHE B C 1
ATOM 3151 O O . PHE B 1 82 ? 10.211 -4.789 5.012 1 96.12 82 PHE B O 1
ATOM 3158 N N . GLU B 1 83 ? 9.352 -6.809 5.352 1 95.56 83 GLU B N 1
ATOM 3159 C CA . GLU B 1 83 ? 10.586 -7.523 5.027 1 95.56 83 GLU B CA 1
ATOM 3160 C C . GLU B 1 83 ? 10.977 -7.309 3.568 1 95.56 83 GLU B C 1
ATOM 3162 O O . GLU B 1 83 ? 12.148 -7.051 3.27 1 95.56 83 GLU B O 1
ATOM 3167 N N . LEU B 1 84 ? 10.016 -7.402 2.658 1 96.06 84 LEU B N 1
ATOM 3168 C CA . LEU B 1 84 ? 10.297 -7.223 1.238 1 96.06 84 LEU B CA 1
ATOM 3169 C C . LEU B 1 84 ? 10.758 -5.797 0.951 1 96.06 84 LEU B C 1
ATOM 3171 O O . LEU B 1 84 ? 11.664 -5.582 0.148 1 96.06 84 LEU B O 1
ATOM 3175 N N . SER B 1 85 ? 10.086 -4.84 1.605 1 95.75 85 SER B N 1
ATOM 3176 C CA . SER B 1 85 ? 10.5 -3.449 1.443 1 95.75 85 SER B CA 1
ATOM 3177 C C . SER B 1 85 ? 11.93 -3.236 1.929 1 95.75 85 SER B C 1
ATOM 3179 O O . SER B 1 85 ? 12.688 -2.465 1.333 1 95.75 85 SER B O 1
ATOM 3181 N N . SER B 1 86 ? 12.281 -3.891 2.965 1 94.88 86 SER B N 1
ATOM 3182 C CA . SER B 1 86 ? 13.633 -3.793 3.508 1 94.88 86 SER B CA 1
ATOM 3183 C C . SER B 1 86 ? 14.664 -4.379 2.545 1 94.88 86 SER B C 1
ATOM 3185 O O . SER B 1 86 ? 15.859 -4.09 2.654 1 94.88 86 SER B O 1
ATOM 3187 N N . MET B 1 87 ? 14.18 -5.199 1.636 1 93.75 87 MET B N 1
ATOM 3188 C CA . MET B 1 87 ? 15.047 -5.805 0.635 1 93.75 87 MET B CA 1
ATOM 3189 C C . MET B 1 87 ? 15.109 -4.953 -0.627 1 93.75 87 MET B C 1
ATOM 3191 O O . MET B 1 87 ? 15.75 -5.328 -1.607 1 93.75 87 MET B O 1
ATOM 3195 N N . GLY B 1 88 ? 14.391 -3.812 -0.666 1 92.25 88 GLY B N 1
ATOM 3196 C CA . GLY B 1 88 ? 14.477 -2.902 -1.797 1 92.25 88 GLY B CA 1
ATOM 3197 C C . GLY B 1 88 ? 13.266 -2.973 -2.713 1 92.25 88 GLY B C 1
ATOM 3198 O O . GLY B 1 88 ? 13.25 -2.352 -3.777 1 92.25 88 GLY B O 1
ATOM 3199 N N . PHE B 1 89 ? 12.188 -3.678 -2.266 1 94.94 89 PHE B N 1
ATOM 3200 C CA . PHE B 1 89 ? 10.984 -3.768 -3.084 1 94.94 89 PHE B CA 1
ATOM 3201 C C . PHE B 1 89 ? 9.969 -2.707 -2.674 1 94.94 89 PHE B C 1
ATOM 3203 O O . PHE B 1 89 ? 9.836 -2.396 -1.489 1 94.94 89 PHE B O 1
ATOM 3210 N N . ARG B 1 90 ? 9.336 -2.08 -3.65 1 96.19 90 ARG B N 1
ATOM 3211 C CA . ARG B 1 90 ? 8.023 -1.469 -3.428 1 96.19 90 ARG B CA 1
ATOM 3212 C C . ARG B 1 90 ? 6.922 -2.518 -3.447 1 96.19 90 ARG B C 1
ATOM 3214 O O . ARG B 1 90 ? 6.848 -3.336 -4.367 1 96.19 90 ARG B O 1
ATOM 3221 N N . VAL B 1 91 ? 6.109 -2.557 -2.391 1 97.19 91 VAL B N 1
ATOM 3222 C CA . VAL B 1 91 ? 5.121 -3.621 -2.25 1 97.19 91 VAL B CA 1
ATOM 3223 C C . VAL B 1 91 ? 3.717 -3.021 -2.225 1 97.19 91 VAL B C 1
ATOM 3225 O O . VAL B 1 91 ? 3.453 -2.072 -1.48 1 97.19 91 VAL B O 1
ATOM 3228 N N . VAL B 1 92 ? 2.828 -3.502 -3.059 1 98.25 92 VAL B N 1
ATOM 3229 C CA . VAL B 1 92 ? 1.416 -3.137 -3.086 1 98.25 92 VAL B CA 1
ATOM 3230 C C . VAL B 1 92 ? 0.559 -4.398 -3.156 1 98.25 92 VAL B C 1
ATOM 3232 O O . VAL B 1 92 ? 1.027 -5.453 -3.598 1 98.25 92 VAL B O 1
ATOM 3235 N N . PHE B 1 93 ? -0.676 -4.309 -2.68 1 97.44 93 PHE B N 1
ATOM 3236 C CA . PHE B 1 93 ? -1.518 -5.5 -2.684 1 97.44 93 PHE B CA 1
ATOM 3237 C C . PHE B 1 93 ? -2.992 -5.121 -2.734 1 97.44 93 PHE B C 1
ATOM 3239 O O . PHE B 1 93 ? -3.346 -3.957 -2.529 1 97.44 93 PHE B O 1
ATOM 3246 N N . GLY B 1 94 ? -3.801 -6.02 -3.119 1 97.25 94 GLY B N 1
ATOM 3247 C CA . GLY B 1 94 ? -5.25 -5.922 -3.127 1 97.25 94 GLY B CA 1
ATOM 3248 C C . GLY B 1 94 ? -5.934 -7.156 -2.568 1 97.25 94 GLY B C 1
ATOM 3249 O O . GLY B 1 94 ? -5.52 -8.281 -2.852 1 97.25 94 GLY B O 1
ATOM 3250 N N . GLU B 1 95 ? -6.961 -6.918 -1.771 1 95.25 95 GLU B N 1
ATOM 3251 C CA . GLU B 1 95 ? -7.707 -8 -1.133 1 95.25 95 GLU B CA 1
ATOM 3252 C C . GLU B 1 95 ? -8.844 -8.492 -2.023 1 95.25 95 GLU B C 1
ATOM 3254 O O . GLU B 1 95 ? -9.469 -7.695 -2.729 1 95.25 95 GLU B O 1
ATOM 3259 N N . GLY B 1 96 ? -9.102 -9.766 -1.878 1 94.06 96 GLY B N 1
ATOM 3260 C CA . GLY B 1 96 ? -10.195 -10.336 -2.641 1 94.06 96 GLY B CA 1
ATOM 3261 C C . GLY B 1 96 ? -11.562 -9.844 -2.182 1 94.06 96 GLY B C 1
ATOM 3262 O O . GLY B 1 96 ? -12.516 -9.836 -2.961 1 94.06 96 GLY B O 1
ATOM 3263 N N . ASN B 1 97 ? -11.648 -9.508 -0.959 1 92.94 97 ASN B N 1
ATOM 3264 C CA . ASN B 1 97 ? -12.836 -8.883 -0.371 1 92.94 97 ASN B CA 1
ATOM 3265 C C . ASN B 1 97 ? -12.492 -8.141 0.915 1 92.94 97 ASN B C 1
ATOM 3267 O O . ASN B 1 97 ? -11.32 -7.98 1.255 1 92.94 97 ASN B O 1
ATOM 3271 N N . ALA B 1 98 ? -13.523 -7.629 1.658 1 90.44 98 ALA B N 1
ATOM 3272 C CA . ALA B 1 98 ? -13.281 -6.746 2.799 1 90.44 98 ALA B CA 1
ATOM 3273 C C . ALA B 1 98 ? -13.203 -7.543 4.098 1 90.44 98 ALA B C 1
ATOM 3275 O O . ALA B 1 98 ? -13.008 -6.969 5.172 1 90.44 98 ALA B O 1
ATOM 3276 N N . SER B 1 99 ? -13.164 -8.852 4.023 1 86.06 99 SER B N 1
ATOM 3277 C CA . SER B 1 99 ? -13.133 -9.648 5.246 1 86.06 99 SER B CA 1
ATOM 3278 C C . SER B 1 99 ? -11.703 -9.859 5.73 1 86.06 99 SER B C 1
ATOM 3280 O O . SER B 1 99 ? -10.789 -10.031 4.926 1 86.06 99 SER B O 1
ATOM 3282 N N . PRO B 1 100 ? -11.375 -9.789 7.055 1 75.69 100 PRO B N 1
ATOM 3283 C CA . PRO B 1 100 ? -10.023 -9.961 7.594 1 75.69 100 PRO B CA 1
ATOM 3284 C C . PRO B 1 100 ? -9.375 -11.273 7.164 1 75.69 100 PRO B C 1
ATOM 3286 O O . PRO B 1 100 ? -8.148 -11.352 7.047 1 75.69 100 PRO B O 1
ATOM 3289 N N . GLY B 1 101 ? -10.102 -12.305 6.816 1 75.38 101 GLY B N 1
ATOM 3290 C CA . GLY B 1 101 ? -9.57 -13.609 6.477 1 75.38 101 GLY B CA 1
ATOM 3291 C C . GLY B 1 101 ? -9.422 -13.828 4.984 1 75.38 101 GLY B C 1
ATOM 3292 O O . GLY B 1 101 ? -8.945 -14.883 4.547 1 75.38 101 GLY B O 1
ATOM 3293 N N . CYS B 1 102 ? -9.609 -12.742 4.309 1 84.44 102 CYS B N 1
ATOM 3294 C CA . CYS B 1 102 ? -9.539 -12.891 2.857 1 84.44 102 CYS B CA 1
ATOM 3295 C C . CYS B 1 102 ? -8.094 -12.852 2.377 1 84.44 102 CYS B C 1
ATOM 3297 O O . CYS B 1 102 ? -7.238 -12.242 3.016 1 84.44 102 CYS B O 1
ATOM 3299 N N . THR B 1 103 ? -7.848 -13.617 1.257 1 89.88 103 THR B N 1
ATOM 3300 C CA . THR B 1 103 ? -6.516 -13.609 0.662 1 89.88 103 THR B CA 1
ATOM 3301 C C . THR B 1 103 ? -6.273 -12.305 -0.093 1 89.88 103 THR B C 1
ATOM 3303 O O . THR B 1 103 ? -7.215 -11.672 -0.569 1 89.88 103 THR B O 1
ATOM 3306 N N . ALA B 1 104 ? -5.008 -11.898 -0.065 1 94.5 104 ALA B N 1
ATOM 3307 C CA . ALA B 1 104 ? -4.578 -10.758 -0.861 1 94.5 104 ALA B CA 1
ATOM 3308 C C . ALA B 1 104 ? -3.586 -11.18 -1.939 1 94.5 104 ALA B C 1
ATOM 3310 O O . ALA B 1 104 ? -2.852 -12.156 -1.768 1 94.5 104 ALA B O 1
ATOM 3311 N N . ASN B 1 105 ? -3.723 -10.555 -3.068 1 96.88 105 ASN B N 1
ATOM 3312 C CA . ASN B 1 105 ? -2.713 -10.641 -4.117 1 96.88 105 ASN B CA 1
ATOM 3313 C C . ASN B 1 105 ? -1.678 -9.523 -3.99 1 96.88 105 ASN B C 1
ATOM 3315 O O . ASN B 1 105 ? -2.033 -8.352 -3.883 1 96.88 105 ASN B O 1
ATOM 3319 N N . VAL B 1 106 ? -0.384 -9.914 -3.951 1 97.06 106 VAL B N 1
ATOM 3320 C CA . VAL B 1 106 ? 0.685 -8.984 -3.617 1 97.06 106 VAL B CA 1
ATOM 3321 C C . VAL B 1 106 ? 1.638 -8.844 -4.801 1 97.06 106 VAL B C 1
ATOM 3323 O O . VAL B 1 106 ? 2.047 -9.844 -5.398 1 97.06 106 VAL B O 1
ATOM 3326 N N . ILE B 1 107 ? 1.965 -7.621 -5.141 1 97.75 107 ILE B N 1
ATOM 3327 C CA . ILE B 1 107 ? 2.986 -7.324 -6.141 1 97.75 107 ILE B CA 1
ATOM 3328 C C . ILE B 1 107 ? 4.164 -6.613 -5.477 1 97.75 107 ILE B C 1
ATOM 3330 O O . ILE B 1 107 ? 3.975 -5.656 -4.719 1 97.75 107 ILE B O 1
ATOM 3334 N N . GLY B 1 108 ? 5.336 -7.152 -5.652 1 96.44 108 GLY B N 1
ATOM 3335 C CA . GLY B 1 108 ? 6.582 -6.465 -5.344 1 96.44 108 GLY B CA 1
ATOM 3336 C C . GLY B 1 108 ? 7.41 -6.156 -6.574 1 96.44 108 GLY B C 1
ATOM 3337 O O . GLY B 1 108 ? 7.48 -6.965 -7.504 1 96.44 108 GLY B O 1
ATOM 3338 N N . PHE B 1 109 ? 7.984 -5.02 -6.629 1 95.81 109 PHE B N 1
ATOM 3339 C CA . PHE B 1 109 ? 8.883 -4.695 -7.727 1 95.81 109 PHE B CA 1
ATOM 3340 C C . PHE B 1 109 ? 10.078 -3.887 -7.23 1 95.81 109 PHE B C 1
ATOM 3342 O O . PHE B 1 109 ? 9.984 -3.193 -6.219 1 95.81 109 PHE B O 1
ATOM 3349 N N . ASN B 1 110 ? 11.188 -4.035 -7.91 1 93.31 110 ASN B N 1
ATOM 3350 C CA . ASN B 1 110 ? 12.391 -3.281 -7.594 1 93.31 110 ASN B CA 1
ATOM 3351 C C . ASN B 1 110 ? 12.141 -1.777 -7.641 1 93.31 110 ASN B C 1
ATOM 3353 O O . ASN B 1 110 ? 11.883 -1.222 -8.711 1 93.31 110 ASN B O 1
ATOM 3357 N N . SER B 1 111 ? 12.328 -1.12 -6.504 1 92.81 111 SER B N 1
ATOM 3358 C CA . SER B 1 111 ? 11.922 0.274 -6.352 1 92.81 111 SER B CA 1
ATOM 3359 C C . SER B 1 111 ? 12.852 1.206 -7.125 1 92.81 111 SER B C 1
ATOM 3361 O O . SER B 1 111 ? 12.5 2.361 -7.383 1 92.81 111 SER B O 1
ATOM 3363 N N . THR B 1 112 ? 13.992 0.805 -7.508 1 90.69 112 THR B N 1
ATOM 3364 C CA . THR B 1 112 ? 14.922 1.639 -8.258 1 90.69 112 THR B CA 1
ATOM 3365 C C . THR B 1 112 ? 14.672 1.511 -9.758 1 90.69 112 THR B C 1
ATOM 3367 O O . THR B 1 112 ? 15.109 2.355 -10.547 1 90.69 112 THR B O 1
ATOM 3370 N N . ARG B 1 113 ? 13.953 0.468 -10.117 1 92 113 ARG B N 1
ATOM 3371 C CA . ARG B 1 113 ? 13.789 0.207 -11.547 1 92 113 ARG B CA 1
ATOM 3372 C C . ARG B 1 113 ? 12.398 0.622 -12.023 1 92 113 ARG B C 1
ATOM 3374 O O . ARG B 1 113 ? 12.172 0.795 -13.219 1 92 113 ARG B O 1
ATOM 3381 N N . PHE B 1 114 ? 11.484 0.737 -11.078 1 94.44 114 PHE B N 1
ATOM 3382 C CA . PHE B 1 114 ? 10.117 1.026 -11.477 1 94.44 114 PHE B CA 1
ATOM 3383 C C . PHE B 1 114 ? 9.5 2.088 -10.57 1 94.44 114 PHE B C 1
ATOM 3385 O O . PHE B 1 114 ? 9.797 2.137 -9.375 1 94.44 114 PHE B O 1
ATOM 3392 N N . HIS B 1 115 ? 8.664 2.918 -11.125 1 96.31 115 HIS B N 1
ATOM 3393 C CA . HIS B 1 115 ? 7.906 3.951 -10.43 1 96.31 115 HIS B CA 1
ATOM 3394 C C . HIS B 1 115 ? 6.406 3.691 -10.523 1 96.31 115 HIS B C 1
ATOM 3396 O O . HIS B 1 115 ? 5.859 3.582 -11.625 1 96.31 115 HIS B O 1
ATOM 3402 N N . LEU B 1 116 ? 5.73 3.594 -9.391 1 97.81 116 LEU B N 1
ATOM 3403 C CA . LEU B 1 116 ? 4.312 3.25 -9.344 1 97.81 116 LEU B CA 1
ATOM 3404 C C . LEU B 1 116 ? 3.449 4.457 -9.688 1 97.81 116 LEU B C 1
ATOM 3406 O O . LEU B 1 116 ? 3.611 5.531 -9.102 1 97.81 116 LEU B O 1
ATOM 3410 N N . THR B 1 117 ? 2.449 4.289 -10.656 1 98.12 117 THR B N 1
ATOM 3411 C CA . THR B 1 117 ? 1.565 5.398 -11 1 98.12 117 THR B CA 1
ATOM 3412 C C . THR B 1 117 ? 0.136 5.109 -10.555 1 98.12 117 THR B C 1
ATOM 3414 O O . THR B 1 117 ? -0.591 6.023 -10.156 1 98.12 117 THR B O 1
ATOM 3417 N N . HIS B 1 118 ? -0.251 3.795 -10.688 1 98.19 118 HIS B N 1
ATOM 3418 C CA . HIS B 1 118 ? -1.63 3.404 -10.422 1 98.19 118 HIS B CA 1
ATOM 3419 C C . HIS B 1 118 ? -1.707 1.974 -9.898 1 98.19 118 HIS B C 1
ATOM 3421 O O . HIS B 1 118 ? -0.859 1.142 -10.227 1 98.19 118 HIS B O 1
ATOM 3427 N N . THR B 1 119 ? -2.695 1.792 -9 1 98.75 119 THR B N 1
ATOM 3428 C CA . THR B 1 119 ? -3.127 0.424 -8.734 1 98.75 119 THR B CA 1
ATOM 3429 C C . THR B 1 119 ? -4.637 0.286 -8.93 1 98.75 119 THR B C 1
ATOM 3431 O O . THR B 1 119 ? -5.375 1.267 -8.812 1 98.75 119 THR B O 1
ATOM 3434 N N . GLU B 1 120 ? -5.066 -0.896 -9.336 1 98.69 120 GLU B N 1
ATOM 3435 C CA . GLU B 1 120 ? -6.48 -1.235 -9.477 1 98.69 120 GLU B CA 1
ATOM 3436 C C . GLU B 1 120 ? -6.773 -2.625 -8.922 1 98.69 120 GLU B C 1
ATOM 3438 O O . GLU B 1 120 ? -6.07 -3.588 -9.234 1 98.69 120 GLU B O 1
ATOM 3443 N N . ASN B 1 121 ? -7.723 -2.668 -8.031 1 98.5 121 ASN B N 1
ATOM 3444 C CA . ASN B 1 121 ? -8.195 -3.928 -7.465 1 98.5 121 ASN B CA 1
ATOM 3445 C C . ASN B 1 121 ? -9.477 -4.398 -8.148 1 98.5 121 ASN B C 1
ATOM 3447 O O . ASN B 1 121 ? -10.578 -4.16 -7.645 1 98.5 121 ASN B O 1
ATOM 3451 N N . ILE B 1 122 ? -9.359 -5.156 -9.242 1 98.31 122 ILE B N 1
ATOM 3452 C CA . ILE B 1 122 ? -10.484 -5.52 -10.102 1 98.31 122 ILE B CA 1
ATOM 3453 C C . ILE B 1 122 ? -11.141 -6.797 -9.586 1 98.31 122 ILE B C 1
ATOM 3455 O O . ILE B 1 122 ? -10.508 -7.855 -9.555 1 98.31 122 ILE B O 1
ATOM 3459 N N . GLN B 1 123 ? -12.398 -6.715 -9.203 1 97.25 123 GLN B N 1
ATOM 3460 C CA . GLN B 1 123 ? -13.148 -7.895 -8.789 1 97.25 123 GLN B CA 1
ATOM 3461 C C . GLN B 1 123 ? -13.664 -8.68 -9.992 1 97.25 123 GLN B C 1
ATOM 3463 O O . GLN B 1 123 ? -14.414 -8.148 -10.812 1 97.25 123 GLN B O 1
ATOM 3468 N N . LEU B 1 124 ? -13.344 -9.93 -10.055 1 97.75 124 LEU B N 1
ATOM 3469 C CA . LEU B 1 124 ? -13.5 -10.695 -11.289 1 97.75 124 LEU B CA 1
ATOM 3470 C C . LEU B 1 124 ? -14.867 -11.375 -11.336 1 97.75 124 LEU B C 1
ATOM 3472 O O . LEU B 1 124 ? -15.32 -11.789 -12.398 1 97.75 124 LEU B O 1
ATOM 3476 N N . LEU B 1 125 ? -15.523 -11.469 -10.211 1 96.25 125 LEU B N 1
ATOM 3477 C CA . LEU B 1 125 ? -16.672 -12.352 -10.141 1 96.25 125 LEU B CA 1
ATOM 3478 C C . LEU B 1 125 ? -17.938 -11.57 -9.82 1 96.25 125 LEU B C 1
ATOM 3480 O O . LEU B 1 125 ? -18.969 -12.156 -9.445 1 96.25 125 LEU B O 1
ATOM 3484 N N . SER B 1 126 ? -17.844 -10.203 -9.883 1 91.56 126 SER B N 1
ATOM 3485 C CA . SER B 1 126 ? -18.969 -9.336 -9.586 1 91.56 126 SER B CA 1
ATOM 3486 C C . SER B 1 126 ? -19.406 -8.555 -10.828 1 91.56 126 SER B C 1
ATOM 3488 O O . SER B 1 126 ? -18.625 -8.375 -11.758 1 91.56 126 SER B O 1
ATOM 3490 N N . ASP B 1 127 ? -20.688 -8.18 -10.836 1 90 127 ASP B N 1
ATOM 3491 C CA . ASP B 1 127 ? -21.188 -7.332 -11.914 1 90 127 ASP B CA 1
ATOM 3492 C C . ASP B 1 127 ? -20.531 -5.953 -11.883 1 90 127 ASP B C 1
ATOM 3494 O O . ASP B 1 127 ? -20.406 -5.297 -12.914 1 90 127 ASP B O 1
ATOM 3498 N N . ASP B 1 128 ? -20.203 -5.523 -10.758 1 92.81 128 ASP B N 1
ATOM 3499 C CA . ASP B 1 128 ? -19.438 -4.301 -10.547 1 92.81 128 ASP B CA 1
ATOM 3500 C C . ASP B 1 128 ? -17.969 -4.625 -10.25 1 92.81 128 ASP B C 1
ATOM 3502 O O . ASP B 1 128 ? -17.656 -5.156 -9.18 1 92.81 128 ASP B O 1
ATOM 3506 N N . PRO B 1 129 ? -17.078 -4.23 -11.172 1 94.69 129 PRO B N 1
ATOM 3507 C CA . PRO B 1 129 ? -15.672 -4.621 -11.008 1 94.69 129 PRO B CA 1
ATOM 3508 C C . PRO B 1 129 ? -15.031 -4.008 -9.766 1 94.69 129 PRO B C 1
ATOM 3510 O O . PRO B 1 129 ? -13.906 -4.371 -9.406 1 94.69 129 PRO B O 1
ATOM 3513 N N . GLN B 1 130 ? -15.695 -3.182 -9.031 1 94.88 130 GLN B N 1
ATOM 3514 C CA . GLN B 1 130 ? -15.117 -2.582 -7.836 1 94.88 130 GLN B CA 1
ATOM 3515 C C . GLN B 1 130 ? -15.625 -3.277 -6.574 1 94.88 130 GLN B C 1
ATOM 3517 O O . GLN B 1 130 ? -15.062 -3.104 -5.492 1 94.88 130 GLN B O 1
ATOM 3522 N N . VAL B 1 131 ? -16.688 -4.043 -6.664 1 94.31 131 VAL B N 1
ATOM 3523 C CA . VAL B 1 131 ? -17.344 -4.602 -5.488 1 94.31 131 VAL B CA 1
ATOM 3524 C C . VAL B 1 131 ? -17.062 -6.098 -5.398 1 94.31 131 VAL B C 1
ATOM 3526 O O . VAL B 1 131 ? -17.422 -6.855 -6.305 1 94.31 131 VAL B O 1
ATOM 3529 N N . PRO B 1 132 ? -16.453 -6.496 -4.273 1 94.5 132 PRO B N 1
ATOM 3530 C CA . PRO B 1 132 ? -16.234 -7.938 -4.121 1 94.5 132 PRO B CA 1
ATOM 3531 C C . PRO B 1 132 ? -17.531 -8.734 -4.141 1 94.5 132 PRO B C 1
ATOM 3533 O O . PRO B 1 132 ? -18.562 -8.25 -3.668 1 94.5 132 PRO B O 1
ATOM 3536 N N . GLY B 1 133 ? -17.453 -9.922 -4.68 1 91 133 GLY B N 1
ATOM 3537 C CA . GLY B 1 133 ? -18.578 -10.844 -4.762 1 91 133 GLY B CA 1
ATOM 3538 C C . GLY B 1 133 ? -18.281 -12.078 -5.598 1 91 133 GLY B C 1
ATOM 3539 O O . GLY B 1 133 ? -17.141 -12.273 -6.031 1 91 133 GLY B O 1
ATOM 3540 N N . ASP B 1 134 ? -19.234 -12.938 -5.703 1 92.06 134 ASP B N 1
ATOM 3541 C CA . ASP B 1 134 ? -19.203 -14.125 -6.547 1 92.06 134 ASP B CA 1
ATOM 3542 C C . ASP B 1 134 ? -20.594 -14.5 -7.043 1 92.06 134 ASP B C 1
ATOM 3544 O O . ASP B 1 134 ? -21.406 -15.047 -6.285 1 92.06 134 ASP B O 1
ATOM 3548 N N . GLN B 1 135 ? -20.797 -14.242 -8.273 1 90.44 135 GLN B N 1
ATOM 3549 C CA . GLN B 1 135 ? -22.125 -14.484 -8.852 1 90.44 135 GLN B CA 1
ATOM 3550 C C . GLN B 1 135 ? -22.438 -15.977 -8.883 1 90.44 135 GLN B C 1
ATOM 3552 O O . GLN B 1 135 ? -23.609 -16.359 -8.852 1 90.44 135 GLN B O 1
ATOM 3557 N N . SER B 1 136 ? -21.406 -16.797 -8.945 1 90.12 136 SER B N 1
ATOM 3558 C CA . SER B 1 136 ? -21.594 -18.234 -9.047 1 90.12 136 SER B CA 1
ATOM 3559 C C . SER B 1 136 ? -21.703 -18.875 -7.668 1 90.12 136 SER B C 1
ATOM 3561 O O . SER B 1 136 ? -22.234 -19.984 -7.539 1 90.12 136 SER B O 1
ATOM 3563 N N . MET B 1 137 ? -21.25 -18.109 -6.645 1 89.12 137 MET B N 1
ATOM 3564 C CA . MET B 1 137 ? -21.266 -18.578 -5.266 1 89.12 137 MET B CA 1
ATOM 3565 C C . MET B 1 137 ? -21.562 -17.438 -4.301 1 89.12 137 MET B C 1
ATOM 3567 O O . MET B 1 137 ? -20.641 -16.891 -3.684 1 89.12 137 MET B O 1
ATOM 3571 N N . PRO B 1 138 ? -22.812 -17.094 -4.008 1 78.12 138 PRO B N 1
ATOM 3572 C CA . PRO B 1 138 ? -23.203 -15.914 -3.238 1 78.12 138 PRO B CA 1
ATOM 3573 C C . PRO B 1 138 ? -22.438 -15.797 -1.92 1 78.12 138 PRO B C 1
ATOM 3575 O O . PRO B 1 138 ? -22.109 -14.688 -1.495 1 78.12 138 PRO B O 1
ATOM 3578 N N . ASN B 1 139 ? -21.766 -16.891 -1.303 1 80.25 139 ASN B N 1
ATOM 3579 C CA . ASN B 1 139 ? -21.016 -16.844 -0.056 1 80.25 139 ASN B CA 1
ATOM 3580 C C . ASN B 1 139 ? -19.531 -17.156 -0.29 1 80.25 139 ASN B C 1
ATOM 3582 O O . ASN B 1 139 ? -18.812 -17.5 0.648 1 80.25 139 ASN B O 1
ATOM 3586 N N . GLY B 1 140 ? -19.328 -16.906 -1.473 1 81.94 140 GLY B N 1
ATOM 3587 C CA . GLY B 1 140 ? -17.938 -17.156 -1.799 1 81.94 140 GLY B CA 1
ATOM 3588 C C . GLY B 1 140 ? -17 -16.016 -1.41 1 81.94 140 GLY B C 1
ATOM 3589 O O . GLY B 1 140 ? -17.469 -14.953 -1 1 81.94 140 GLY B O 1
ATOM 3590 N N . TRP B 1 141 ? -15.734 -16.188 -1.485 1 84.38 141 TRP B N 1
ATOM 3591 C CA . TRP B 1 141 ? -14.727 -15.242 -1.041 1 84.38 141 TRP B CA 1
ATOM 3592 C C . TRP B 1 141 ? -14.43 -14.211 -2.129 1 84.38 141 TRP B C 1
ATOM 3594 O O . TRP B 1 141 ? -13.766 -13.203 -1.876 1 84.38 141 TRP B O 1
ATOM 3604 N N . GLY B 1 142 ? -14.969 -14.422 -3.281 1 90.12 142 GLY B N 1
ATOM 3605 C CA . GLY B 1 142 ? -14.609 -13.555 -4.395 1 90.12 142 GLY B CA 1
ATOM 3606 C C . GLY B 1 142 ? -13.219 -13.828 -4.938 1 90.12 142 GLY B C 1
ATOM 3607 O O . GLY B 1 142 ? -12.547 -14.758 -4.48 1 90.12 142 GLY B O 1
ATOM 3608 N N . ALA B 1 143 ? -12.859 -13.234 -6.023 1 96.06 143 ALA B N 1
ATOM 3609 C CA . ALA B 1 143 ? -11.547 -13.266 -6.656 1 96.06 143 ALA B CA 1
ATOM 3610 C C . ALA B 1 143 ? -11.234 -11.938 -7.344 1 96.06 143 ALA B C 1
ATOM 3612 O O . ALA B 1 143 ? -12.133 -11.281 -7.875 1 96.06 143 ALA B O 1
ATOM 3613 N N . ASN B 1 144 ? -9.984 -11.539 -7.203 1 97.88 144 ASN B N 1
ATOM 3614 C CA . ASN B 1 144 ? -9.609 -10.266 -7.805 1 97.88 144 ASN B CA 1
ATOM 3615 C C . ASN B 1 144 ? -8.383 -10.406 -8.703 1 97.88 144 ASN B C 1
ATOM 3617 O O . ASN B 1 144 ? -7.633 -11.383 -8.586 1 97.88 144 ASN B O 1
ATOM 3621 N N . LEU B 1 145 ? -8.305 -9.625 -9.781 1 98.5 145 LEU B N 1
ATOM 3622 C CA . LEU B 1 145 ? -7.07 -9.266 -10.469 1 98.5 145 LEU B CA 1
ATOM 3623 C C . LEU B 1 145 ? -6.52 -7.945 -9.93 1 98.5 145 LEU B C 1
ATOM 3625 O O . LEU B 1 145 ? -7.105 -6.883 -10.156 1 98.5 145 LEU B O 1
ATOM 3629 N N . PHE B 1 146 ? -5.441 -8.047 -9.125 1 98.69 146 PHE B N 1
ATOM 3630 C CA . PHE B 1 146 ? -4.797 -6.824 -8.656 1 98.69 146 PHE B CA 1
ATOM 3631 C C . PHE B 1 146 ? -3.746 -6.352 -9.656 1 98.69 146 PHE B C 1
ATOM 3633 O O . PHE B 1 146 ? -2.859 -7.117 -10.047 1 98.69 146 PHE B O 1
ATOM 3640 N N . VAL B 1 147 ? -3.855 -5.043 -10.102 1 98.81 147 VAL B N 1
ATOM 3641 C CA . VAL B 1 147 ? -3 -4.512 -11.156 1 98.81 147 VAL B CA 1
ATOM 3642 C C . VAL B 1 147 ? -2.215 -3.311 -10.625 1 98.81 147 VAL B C 1
ATOM 3644 O O . VAL B 1 147 ? -2.775 -2.441 -9.953 1 98.81 147 VAL B O 1
ATOM 3647 N N . ALA B 1 148 ? -0.932 -3.287 -10.828 1 98.62 148 ALA B N 1
ATOM 3648 C CA . ALA B 1 148 ? -0.074 -2.119 -10.633 1 98.62 148 ALA B CA 1
ATOM 3649 C C . ALA B 1 148 ? 0.472 -1.614 -11.961 1 98.62 148 ALA B C 1
ATOM 3651 O O . ALA B 1 148 ? 0.988 -2.395 -12.766 1 98.62 148 ALA B O 1
ATOM 3652 N N . ARG B 1 149 ? 0.252 -0.359 -12.281 1 98.38 149 ARG B N 1
ATOM 3653 C CA . ARG B 1 149 ? 0.887 0.291 -13.422 1 98.38 149 ARG B CA 1
ATOM 3654 C C . ARG B 1 149 ? 2.189 0.969 -13.016 1 98.38 149 ARG B C 1
ATOM 3656 O O . ARG B 1 149 ? 2.199 1.82 -12.125 1 98.38 149 ARG B O 1
ATOM 3663 N N . VAL B 1 150 ? 3.268 0.621 -13.648 1 97.12 150 VAL B N 1
ATOM 3664 C CA . VAL B 1 150 ? 4.574 1.141 -13.258 1 97.12 150 VAL B CA 1
ATOM 3665 C C . VAL B 1 150 ? 5.293 1.708 -14.477 1 97.12 150 VAL B C 1
ATOM 3667 O O . VAL B 1 150 ? 4.992 1.328 -15.617 1 97.12 150 VAL B O 1
ATOM 3670 N N . LEU B 1 151 ? 6.172 2.654 -14.234 1 96.44 151 LEU B N 1
ATOM 3671 C CA . LEU B 1 151 ? 7.051 3.223 -15.258 1 96.44 151 LEU B CA 1
ATOM 3672 C C . LEU B 1 151 ? 8.492 2.771 -15.047 1 96.44 151 LEU B C 1
ATOM 3674 O O . LEU B 1 151 ? 8.961 2.688 -13.906 1 96.44 151 LEU B O 1
ATOM 3678 N N . LEU B 1 152 ? 9.188 2.5 -16.125 1 93.81 152 LEU B N 1
ATOM 3679 C CA . LEU B 1 152 ? 10.602 2.135 -16.047 1 93.81 152 LEU B CA 1
ATOM 3680 C C . LEU B 1 152 ? 11.445 3.32 -15.602 1 93.81 152 LEU B C 1
ATOM 3682 O O . LEU B 1 152 ? 11.234 4.449 -16.047 1 93.81 152 LEU B O 1
ATOM 3686 N N . CYS B 1 153 ? 12.344 3.023 -14.742 1 93.25 153 CYS B N 1
ATOM 3687 C CA . CYS B 1 153 ? 13.273 4.039 -14.258 1 93.25 153 CYS B CA 1
ATOM 3688 C C . CYS B 1 153 ? 14.711 3.684 -14.609 1 93.25 153 CYS B C 1
ATOM 3690 O O . CYS B 1 153 ? 15.047 2.506 -14.719 1 93.25 153 CYS B O 1
ATOM 3692 N N . HIS B 1 154 ? 15.508 4.723 -14.828 1 87.5 154 HIS B N 1
ATOM 3693 C CA . HIS B 1 154 ? 16.953 4.652 -14.961 1 87.5 154 HIS B CA 1
ATOM 3694 C C . HIS B 1 154 ? 17.641 5.672 -14.055 1 87.5 154 HIS B C 1
ATOM 3696 O O . HIS B 1 154 ? 17.359 6.867 -14.133 1 87.5 154 HIS B O 1
ATOM 3702 N N . ASN B 1 155 ? 18.516 5.195 -13.203 1 84.5 155 ASN B N 1
ATOM 3703 C CA . ASN B 1 155 ? 19.266 6.066 -12.312 1 84.5 155 ASN B CA 1
ATOM 3704 C C . ASN B 1 155 ? 18.344 6.926 -11.453 1 84.5 155 ASN B C 1
ATOM 3706 O O . ASN B 1 155 ? 18.5 8.148 -11.391 1 84.5 155 ASN B O 1
ATOM 3710 N N . SER B 1 156 ? 17.281 6.309 -11.031 1 82.81 156 SER B N 1
ATOM 3711 C CA . SER B 1 156 ? 16.359 6.922 -10.086 1 82.81 156 SER B CA 1
ATOM 3712 C C . SER B 1 156 ? 15.539 8.023 -10.75 1 82.81 156 SER B C 1
ATOM 3714 O O . SER B 1 156 ? 15.164 9 -10.109 1 82.81 156 SER B O 1
ATOM 3716 N N . LYS B 1 157 ? 15.422 7.914 -12.055 1 89.75 157 LYS B N 1
ATOM 3717 C CA . LYS B 1 157 ? 14.57 8.805 -12.836 1 89.75 157 LYS B CA 1
ATOM 3718 C C . LYS B 1 157 ? 13.664 8.008 -13.773 1 89.75 157 LYS B C 1
ATOM 3720 O O . LYS B 1 157 ? 14.094 7.016 -14.359 1 89.75 157 LYS B O 1
ATOM 3725 N N . VAL B 1 158 ? 12.5 8.469 -13.875 1 93.25 158 VAL B N 1
ATOM 3726 C CA . VAL B 1 158 ? 11.602 7.844 -14.836 1 93.25 158 VAL B CA 1
ATOM 3727 C C . VAL B 1 158 ? 12.133 8.039 -16.25 1 93.25 158 VAL B C 1
ATOM 3729 O O . VAL B 1 158 ? 12.578 9.133 -16.609 1 93.25 15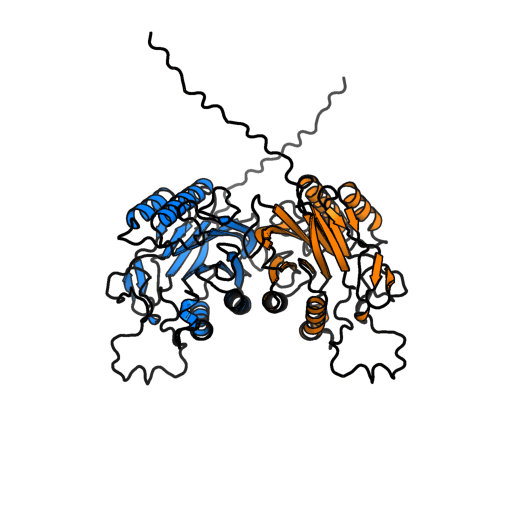8 VAL B O 1
ATOM 3732 N N . ALA B 1 159 ? 12.109 7.012 -17.016 1 90.75 159 ALA B N 1
ATOM 3733 C CA . ALA B 1 159 ? 12.586 7.074 -18.391 1 90.75 159 ALA B CA 1
ATOM 3734 C C . ALA B 1 159 ? 11.711 7.996 -19.234 1 90.75 159 ALA B C 1
ATOM 3736 O O . ALA B 1 159 ? 10.484 8.016 -19.078 1 90.75 159 ALA B O 1
ATOM 3737 N N . VAL B 1 160 ? 12.289 8.75 -20.156 1 87.06 160 VAL B N 1
ATOM 3738 C CA . VAL B 1 160 ? 11.586 9.617 -21.094 1 87.06 160 VAL B CA 1
ATOM 3739 C C . VAL B 1 160 ? 12.008 9.266 -22.531 1 87.06 160 VAL B C 1
ATOM 3741 O O . VAL B 1 160 ? 13.195 9.305 -22.859 1 87.06 160 VAL B O 1
ATOM 3744 N N . PRO B 1 161 ? 11.062 8.969 -23.438 1 90.12 161 PRO B N 1
ATOM 3745 C CA . PRO B 1 161 ? 9.625 8.859 -23.188 1 90.12 161 PRO B CA 1
ATOM 3746 C C . PRO B 1 161 ? 9.281 7.75 -22.203 1 90.12 161 PRO B C 1
ATOM 3748 O O . PRO B 1 161 ? 10.023 6.773 -22.078 1 90.12 161 PRO B O 1
ATOM 3751 N N . LYS B 1 162 ? 8.117 7.914 -21.516 1 92.62 162 LYS B N 1
ATOM 3752 C CA . LYS B 1 162 ? 7.742 6.961 -20.484 1 92.62 162 LYS B CA 1
ATOM 3753 C C . LYS B 1 162 ? 7.5 5.574 -21.062 1 92.62 162 LYS B C 1
ATOM 3755 O O . LYS B 1 162 ? 6.965 5.445 -22.172 1 92.62 162 LYS B O 1
ATOM 3760 N N . ARG B 1 163 ? 7.922 4.633 -20.422 1 92.62 163 ARG B N 1
ATOM 3761 C CA . ARG B 1 163 ? 7.703 3.221 -20.719 1 92.62 163 ARG B CA 1
ATOM 3762 C C . ARG B 1 163 ? 6.871 2.561 -19.625 1 92.62 163 ARG B C 1
ATOM 3764 O O . ARG B 1 163 ? 7.383 2.266 -18.531 1 92.62 163 ARG B O 1
ATOM 3771 N N . GLU B 1 164 ? 5.695 2.23 -19.984 1 95.19 164 GLU B N 1
ATOM 3772 C CA . GLU B 1 164 ? 4.73 1.744 -19 1 95.19 164 GLU B CA 1
ATOM 3773 C C . GLU B 1 164 ? 4.621 0.223 -19.047 1 95.19 164 GLU B C 1
ATOM 3775 O O . GLU B 1 164 ? 4.676 -0.382 -20.109 1 95.19 164 GLU B O 1
ATOM 3780 N N . LEU B 1 165 ? 4.508 -0.379 -17.922 1 95.31 165 LEU B N 1
ATOM 3781 C CA . LEU B 1 165 ? 4.297 -1.812 -17.75 1 95.31 165 LEU B CA 1
ATOM 3782 C C . LEU B 1 165 ? 3.164 -2.08 -16.766 1 95.31 165 LEU B C 1
ATOM 3784 O O . LEU B 1 165 ? 3.139 -1.514 -15.672 1 95.31 165 LEU B O 1
ATOM 3788 N N . LEU B 1 166 ? 2.209 -2.898 -17.203 1 97.44 166 LEU B N 1
ATOM 3789 C CA . LEU B 1 166 ? 1.149 -3.352 -16.312 1 97.44 166 LEU B CA 1
ATOM 3790 C C . LEU B 1 166 ? 1.529 -4.668 -15.641 1 97.44 166 LEU B C 1
ATOM 3792 O O . LEU B 1 166 ? 1.875 -5.637 -16.312 1 97.44 166 LEU B O 1
ATOM 3796 N N . LEU B 1 167 ? 1.549 -4.648 -14.312 1 97.56 167 LEU B N 1
ATOM 3797 C CA . LEU B 1 167 ? 1.768 -5.848 -13.516 1 97.56 167 LEU B CA 1
ATOM 3798 C C . LEU B 1 167 ? 0.459 -6.344 -12.906 1 97.56 167 LEU B C 1
ATOM 3800 O O . LEU B 1 167 ? -0.218 -5.598 -12.188 1 97.56 167 LEU B O 1
ATOM 3804 N N . GLY B 1 168 ? 0.077 -7.594 -13.211 1 98.25 168 GLY B N 1
ATOM 3805 C CA . GLY B 1 168 ? -1.146 -8.172 -12.672 1 98.25 168 GLY B CA 1
ATOM 3806 C C . GLY B 1 168 ? -0.908 -9.453 -11.898 1 98.25 168 GLY B C 1
ATOM 3807 O O . GLY B 1 168 ? -0.057 -10.266 -12.266 1 98.25 168 GLY B O 1
ATOM 3808 N N . VAL B 1 169 ? -1.66 -9.664 -10.781 1 97.94 169 VAL B N 1
ATOM 3809 C CA . VAL B 1 169 ? -1.584 -10.891 -9.992 1 97.94 169 VAL B CA 1
ATOM 3810 C C . VAL B 1 169 ? -2.988 -11.328 -9.586 1 97.94 169 VAL B C 1
ATOM 3812 O O . VAL B 1 169 ? -3.846 -10.492 -9.289 1 97.94 169 VAL B O 1
ATOM 3815 N N . THR B 1 170 ? -3.217 -12.609 -9.656 1 97.56 170 THR B N 1
ATOM 3816 C CA . THR B 1 170 ? -4.551 -13.117 -9.344 1 97.56 170 THR B CA 1
ATOM 3817 C C . THR B 1 170 ? -4.469 -14.523 -8.75 1 97.56 170 THR B C 1
ATOM 3819 O O . THR B 1 170 ? -3.461 -15.211 -8.906 1 97.56 170 THR B O 1
ATOM 3822 N N . HIS B 1 171 ? -5.441 -14.883 -8.016 1 96.44 171 HIS B N 1
ATOM 3823 C CA . HIS B 1 171 ? -5.668 -16.203 -7.441 1 96.44 171 HIS B CA 1
ATOM 3824 C C . HIS B 1 171 ? -7.113 -16.641 -7.629 1 96.44 171 HIS B C 1
ATOM 3826 O O . HIS B 1 171 ? -8.023 -16.078 -7.016 1 96.44 171 HIS B O 1
ATOM 3832 N N . PHE B 1 172 ? -7.305 -17.672 -8.469 1 95.81 172 PHE B N 1
ATOM 3833 C CA . PHE B 1 172 ? -8.656 -18.125 -8.789 1 95.81 172 PHE B CA 1
ATOM 3834 C C . PHE B 1 172 ? -9.18 -19.062 -7.707 1 95.81 172 PHE B C 1
ATOM 3836 O O . PHE B 1 172 ? -8.398 -19.734 -7.039 1 95.81 172 PHE B O 1
ATOM 3843 N N . PRO B 1 173 ? -10.547 -19.062 -7.543 1 93.06 173 PRO B N 1
ATOM 3844 C CA . PRO B 1 173 ? -11.133 -20.062 -6.656 1 93.06 173 PRO B CA 1
ATOM 3845 C C . PRO B 1 173 ? -11.055 -21.469 -7.227 1 93.06 173 PRO B C 1
ATOM 3847 O O . PRO B 1 173 ? -10.953 -21.641 -8.445 1 93.06 173 PRO B O 1
ATOM 3850 N N . ILE B 1 174 ? -11.242 -22.453 -6.387 1 89.94 174 ILE B N 1
ATOM 3851 C CA . ILE B 1 174 ? -11.227 -23.859 -6.781 1 89.94 174 ILE B CA 1
ATOM 3852 C C . ILE B 1 174 ? -12.586 -24.25 -7.355 1 89.94 174 ILE B C 1
ATOM 3854 O O . ILE B 1 174 ? -12.68 -25.172 -8.172 1 89.94 174 ILE B O 1
ATOM 3858 N N . HIS B 1 175 ? -13.609 -23.516 -6.941 1 91.88 175 HIS B N 1
ATOM 3859 C CA . HIS B 1 175 ? -14.945 -23.781 -7.457 1 91.88 175 HIS B CA 1
ATOM 3860 C C . HIS B 1 175 ? -14.984 -23.656 -8.977 1 91.88 175 HIS B C 1
ATOM 3862 O O . HIS B 1 175 ? -14.641 -22.609 -9.523 1 91.88 175 HIS B O 1
ATOM 3868 N N . ALA B 1 176 ? -15.469 -24.703 -9.648 1 91.5 176 ALA B N 1
ATOM 3869 C CA . ALA B 1 176 ? -15.328 -24.844 -11.094 1 91.5 176 ALA B CA 1
ATOM 3870 C C . ALA B 1 176 ? -15.992 -23.672 -11.828 1 91.5 176 ALA B C 1
ATOM 3872 O O . ALA B 1 176 ? -15.391 -23.062 -12.711 1 91.5 176 ALA B O 1
ATOM 3873 N N . ALA B 1 177 ? -17.234 -23.359 -11.422 1 93.44 177 ALA B N 1
ATOM 3874 C CA . ALA B 1 177 ? -17.969 -22.297 -12.117 1 93.44 177 ALA B CA 1
ATOM 3875 C C . ALA B 1 177 ? -17.312 -20.938 -11.891 1 93.44 177 ALA B C 1
ATOM 3877 O O . ALA B 1 177 ? -17.219 -20.125 -12.812 1 93.44 177 ALA B O 1
ATOM 3878 N N . SER B 1 178 ? -16.875 -20.688 -10.695 1 95.19 178 SER B N 1
ATOM 3879 C CA . SER B 1 178 ? -16.188 -19.438 -10.367 1 95.19 178 SER B CA 1
ATOM 3880 C C . SER B 1 178 ? -14.852 -19.328 -11.086 1 95.19 178 SER B C 1
ATOM 3882 O O . SER B 1 178 ? -14.477 -18.25 -11.547 1 95.19 178 SER B O 1
ATOM 3884 N N . GLY B 1 179 ? -14.156 -20.422 -11.109 1 95.44 179 GLY B N 1
ATOM 3885 C CA . GLY B 1 179 ? -12.898 -20.453 -11.844 1 95.44 179 GLY B CA 1
ATOM 3886 C C . GLY B 1 179 ? -13.062 -20.141 -13.32 1 95.44 179 GLY B C 1
ATOM 3887 O O . GLY B 1 179 ? -12.289 -19.359 -13.883 1 95.44 179 GLY B O 1
ATOM 3888 N N . ALA B 1 180 ? -14.039 -20.75 -13.938 1 96 180 ALA B N 1
ATOM 3889 C CA . ALA B 1 180 ? -14.32 -20.5 -15.352 1 96 180 ALA B CA 1
ATOM 3890 C C . ALA B 1 180 ? -14.688 -19.031 -15.586 1 96 180 ALA B C 1
ATOM 3892 O O . ALA B 1 180 ? -14.289 -18.438 -16.594 1 96 180 ALA B O 1
ATOM 3893 N N . ALA B 1 181 ? -15.477 -18.5 -14.648 1 96.25 181 ALA B N 1
ATOM 3894 C CA . ALA B 1 181 ? -15.852 -17.094 -14.75 1 96.25 181 ALA B CA 1
ATOM 3895 C C . ALA B 1 181 ? -14.633 -16.188 -14.633 1 96.25 181 ALA B C 1
ATOM 3897 O O . ALA B 1 181 ? -14.523 -15.18 -15.344 1 96.25 181 ALA B O 1
ATOM 3898 N N . CYS B 1 182 ? -13.711 -16.484 -13.742 1 97.69 182 CYS B N 1
ATOM 3899 C CA . CYS B 1 182 ? -12.469 -15.734 -13.609 1 97.69 182 CYS B CA 1
ATOM 3900 C C . CYS B 1 182 ? -11.656 -15.789 -14.898 1 97.69 182 CYS B C 1
ATOM 3902 O O . CYS B 1 182 ? -11.109 -14.781 -15.336 1 97.69 182 CYS B O 1
ATOM 3904 N N . THR B 1 183 ? -11.609 -16.984 -15.5 1 98.12 183 THR B N 1
ATOM 3905 C CA . THR B 1 183 ? -10.883 -17.156 -16.75 1 98.12 183 THR B CA 1
ATOM 3906 C C . THR B 1 183 ? -11.453 -16.234 -17.828 1 98.12 183 THR B C 1
ATOM 3908 O O . THR B 1 183 ? -10.695 -15.57 -18.547 1 98.12 183 THR B O 1
ATOM 3911 N N . GLU B 1 184 ? -12.734 -16.188 -17.938 1 97.62 184 GLU B N 1
ATOM 3912 C CA . GLU B 1 184 ? -13.375 -15.352 -18.938 1 97.62 184 GLU B CA 1
ATOM 3913 C C . GLU B 1 184 ? -13.109 -13.875 -18.672 1 97.62 184 GLU B C 1
ATOM 3915 O O . GLU B 1 184 ? -12.82 -13.109 -19.594 1 97.62 184 GLU B O 1
ATOM 3920 N N . ALA B 1 185 ? -13.219 -13.461 -17.422 1 98.06 185 ALA B N 1
ATOM 3921 C CA . ALA B 1 185 ? -12.969 -12.07 -17.047 1 98.06 185 ALA B CA 1
ATOM 3922 C C . ALA B 1 185 ? -11.523 -11.68 -17.359 1 98.06 185 ALA B C 1
ATOM 3924 O O . ALA B 1 185 ? -11.266 -10.586 -17.859 1 98.06 185 ALA B O 1
ATOM 3925 N N . LEU B 1 186 ? -10.594 -12.539 -16.984 1 98.56 186 LEU B N 1
ATOM 3926 C CA . LEU B 1 186 ? -9.188 -12.266 -17.266 1 98.56 186 LEU B CA 1
ATOM 3927 C C . LEU B 1 186 ? -8.93 -12.195 -18.766 1 98.56 186 LEU B C 1
ATOM 3929 O O . LEU B 1 186 ? -8.195 -11.328 -19.234 1 98.56 186 LEU B O 1
ATOM 3933 N N . ARG B 1 187 ? -9.508 -13.148 -19.531 1 98.62 187 ARG B N 1
ATOM 3934 C CA . ARG B 1 187 ? -9.367 -13.133 -20.984 1 98.62 187 ARG B CA 1
ATOM 3935 C C . ARG B 1 187 ? -9.82 -11.797 -21.562 1 98.62 187 ARG B C 1
ATOM 3937 O O . ARG B 1 187 ? -9.133 -11.219 -22.406 1 98.62 187 ARG B O 1
ATOM 3944 N N . LEU B 1 188 ? -10.938 -11.312 -21.125 1 98.06 188 LEU B N 1
ATOM 3945 C CA . LEU B 1 188 ? -11.461 -10.031 -21.594 1 98.06 188 LEU B CA 1
ATOM 3946 C C . LEU B 1 188 ? -10.523 -8.891 -21.219 1 98.06 188 LEU B C 1
ATOM 3948 O O . LEU B 1 188 ? -10.305 -7.98 -22.016 1 98.06 188 LEU B O 1
ATOM 3952 N N . TRP B 1 189 ? -10 -8.93 -20 1 98.31 189 TRP B N 1
ATOM 3953 C CA . TRP B 1 189 ? -9.047 -7.906 -19.578 1 98.31 189 TRP B CA 1
ATOM 3954 C C . TRP B 1 189 ? -7.816 -7.898 -20.469 1 98.31 189 TRP B C 1
ATOM 3956 O O . TRP B 1 189 ? -7.348 -6.832 -20.875 1 98.31 189 TRP B O 1
ATOM 3966 N N . LEU B 1 190 ? -7.281 -9.07 -20.766 1 98.44 190 LEU B N 1
ATOM 3967 C CA . LEU B 1 190 ? -6.121 -9.188 -21.641 1 98.44 190 LEU B CA 1
ATOM 3968 C C . LEU B 1 190 ? -6.422 -8.641 -23.031 1 98.44 190 LEU B C 1
ATOM 3970 O O . LEU B 1 190 ? -5.594 -7.949 -23.625 1 98.44 190 LEU B O 1
ATOM 3974 N N . GLN B 1 191 ? -7.605 -8.898 -23.5 1 97.44 191 GLN B N 1
ATOM 3975 C CA . GLN B 1 191 ? -8.008 -8.461 -24.828 1 97.44 191 GLN B CA 1
ATOM 3976 C C . GLN B 1 191 ? -8.141 -6.941 -24.906 1 97.44 191 GLN B C 1
ATOM 3978 O O . GLN B 1 191 ? -7.719 -6.32 -25.875 1 97.44 191 GLN B O 1
ATOM 3983 N N . ILE B 1 192 ? -8.742 -6.363 -23.859 1 96.88 192 ILE B N 1
ATOM 3984 C CA . ILE B 1 192 ? -8.945 -4.918 -23.828 1 96.88 192 ILE B CA 1
ATOM 3985 C C . ILE B 1 192 ? -7.59 -4.211 -23.734 1 96.88 192 ILE B C 1
ATOM 3987 O O . ILE B 1 192 ? -7.438 -3.09 -24.219 1 96.88 192 ILE B O 1
ATOM 3991 N N . HIS B 1 193 ? -6.602 -4.875 -23.188 1 97.56 193 HIS B N 1
ATOM 3992 C CA . HIS B 1 193 ? -5.281 -4.285 -23.016 1 97.56 193 HIS B CA 1
ATOM 3993 C C . HIS B 1 193 ? -4.297 -4.805 -24.047 1 97.56 193 HIS B C 1
ATOM 3995 O O . HIS B 1 193 ? -3.104 -4.938 -23.781 1 97.56 193 HIS B O 1
ATOM 4001 N N . ASP B 1 194 ? -4.711 -5.164 -25.266 1 95.12 194 ASP B N 1
ATOM 4002 C CA . ASP B 1 194 ? -3.906 -5.789 -26.312 1 95.12 194 ASP B CA 1
ATOM 4003 C C . ASP B 1 194 ? -2.814 -4.84 -26.797 1 95.12 194 ASP B C 1
ATOM 4005 O O . ASP B 1 194 ? -1.845 -5.277 -27.422 1 95.12 194 ASP B O 1
ATOM 4009 N N . LYS B 1 195 ? -2.914 -3.516 -26.5 1 94.75 195 LYS B N 1
ATOM 4010 C CA . LYS B 1 195 ? -1.907 -2.555 -26.938 1 94.75 195 LYS B CA 1
ATOM 4011 C C . LYS B 1 195 ? -0.995 -2.145 -25.781 1 94.75 195 LYS B C 1
ATOM 4013 O O . LYS B 1 195 ? -0.225 -1.189 -25.906 1 94.75 195 LYS B O 1
ATOM 4018 N N . GLN B 1 196 ? -1.104 -2.818 -24.688 1 95.56 196 GLN B N 1
ATOM 4019 C CA . GLN B 1 196 ? -0.317 -2.477 -23.516 1 95.56 196 GLN B CA 1
ATOM 4020 C C . GLN B 1 196 ? 0.674 -3.586 -23.172 1 95.56 196 GLN B C 1
ATOM 4022 O O . GLN B 1 196 ? 0.448 -4.75 -23.5 1 95.56 196 GLN B O 1
ATOM 4027 N N . ARG B 1 197 ? 1.792 -3.186 -22.672 1 94.38 197 ARG B N 1
ATOM 4028 C CA . ARG B 1 197 ? 2.734 -4.137 -22.094 1 94.38 197 ARG B CA 1
ATOM 4029 C C . ARG B 1 197 ? 2.242 -4.645 -20.75 1 94.38 197 ARG B C 1
ATOM 4031 O O . ARG B 1 197 ? 2.008 -3.855 -19.828 1 94.38 197 ARG B O 1
ATOM 4038 N N . TYR B 1 198 ? 2.135 -5.965 -20.625 1 96.5 198 TYR B N 1
ATOM 4039 C CA . TYR B 1 198 ? 1.707 -6.465 -19.328 1 96.5 198 TYR B CA 1
ATOM 4040 C C . TYR B 1 198 ? 2.377 -7.793 -19 1 96.5 198 TYR B C 1
ATOM 4042 O O . TYR B 1 198 ? 2.775 -8.531 -19.906 1 96.5 198 TYR B O 1
ATOM 4050 N N . ILE B 1 199 ? 2.586 -8.047 -17.766 1 95.94 199 ILE B N 1
ATOM 4051 C CA . ILE B 1 199 ? 2.93 -9.328 -17.156 1 95.94 199 ILE B CA 1
ATOM 4052 C C . ILE B 1 199 ? 1.901 -9.688 -16.078 1 95.94 199 ILE B C 1
ATOM 4054 O O . ILE B 1 199 ? 1.721 -8.945 -15.117 1 95.94 199 ILE B O 1
ATOM 4058 N N . VAL B 1 200 ? 1.187 -10.742 -16.281 1 97.25 200 VAL B N 1
ATOM 4059 C CA . VAL B 1 200 ? 0.21 -11.234 -15.312 1 97.25 200 VAL B CA 1
ATOM 4060 C C . VAL B 1 200 ? 0.631 -12.609 -14.805 1 97.25 200 VAL B C 1
ATOM 4062 O O . VAL B 1 200 ? 1.108 -13.445 -15.578 1 97.25 200 VAL B O 1
ATOM 4065 N N . SER B 1 201 ? 0.52 -12.805 -13.531 1 95.62 201 SER B N 1
ATOM 4066 C CA . SER B 1 201 ? 0.864 -14.094 -12.953 1 95.62 201 SER B CA 1
ATOM 4067 C C . SER B 1 201 ? -0.067 -14.445 -11.797 1 95.62 201 SER B C 1
ATOM 4069 O O . SER B 1 201 ? -0.744 -13.578 -11.25 1 95.62 201 SER B O 1
ATOM 4071 N N . GLY B 1 202 ? -0.074 -15.703 -11.492 1 94.88 202 GLY B N 1
ATOM 4072 C CA . GLY B 1 202 ? -0.845 -16.125 -10.336 1 94.88 202 GLY B CA 1
ATOM 4073 C C . GLY B 1 202 ? -1.152 -17.609 -10.328 1 94.88 202 GLY B C 1
ATOM 4074 O O . GLY B 1 202 ? -0.672 -18.359 -11.195 1 94.88 202 GLY B O 1
ATOM 4075 N N . ASP B 1 203 ? -1.856 -18.078 -9.297 1 95.06 203 ASP B N 1
ATOM 4076 C CA . ASP B 1 203 ? -2.436 -19.406 -9.172 1 95.06 203 ASP B CA 1
ATOM 4077 C C . ASP B 1 203 ? -3.846 -19.453 -9.758 1 95.06 203 ASP B C 1
ATOM 4079 O O . ASP B 1 203 ? -4.793 -18.953 -9.141 1 95.06 203 ASP B O 1
ATOM 4083 N N . LEU B 1 204 ? -3.971 -20.078 -10.93 1 95.56 204 LEU B N 1
ATOM 4084 C CA . LEU B 1 204 ? -5.242 -20.047 -11.648 1 95.56 204 LEU B CA 1
ATOM 4085 C C . LEU B 1 204 ? -6.109 -21.234 -11.273 1 95.56 204 LEU B C 1
ATOM 4087 O O . LEU B 1 204 ? -7.25 -21.344 -11.727 1 95.56 204 LEU B O 1
ATOM 4091 N N . ASN B 1 205 ? -5.617 -22.062 -10.453 1 93.06 205 ASN B N 1
ATOM 4092 C CA . ASN B 1 205 ? -6.344 -23.25 -10.016 1 93.06 205 ASN B CA 1
ATOM 4093 C C . ASN B 1 205 ? -7 -23.969 -11.195 1 93.06 205 ASN B C 1
ATOM 4095 O O . ASN B 1 205 ? -8.156 -24.391 -11.109 1 93.06 205 ASN B O 1
ATOM 4099 N N . THR B 1 206 ? -6.266 -24.047 -12.266 1 92.06 206 THR B N 1
ATOM 4100 C CA . THR B 1 206 ? -6.77 -24.719 -13.469 1 92.06 206 THR B CA 1
ATOM 4101 C C . THR B 1 206 ? -6.469 -26.203 -13.43 1 92.06 206 THR B C 1
ATOM 4103 O O . THR B 1 206 ? -5.672 -26.703 -14.234 1 92.06 206 THR B O 1
ATOM 4106 N N . PHE B 1 207 ? -7.18 -26.844 -12.641 1 87.19 207 PHE B N 1
ATOM 4107 C CA . PHE B 1 207 ? -7 -28.281 -12.445 1 87.19 207 PHE B CA 1
ATOM 4108 C C . PHE B 1 207 ? -7.371 -29.047 -13.711 1 87.19 207 PHE B C 1
ATOM 4110 O O . PHE B 1 207 ? -8.344 -28.703 -14.383 1 87.19 207 PHE B O 1
ATOM 4117 N N . HIS B 1 208 ? -6.621 -30.078 -13.953 1 83.62 208 HIS B N 1
ATOM 4118 C CA . HIS B 1 208 ? -6.797 -30.844 -15.188 1 83.62 208 HIS B CA 1
ATOM 4119 C C . HIS B 1 208 ? -8.18 -31.5 -15.234 1 83.62 208 HIS B C 1
ATOM 4121 O O . HIS B 1 208 ? -8.781 -31.594 -16.312 1 83.62 208 HIS B O 1
ATOM 4127 N N . ASP B 1 209 ? -8.68 -31.906 -14.102 1 83.38 209 ASP B N 1
ATOM 4128 C CA . ASP B 1 209 ? -9.938 -32.656 -14.047 1 83.38 209 ASP B CA 1
ATOM 4129 C C . ASP B 1 209 ? -11.125 -31.703 -13.922 1 83.38 209 ASP B C 1
ATOM 4131 O O . ASP B 1 209 ? -12.281 -32.125 -13.891 1 83.38 209 ASP B O 1
ATOM 4135 N N . LYS B 1 210 ? -10.828 -30.359 -13.922 1 86.44 210 LYS B N 1
ATOM 4136 C CA . LYS B 1 210 ? -11.906 -29.406 -13.734 1 86.44 210 LYS B CA 1
ATOM 4137 C C . LYS B 1 210 ? -11.938 -28.375 -14.859 1 86.44 210 LYS B C 1
ATOM 4139 O O . LYS B 1 210 ? -12.211 -27.203 -14.617 1 86.44 210 LYS B O 1
ATOM 4144 N N . GLY B 1 211 ? -11.539 -28.828 -16.047 1 89.12 211 GLY B N 1
ATOM 4145 C CA . GLY B 1 211 ? -11.625 -27.953 -17.203 1 89.12 211 GLY B CA 1
ATOM 4146 C C . GLY B 1 211 ? -10.406 -27.078 -17.375 1 89.12 211 GLY B C 1
ATOM 4147 O O . GLY B 1 211 ? -10.398 -26.172 -18.219 1 89.12 211 GLY B O 1
ATOM 4148 N N . GLY B 1 212 ? -9.383 -27.281 -16.625 1 92.12 212 GLY B N 1
ATOM 4149 C CA . GLY B 1 212 ? -8.172 -26.469 -16.625 1 92.12 212 GLY B CA 1
ATOM 4150 C C . GLY B 1 212 ? -7.59 -26.297 -18.016 1 92.12 212 GLY B C 1
ATOM 4151 O O . GLY B 1 212 ? -7.352 -25.156 -18.453 1 92.12 212 GLY B O 1
ATOM 4152 N N . PRO B 1 213 ? -7.418 -27.375 -18.781 1 93.38 213 PRO B N 1
ATOM 4153 C CA . PRO B 1 213 ? -6.836 -27.25 -20.125 1 93.38 213 PRO B CA 1
ATOM 4154 C C . PRO B 1 213 ? -7.641 -26.328 -21.031 1 93.38 213 PRO B C 1
ATOM 4156 O O . PRO B 1 213 ? -7.062 -25.531 -21.781 1 93.38 213 PRO B O 1
ATOM 4159 N N . ASP B 1 214 ? -8.922 -26.375 -20.969 1 95.81 214 ASP B N 1
ATOM 4160 C CA . ASP B 1 214 ? -9.766 -25.5 -21.781 1 95.81 214 ASP B CA 1
ATOM 4161 C C . ASP B 1 214 ? -9.617 -24.047 -21.344 1 95.81 214 ASP B C 1
ATOM 4163 O O . ASP B 1 214 ? -9.609 -23.141 -22.188 1 95.81 214 ASP B O 1
ATOM 4167 N N . GLN B 1 215 ? -9.555 -23.844 -20.062 1 96.88 215 GLN B N 1
ATOM 4168 C CA . GLN B 1 215 ? -9.375 -22.5 -19.531 1 96.88 215 GLN B CA 1
ATOM 4169 C C . GLN B 1 215 ? -8.062 -21.891 -20.016 1 96.88 215 GLN B C 1
ATOM 4171 O O . GLN B 1 215 ? -8.031 -20.734 -20.453 1 96.88 215 GLN B O 1
ATOM 4176 N N . ILE B 1 216 ? -7.02 -22.656 -19.984 1 96.94 216 ILE B N 1
ATOM 4177 C CA . ILE B 1 216 ? -5.715 -22.172 -20.422 1 96.94 216 ILE B CA 1
ATOM 4178 C C . ILE B 1 216 ? -5.734 -21.891 -21.922 1 96.94 216 ILE B C 1
ATOM 4180 O O . ILE B 1 216 ? -5.148 -20.922 -22.391 1 96.94 216 ILE B O 1
ATOM 4184 N N . ALA B 1 217 ? -6.387 -22.75 -22.672 1 97.69 217 ALA B N 1
ATOM 4185 C CA . ALA B 1 217 ? -6.52 -22.562 -24.109 1 97.69 217 ALA B CA 1
ATOM 4186 C C . ALA B 1 217 ? -7.207 -21.234 -24.422 1 97.69 217 ALA B C 1
ATOM 4188 O O . ALA B 1 217 ? -6.832 -20.531 -25.375 1 97.69 217 ALA B O 1
ATOM 4189 N N . LYS B 1 218 ? -8.219 -20.891 -23.656 1 97.88 218 LYS B N 1
ATOM 4190 C CA . LYS B 1 218 ? -8.922 -19.625 -23.828 1 97.88 218 LYS B CA 1
ATOM 4191 C C . LYS B 1 218 ? -7.984 -18.438 -23.625 1 97.88 218 LYS B C 1
ATOM 4193 O O . LYS B 1 218 ? -8.031 -17.469 -24.359 1 97.88 218 LYS B O 1
ATOM 4198 N N . LEU B 1 219 ? -7.195 -18.5 -22.578 1 98.5 219 LEU B N 1
ATOM 4199 C CA . LEU B 1 219 ? -6.246 -17.422 -22.297 1 98.5 219 LEU B CA 1
ATOM 4200 C C . LEU B 1 219 ? -5.184 -17.344 -23.391 1 98.5 219 LEU B C 1
ATOM 4202 O O . LEU B 1 219 ? -4.789 -16.25 -23.812 1 98.5 219 LEU B O 1
ATOM 4206 N N . ARG B 1 220 ? -4.746 -18.484 -23.938 1 98 220 ARG B N 1
ATOM 4207 C CA . ARG B 1 220 ? -3.707 -18.547 -24.953 1 98 220 ARG B CA 1
ATOM 4208 C C . ARG B 1 220 ? -4.211 -17.984 -26.281 1 98 220 ARG B C 1
ATOM 4210 O O . ARG B 1 220 ? -3.412 -17.625 -27.156 1 98 220 ARG B O 1
ATOM 4217 N N . ALA B 1 221 ? -5.441 -17.922 -26.453 1 97.81 221 ALA B N 1
ATOM 4218 C CA . ALA B 1 221 ? -6.016 -17.344 -27.672 1 97.81 221 ALA B CA 1
ATOM 4219 C C . ALA B 1 221 ? -5.699 -15.859 -27.781 1 97.81 221 ALA B C 1
ATOM 4221 O O . ALA B 1 221 ? -5.699 -15.297 -28.875 1 97.81 221 ALA B O 1
ATOM 4222 N N . VAL B 1 222 ? -5.383 -15.219 -26.625 1 97.88 222 VAL B N 1
ATOM 4223 C CA . VAL B 1 222 ? -5.262 -13.766 -26.688 1 97.88 222 VAL B CA 1
ATOM 4224 C C . VAL B 1 222 ? -3.922 -13.336 -26.094 1 97.88 222 VAL B C 1
ATOM 4226 O O . VAL B 1 222 ? -3.541 -12.164 -26.188 1 97.88 222 VAL B O 1
ATOM 4229 N N . ALA B 1 223 ? -3.152 -14.242 -25.531 1 98.19 223 ALA B N 1
ATOM 4230 C CA . ALA B 1 223 ? -1.88 -13.906 -24.891 1 98.19 223 ALA B CA 1
ATOM 4231 C C . ALA B 1 223 ? -0.933 -15.102 -24.891 1 98.19 223 ALA B C 1
ATOM 4233 O O . ALA B 1 223 ? -1.329 -16.219 -25.25 1 98.19 223 ALA B O 1
ATOM 4234 N N . THR B 1 224 ? 0.376 -14.883 -24.641 1 97 224 THR B N 1
ATOM 4235 C CA . THR B 1 224 ? 1.301 -15.969 -24.344 1 97 224 THR B CA 1
ATOM 4236 C C . THR B 1 224 ? 1.174 -16.422 -22.891 1 97 224 THR B C 1
ATOM 4238 O O . THR B 1 224 ? 1.266 -15.594 -21.984 1 97 224 THR B O 1
ATOM 4241 N N . VAL B 1 225 ? 0.898 -17.688 -22.688 1 96.5 225 VAL B N 1
ATOM 4242 C CA . VAL B 1 225 ? 0.685 -18.25 -21.359 1 96.5 225 VAL B CA 1
ATOM 4243 C C . VAL B 1 225 ? 1.642 -19.422 -21.125 1 96.5 225 VAL B C 1
ATOM 4245 O O . VAL B 1 225 ? 1.642 -20.391 -21.891 1 96.5 225 VAL B O 1
ATOM 4248 N N . GLU B 1 226 ? 2.482 -19.344 -20.078 1 93.94 226 GLU B N 1
ATOM 4249 C CA . GLU B 1 226 ? 3.402 -20.422 -19.734 1 93.94 226 GLU B CA 1
ATOM 4250 C C . GLU B 1 226 ? 3.297 -20.797 -18.25 1 93.94 226 GLU B C 1
ATOM 4252 O O . GLU B 1 226 ? 3.115 -19.906 -17.406 1 93.94 226 GLU B O 1
ATOM 4257 N N . GLY B 1 227 ? 3.359 -22.078 -17.922 1 91.31 227 GLY B N 1
ATOM 4258 C CA . GLY B 1 227 ? 3.303 -22.516 -16.547 1 91.31 227 GLY B CA 1
ATOM 4259 C C . GLY B 1 227 ? 3.242 -24.016 -16.391 1 91.31 227 GLY B C 1
ATOM 4260 O O . GLY B 1 227 ? 3.355 -24.547 -15.281 1 91.31 227 GLY B O 1
ATOM 4261 N N . GLU B 1 228 ? 3.145 -24.781 -17.484 1 88.44 228 GLU B N 1
ATOM 4262 C CA . GLU B 1 228 ? 2.922 -26.234 -17.453 1 88.44 228 GLU B CA 1
ATOM 4263 C C . GLU B 1 228 ? 4.195 -26.969 -17.047 1 88.44 228 GLU B C 1
ATOM 4265 O O . GLU B 1 228 ? 4.133 -28.062 -16.484 1 88.44 228 GLU B O 1
ATOM 4270 N N . SER B 1 229 ? 5.305 -26.406 -17.422 1 88 229 SER B N 1
ATOM 4271 C CA . SER B 1 229 ? 6.57 -27.047 -17.094 1 88 229 SER B CA 1
ATOM 4272 C C . SER B 1 229 ? 7.656 -26.031 -16.781 1 88 229 SER B C 1
ATOM 4274 O O . SER B 1 229 ? 7.574 -24.875 -17.219 1 88 229 SER B O 1
ATOM 4276 N N . SER B 1 230 ? 8.547 -26.469 -15.914 1 88.81 230 SER B N 1
ATOM 4277 C CA . SER B 1 230 ? 9.703 -25.672 -15.523 1 88.81 230 SER B CA 1
ATOM 4278 C C . SER B 1 230 ? 10.945 -26.547 -15.344 1 88.81 230 SER B C 1
ATOM 4280 O O . SER B 1 230 ? 10.852 -27.781 -15.391 1 88.81 230 SER B O 1
ATOM 4282 N N . ILE B 1 231 ? 12.078 -25.891 -15.305 1 89.12 231 ILE B N 1
ATOM 4283 C CA . ILE B 1 231 ? 13.336 -26.594 -15.062 1 89.12 231 ILE B CA 1
ATOM 4284 C C . ILE B 1 231 ? 13.828 -26.281 -13.648 1 89.12 231 ILE B C 1
ATOM 4286 O O . ILE B 1 231 ? 13.883 -25.125 -13.242 1 89.12 231 ILE B O 1
ATOM 4290 N N . CYS B 1 232 ? 14.086 -27.328 -12.883 1 87 232 CYS B N 1
ATOM 4291 C CA . CYS B 1 232 ? 14.648 -27.141 -11.547 1 87 232 CYS B CA 1
ATOM 4292 C C . CYS B 1 232 ? 16.062 -26.562 -11.625 1 87 232 CYS B C 1
ATOM 4294 O O . CYS B 1 232 ? 16.938 -27.156 -12.25 1 87 232 CYS B O 1
ATOM 4296 N N . HIS B 1 233 ? 16.297 -25.484 -10.93 1 79.38 233 HIS B N 1
ATOM 4297 C CA . HIS B 1 233 ? 17.609 -24.844 -10.969 1 79.38 233 HIS B CA 1
ATOM 4298 C C . HIS B 1 233 ? 18.688 -25.734 -10.391 1 79.38 233 HIS B C 1
ATOM 4300 O O . HIS B 1 233 ? 19.812 -25.766 -10.898 1 79.38 233 HIS B O 1
ATOM 4306 N N . ALA B 1 234 ? 18.359 -26.453 -9.375 1 74.44 234 ALA B N 1
ATOM 4307 C CA . ALA B 1 234 ? 19.359 -27.234 -8.648 1 74.44 234 ALA B CA 1
ATOM 4308 C C . ALA B 1 234 ? 19.734 -28.5 -9.422 1 74.44 234 ALA B C 1
ATOM 4310 O O . ALA B 1 234 ? 20.891 -28.906 -9.445 1 74.44 234 ALA B O 1
ATOM 4311 N N . THR B 1 235 ? 18.75 -29.109 -10.125 1 80.25 235 THR B N 1
ATOM 4312 C CA . THR B 1 235 ? 18.984 -30.422 -10.695 1 80.25 235 THR B CA 1
ATOM 4313 C C . THR B 1 235 ? 18.969 -30.359 -12.219 1 80.25 235 THR B C 1
ATOM 4315 O O . THR B 1 235 ? 19.438 -31.297 -12.883 1 80.25 235 THR B O 1
ATOM 4318 N N . GLY B 1 236 ? 18.391 -29.312 -12.711 1 85.56 236 GLY B N 1
ATOM 4319 C CA . GLY B 1 236 ? 18.266 -29.219 -14.156 1 85.56 236 GLY B CA 1
ATOM 4320 C C . GLY B 1 236 ? 17.141 -30.078 -14.711 1 85.56 236 GLY B C 1
ATOM 4321 O O . GLY B 1 236 ? 16.891 -30.062 -15.914 1 85.56 236 GLY B O 1
ATOM 4322 N N . ARG B 1 237 ? 16.438 -30.781 -13.883 1 85.25 237 ARG B N 1
ATOM 4323 C CA . ARG B 1 237 ? 15.383 -31.672 -14.32 1 85.25 237 ARG B CA 1
ATOM 4324 C C . ARG B 1 237 ? 14.102 -30.906 -14.625 1 85.25 237 ARG B C 1
ATOM 4326 O O . ARG B 1 237 ? 13.805 -29.891 -13.969 1 85.25 237 ARG B O 1
ATOM 4333 N N . LYS B 1 238 ? 13.43 -31.484 -15.578 1 87.56 238 LYS B N 1
ATOM 4334 C CA . LYS B 1 238 ? 12.117 -30.938 -15.891 1 87.56 238 LYS B CA 1
ATOM 4335 C C . LYS B 1 238 ? 11.109 -31.266 -14.797 1 87.56 238 LYS B C 1
ATOM 4337 O O . LYS B 1 238 ? 11.094 -32.375 -14.281 1 87.56 238 LYS B O 1
ATOM 4342 N N . VAL B 1 239 ? 10.422 -30.312 -14.375 1 84 239 VAL B N 1
ATOM 4343 C CA . VAL B 1 239 ? 9.367 -30.469 -13.375 1 84 239 VAL B CA 1
ATOM 4344 C C . VAL B 1 239 ? 8.023 -30.078 -13.969 1 84 239 VAL B C 1
ATOM 4346 O O . VAL B 1 239 ? 7.887 -29 -14.578 1 84 239 VAL B O 1
ATOM 4349 N N . LEU B 1 240 ? 7.121 -31.062 -13.789 1 81.19 240 LEU B N 1
ATOM 4350 C CA . LEU B 1 240 ? 5.781 -30.766 -14.273 1 81.19 240 LEU B CA 1
ATOM 4351 C C . LEU B 1 240 ? 4.902 -30.219 -13.156 1 81.19 240 LEU B C 1
ATOM 4353 O O . LEU B 1 240 ? 4.75 -30.844 -12.109 1 81.19 240 LEU B O 1
ATOM 4357 N N . SER B 1 241 ? 4.461 -29.094 -13.359 1 76.5 241 SER B N 1
ATOM 4358 C CA . SER B 1 241 ? 3.414 -28.531 -12.508 1 76.5 241 SER B CA 1
ATOM 4359 C C . SER B 1 241 ? 4.004 -27.844 -11.281 1 76.5 241 SER B C 1
ATOM 4361 O O . SER B 1 241 ? 5.223 -27.688 -11.18 1 76.5 241 SER B O 1
ATOM 4363 N N . THR B 1 242 ? 3.229 -27.172 -10.367 1 85 242 THR B N 1
ATOM 4364 C CA . THR B 1 242 ? 3.736 -26.391 -9.242 1 85 242 THR B CA 1
ATOM 4365 C C . THR B 1 242 ? 3.139 -26.906 -7.926 1 85 242 THR B C 1
ATOM 4367 O O . THR B 1 242 ? 3.779 -26.828 -6.875 1 85 242 THR B O 1
ATOM 4370 N N . TYR B 1 243 ? 1.938 -27.453 -7.91 1 87.12 243 TYR B N 1
ATOM 4371 C CA . TYR B 1 243 ? 1.28 -27.797 -6.656 1 87.12 243 TYR B CA 1
ATOM 4372 C C . TYR B 1 243 ? 1.678 -29.203 -6.203 1 87.12 243 TYR B C 1
ATOM 4374 O O . TYR B 1 243 ? 1.455 -30.172 -6.922 1 87.12 243 TYR B O 1
ATOM 4382 N N . PHE B 1 244 ? 2.227 -29.359 -5.008 1 81.44 244 PHE B N 1
ATOM 4383 C CA . PHE B 1 244 ? 2.564 -30.656 -4.438 1 81.44 244 PHE B CA 1
ATOM 4384 C C . PHE B 1 244 ? 1.859 -30.875 -3.105 1 81.44 244 PHE B C 1
ATOM 4386 O O . PHE B 1 244 ? 1.637 -32 -2.686 1 81.44 244 PHE B O 1
ATOM 4393 N N . GLY B 1 245 ? 1.486 -29.797 -2.461 1 82.88 245 GLY B N 1
ATOM 4394 C CA . GLY B 1 245 ? 0.708 -29.891 -1.236 1 82.88 245 GLY B CA 1
ATOM 4395 C C . GLY B 1 245 ? 1.562 -30.109 -0.002 1 82.88 245 GLY B C 1
ATOM 4396 O O . GLY B 1 245 ? 2.67 -30.641 -0.094 1 82.88 245 GLY B O 1
ATOM 4397 N N . PHE B 1 246 ? 1.002 -29.672 1.174 1 83.44 246 PHE B N 1
ATOM 4398 C CA . PHE B 1 246 ? 1.6 -29.984 2.465 1 83.44 246 PHE B CA 1
ATOM 4399 C C . PHE B 1 246 ? 1.279 -31.422 2.871 1 83.44 246 PHE B C 1
ATOM 4401 O O . PHE B 1 246 ? 0.326 -32.031 2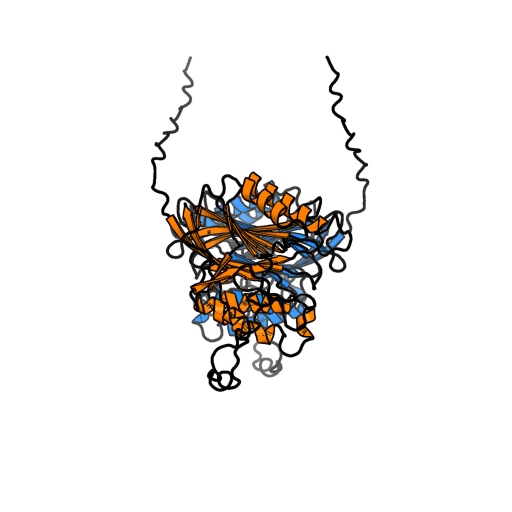.365 1 83.44 246 PHE B O 1
ATOM 4408 N N . PRO B 1 247 ? 2.029 -31.922 3.818 1 80.69 247 PRO B N 1
ATOM 4409 C CA . PRO B 1 247 ? 1.784 -33.312 4.25 1 80.69 247 PRO B CA 1
ATOM 4410 C C . PRO B 1 247 ? 0.393 -33.5 4.848 1 80.69 247 PRO B C 1
ATOM 4412 O O . PRO B 1 247 ? -0.176 -34.594 4.758 1 80.69 247 PRO B O 1
ATOM 4415 N N . HIS B 1 248 ? -0.144 -32.469 5.418 1 83.25 248 HIS B N 1
ATOM 4416 C CA . HIS B 1 248 ? -1.435 -32.594 6.09 1 83.25 248 HIS B CA 1
ATOM 4417 C C . HIS B 1 248 ? -2.58 -32.25 5.145 1 83.25 248 HIS B C 1
ATOM 4419 O O . HIS B 1 248 ? -3.748 -32.281 5.535 1 83.25 248 HIS B O 1
ATOM 4425 N N . ASP B 1 249 ? -2.266 -31.938 3.863 1 82.81 249 ASP B N 1
ATOM 4426 C CA . ASP B 1 249 ? -3.309 -31.656 2.885 1 82.81 249 ASP B CA 1
ATOM 4427 C C . ASP B 1 249 ? -4 -32.938 2.426 1 82.81 249 ASP B C 1
ATOM 4429 O O . ASP B 1 249 ? -3.371 -34 2.348 1 82.81 249 ASP B O 1
ATOM 4433 N N . LYS B 1 250 ? -5.27 -32.781 2.18 1 78.06 250 LYS B N 1
ATOM 4434 C CA . LYS B 1 250 ? -6.027 -33.906 1.694 1 78.06 250 LYS B CA 1
ATOM 4435 C C . LYS B 1 250 ? -5.516 -34.375 0.332 1 78.06 250 LYS B C 1
ATOM 4437 O O . LYS B 1 250 ? -5.457 -35.594 0.06 1 78.06 250 LYS B O 1
ATOM 4442 N N . PHE B 1 251 ? -5.25 -33.375 -0.527 1 71.56 251 PHE B N 1
ATOM 4443 C CA . PHE B 1 251 ? -4.734 -33.656 -1.862 1 71.56 251 PHE B CA 1
ATOM 4444 C C . PHE B 1 251 ? -3.268 -33.25 -1.969 1 71.56 251 PHE B C 1
ATOM 4446 O O . PHE B 1 251 ? -2.916 -32.094 -1.736 1 71.56 251 PHE B O 1
ATOM 4453 N N . LYS B 1 252 ? -2.395 -34.281 -2.098 1 73.06 252 LYS B N 1
ATOM 4454 C CA . LYS B 1 252 ? -0.961 -34.031 -2.244 1 73.06 252 LYS B CA 1
ATOM 4455 C C . LYS B 1 252 ? -0.345 -34.969 -3.273 1 73.06 252 LYS B C 1
ATOM 4457 O O . LYS B 1 252 ? -0.953 -35.969 -3.643 1 73.06 252 LYS B O 1
ATOM 4462 N N . PHE B 1 253 ? 0.747 -34.438 -3.855 1 70 253 PHE B N 1
ATOM 4463 C CA . PHE B 1 253 ? 1.386 -35.188 -4.93 1 70 253 PHE B CA 1
ATOM 4464 C C . PHE B 1 253 ? 2.869 -35.406 -4.641 1 70 253 PHE B C 1
ATOM 4466 O O . PHE B 1 253 ? 3.479 -34.594 -3.916 1 70 253 PHE B O 1
ATOM 4473 N N . ASP B 1 254 ? 3.227 -36.531 -5.164 1 65.25 254 ASP B N 1
ATOM 4474 C CA . ASP B 1 254 ? 4.672 -36.719 -5.211 1 65.25 254 ASP B CA 1
ATOM 4475 C C . ASP B 1 254 ? 5.293 -35.969 -6.387 1 65.25 254 ASP B C 1
ATOM 4477 O O . ASP B 1 254 ? 4.684 -35.844 -7.449 1 65.25 254 ASP B O 1
ATOM 4481 N N . ILE B 1 255 ? 6.48 -35.438 -6.137 1 61.91 255 ILE B N 1
ATOM 4482 C CA . ILE B 1 255 ? 7.145 -34.625 -7.145 1 61.91 255 ILE B CA 1
ATOM 4483 C C . ILE B 1 255 ? 7.289 -35.406 -8.445 1 61.91 255 ILE B C 1
ATOM 4485 O O . ILE B 1 255 ? 7.348 -34.812 -9.531 1 61.91 255 ILE B O 1
ATOM 4489 N N . ASP B 1 256 ? 7.445 -36.688 -8.266 1 63.16 256 ASP B N 1
ATOM 4490 C CA . ASP B 1 256 ? 7.672 -37.5 -9.438 1 63.16 256 ASP B CA 1
ATOM 4491 C C . ASP B 1 256 ? 6.355 -37.844 -10.141 1 63.16 256 ASP B C 1
ATOM 4493 O O . ASP B 1 256 ? 6.348 -38.469 -11.195 1 63.16 256 ASP B O 1
ATOM 4497 N N . LYS B 1 257 ? 5.434 -37.344 -9.477 1 66.88 257 LYS B N 1
ATOM 4498 C CA . LYS B 1 257 ? 4.125 -37.562 -10.086 1 66.88 257 LYS B CA 1
ATOM 4499 C C . LYS B 1 257 ? 3.559 -36.25 -10.648 1 66.88 257 LYS B C 1
ATOM 4501 O O . LYS B 1 257 ? 4.109 -35.188 -10.414 1 66.88 257 LYS B O 1
ATOM 4506 N N . PHE B 1 258 ? 2.73 -36.562 -11.453 1 61.16 258 PHE B N 1
ATOM 4507 C CA . PHE B 1 258 ? 2.061 -35.438 -12.109 1 61.16 258 PHE B CA 1
ATOM 4508 C C . PHE B 1 258 ? 1.396 -34.531 -11.078 1 61.16 258 PHE B C 1
ATOM 4510 O O . PHE B 1 258 ? 0.575 -34.969 -10.281 1 6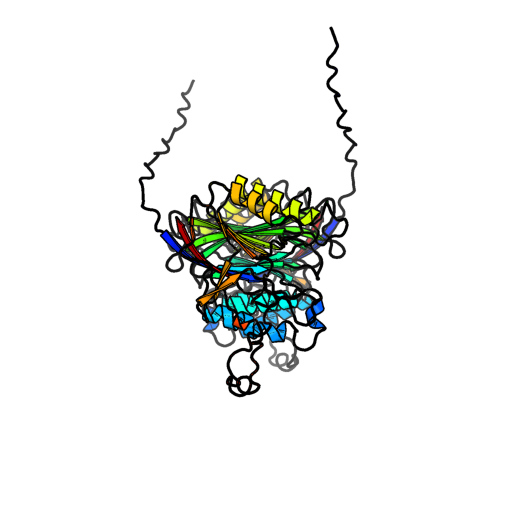1.16 258 PHE B O 1
ATOM 4517 N N . LEU B 1 259 ? 1.982 -33.344 -11.172 1 70.69 259 LEU B N 1
ATOM 4518 C CA . LEU B 1 259 ? 1.362 -32.281 -10.391 1 70.69 259 LEU B CA 1
ATOM 4519 C C . LEU B 1 259 ? 0.427 -31.438 -11.258 1 70.69 259 LEU B C 1
ATOM 4521 O O . LEU B 1 259 ? 0.493 -31.5 -12.492 1 70.69 259 LEU B O 1
ATOM 4525 N N . ASP B 1 260 ? -0.609 -30.906 -10.82 1 78.75 260 ASP B N 1
ATOM 4526 C CA . ASP B 1 260 ? -1.4 -29.969 -11.602 1 78.75 260 ASP B CA 1
ATOM 4527 C C . ASP B 1 260 ? -0.667 -28.641 -11.766 1 78.75 260 ASP B C 1
ATOM 4529 O O . ASP B 1 260 ? -0.122 -28.109 -10.797 1 78.75 260 ASP B O 1
ATOM 4533 N N . PRO B 1 261 ? -0.463 -28.266 -13.047 1 86.44 261 PRO B N 1
ATOM 4534 C CA . PRO B 1 261 ? 0.049 -26.906 -13.242 1 86.44 261 PRO B CA 1
ATOM 4535 C C . PRO B 1 261 ? -0.974 -25.828 -12.867 1 86.44 261 PRO B C 1
ATOM 4537 O O . PRO B 1 261 ? -1.946 -25.625 -13.602 1 86.44 261 PRO B O 1
ATOM 4540 N N . LEU B 1 262 ? -0.721 -25.188 -11.758 1 92 262 LEU B N 1
ATOM 4541 C CA . LEU B 1 262 ? -1.728 -24.25 -11.273 1 92 262 LEU B CA 1
ATOM 4542 C C . LEU B 1 262 ? -1.22 -22.812 -11.359 1 92 262 LEU B C 1
ATOM 4544 O O . LEU B 1 262 ? -2.008 -21.875 -11.289 1 92 262 LEU B O 1
ATOM 4548 N N . ASP B 1 263 ? 0.086 -22.594 -11.469 1 93.12 263 ASP B N 1
ATOM 4549 C CA . ASP B 1 263 ? 0.695 -21.266 -11.5 1 93.12 263 ASP B CA 1
ATOM 4550 C C . ASP B 1 263 ? 1.186 -20.922 -12.906 1 93.12 263 ASP B C 1
ATOM 4552 O O . ASP B 1 263 ? 1.877 -21.719 -13.539 1 93.12 263 ASP B O 1
ATOM 4556 N N . TYR B 1 264 ? 0.854 -19.75 -13.43 1 94.81 264 TYR B N 1
ATOM 4557 C CA . TYR B 1 264 ? 1.154 -19.391 -14.812 1 94.81 264 TYR B CA 1
ATOM 4558 C C . TYR B 1 264 ? 1.701 -17.969 -14.906 1 94.81 264 TYR B C 1
ATOM 4560 O O . TYR B 1 264 ? 1.513 -17.172 -13.992 1 94.81 264 TYR B O 1
ATOM 4568 N N . VAL B 1 265 ? 2.443 -17.703 -15.914 1 94.94 265 VAL B N 1
ATOM 4569 C CA . VAL B 1 265 ? 2.906 -16.391 -16.328 1 94.94 265 VAL B CA 1
ATOM 4570 C C . VAL B 1 265 ? 2.305 -16.031 -17.688 1 94.94 265 VAL B C 1
ATOM 4572 O O . VAL B 1 265 ? 2.389 -16.828 -18.641 1 94.94 265 VAL B O 1
ATOM 4575 N N . ILE B 1 266 ? 1.674 -14.898 -17.781 1 97.06 266 ILE B N 1
ATOM 4576 C CA . ILE B 1 266 ? 0.977 -14.445 -18.969 1 97.06 266 ILE B CA 1
ATOM 4577 C C . ILE B 1 266 ? 1.57 -13.117 -19.438 1 97.06 266 ILE B C 1
ATOM 4579 O O . ILE B 1 266 ? 1.71 -12.18 -18.656 1 97.06 266 ILE B O 1
ATOM 4583 N N . ILE B 1 267 ? 1.988 -12.984 -20.672 1 96 267 ILE B N 1
ATOM 4584 C CA . ILE B 1 267 ? 2.521 -11.734 -21.203 1 96 267 ILE B CA 1
ATOM 4585 C C . ILE B 1 267 ? 1.847 -11.414 -22.531 1 96 267 ILE B C 1
ATOM 4587 O O . ILE B 1 267 ? 1.237 -12.281 -23.156 1 96 267 ILE B O 1
ATOM 4591 N N . ASN B 1 268 ? 1.832 -10.141 -22.828 1 95.69 268 ASN B N 1
ATOM 4592 C CA . ASN B 1 268 ? 1.403 -9.703 -24.156 1 95.69 268 ASN B CA 1
ATOM 4593 C C . ASN B 1 268 ? 2.443 -10.047 -25.219 1 95.69 268 ASN B C 1
ATOM 4595 O O . ASN B 1 268 ? 3.543 -9.492 -25.219 1 95.69 268 ASN B O 1
ATOM 4599 N N . PRO B 1 269 ? 2.174 -10.922 -26.156 1 93.56 269 PRO B N 1
ATOM 4600 C CA . PRO B 1 269 ? 3.166 -11.383 -27.125 1 93.56 269 PRO B CA 1
ATOM 4601 C C . PRO B 1 269 ? 3.666 -10.266 -28.031 1 93.56 269 PRO B C 1
ATOM 4603 O O . PRO B 1 269 ? 4.742 -10.383 -28.625 1 93.56 269 PRO B O 1
ATOM 4606 N N . VAL B 1 270 ? 2.955 -9.195 -28.125 1 91.56 270 VAL B N 1
ATOM 4607 C CA . VAL B 1 270 ? 3.352 -8.062 -28.969 1 91.56 270 VAL B CA 1
ATOM 4608 C C . VAL B 1 270 ? 4.508 -7.312 -28.297 1 91.56 270 VAL B C 1
ATOM 4610 O O . VAL B 1 270 ? 5.375 -6.77 -28.984 1 91.56 270 VAL B O 1
ATOM 4613 N N . PHE B 1 271 ? 4.605 -7.422 -26.984 1 89 271 PHE B N 1
ATOM 4614 C CA . PHE B 1 271 ? 5.5 -6.496 -26.297 1 89 271 PHE B CA 1
ATOM 4615 C C . PHE B 1 271 ? 6.52 -7.254 -25.453 1 89 271 PHE B C 1
ATOM 4617 O O . PHE B 1 271 ? 7.285 -6.648 -24.703 1 89 271 PHE B O 1
ATOM 4624 N N . GLY B 1 272 ? 6.492 -8.539 -25.578 1 88.06 272 GLY B N 1
ATOM 4625 C CA . GLY B 1 272 ? 7.445 -9.289 -24.766 1 88.06 272 GLY B CA 1
ATOM 4626 C C . GLY B 1 272 ? 7.559 -10.742 -25.188 1 88.06 272 GLY B C 1
ATOM 4627 O O . GLY B 1 272 ? 6.734 -11.242 -25.953 1 88.06 272 GLY B O 1
ATOM 4628 N N . MET B 1 273 ? 8.648 -11.336 -24.734 1 89.69 273 MET B N 1
ATOM 4629 C CA . MET B 1 273 ? 8.875 -12.766 -24.938 1 89.69 273 MET B CA 1
ATOM 4630 C C . MET B 1 273 ? 9.617 -13.383 -23.766 1 89.69 273 MET B C 1
ATOM 4632 O O . MET B 1 273 ? 10.312 -12.68 -23.031 1 89.69 273 MET B O 1
ATOM 4636 N N . PHE B 1 274 ? 9.352 -14.648 -23.578 1 91.31 274 PHE B N 1
ATOM 4637 C CA . PHE B 1 274 ? 10.125 -15.406 -22.594 1 91.31 274 PHE B CA 1
ATOM 4638 C C . PHE B 1 274 ? 11.562 -15.594 -23.078 1 91.31 274 PHE B C 1
ATOM 4640 O O . PHE B 1 274 ? 11.797 -15.93 -24.234 1 91.31 274 PHE B O 1
ATOM 4647 N N . ASP B 1 275 ? 12.453 -15.273 -22.203 1 88.81 275 ASP B N 1
ATOM 4648 C CA . ASP B 1 275 ? 13.875 -15.508 -22.484 1 88.81 275 ASP B CA 1
ATOM 4649 C C . ASP B 1 275 ? 14.336 -16.828 -21.891 1 88.81 275 ASP B C 1
ATOM 4651 O O . ASP B 1 275 ? 15 -16.859 -20.844 1 88.81 275 ASP B O 1
ATOM 4655 N N . GLY B 1 276 ? 14.047 -17.938 -22.531 1 87.38 276 GLY B N 1
ATOM 4656 C CA . GLY B 1 276 ? 14.344 -19.266 -22.047 1 87.38 276 GLY B CA 1
ATOM 4657 C C . GLY B 1 276 ? 13.164 -19.922 -21.344 1 87.38 276 GLY B C 1
ATOM 4658 O O . GLY B 1 276 ? 12.062 -19.375 -21.328 1 87.38 276 GLY B O 1
ATOM 4659 N N . PRO B 1 277 ? 13.406 -21.141 -20.828 1 89.81 277 PRO B N 1
ATOM 4660 C CA . PRO B 1 277 ? 12.336 -21.844 -20.125 1 89.81 277 PRO B CA 1
ATOM 4661 C C . PRO B 1 277 ? 12.031 -21.219 -18.766 1 89.81 277 PRO B C 1
ATOM 4663 O O . PRO B 1 277 ? 12.797 -20.391 -18.266 1 89.81 277 PRO B O 1
ATOM 4666 N N . LEU B 1 278 ? 10.859 -21.578 -18.219 1 91.44 278 LEU B N 1
ATOM 4667 C CA . LEU B 1 278 ? 10.602 -21.281 -16.812 1 91.44 278 LEU B CA 1
ATOM 4668 C C . LEU B 1 278 ? 11.484 -22.125 -15.906 1 91.44 278 LEU B C 1
ATOM 4670 O O . LEU B 1 278 ? 11.922 -23.219 -16.297 1 91.44 278 LEU B O 1
ATOM 4674 N N . PHE B 1 279 ? 11.734 -21.609 -14.711 1 88.75 279 PHE B N 1
ATOM 4675 C CA . PHE B 1 279 ? 12.539 -22.328 -13.742 1 88.75 279 PHE B CA 1
ATOM 4676 C C . PHE B 1 279 ? 11.797 -22.484 -12.422 1 88.75 279 PHE B C 1
ATOM 4678 O O . PHE B 1 279 ? 10.836 -21.766 -12.156 1 88.75 279 PHE B O 1
ATOM 4685 N N . THR B 1 280 ? 12.195 -23.438 -11.625 1 89.12 280 THR B N 1
ATOM 4686 C CA . THR B 1 280 ? 11.641 -23.688 -10.305 1 89.12 280 THR B CA 1
ATOM 4687 C C . THR B 1 280 ? 12.727 -24.141 -9.328 1 89.12 280 THR B C 1
ATOM 4689 O O . THR B 1 280 ? 13.906 -24.141 -9.672 1 89.12 280 THR B O 1
ATOM 4692 N N . ASP B 1 281 ? 12.32 -24.281 -8.055 1 85.06 281 ASP B N 1
ATOM 4693 C CA . ASP B 1 281 ? 13.211 -24.766 -6.996 1 85.06 281 ASP B CA 1
ATOM 4694 C C . ASP B 1 281 ? 12.57 -25.906 -6.215 1 85.06 281 ASP B C 1
ATOM 4696 O O . ASP B 1 281 ? 11.656 -25.672 -5.422 1 85.06 281 ASP B O 1
ATOM 4700 N N . THR B 1 282 ? 13.102 -27.109 -6.293 1 80.06 282 THR B N 1
ATOM 4701 C CA . THR B 1 282 ? 12.484 -28.297 -5.707 1 80.06 282 THR B CA 1
ATOM 4702 C C . THR B 1 282 ? 12.938 -28.469 -4.262 1 80.06 282 THR B C 1
ATOM 4704 O O . THR B 1 282 ? 12.516 -29.422 -3.588 1 80.06 282 THR B O 1
ATOM 4707 N N . ARG B 1 283 ? 13.734 -27.594 -3.707 1 79.75 283 ARG B N 1
ATOM 4708 C CA . ARG B 1 283 ? 14.172 -27.688 -2.318 1 79.75 283 ARG B CA 1
ATOM 4709 C C . ARG B 1 283 ? 13 -27.531 -1.362 1 79.75 283 ARG B C 1
ATOM 4711 O O . ARG B 1 283 ? 13.102 -27.844 -0.175 1 79.75 283 ARG B O 1
ATOM 4718 N N . PHE B 1 284 ? 11.82 -27.094 -1.914 1 79.56 284 PHE B N 1
ATOM 4719 C CA . PHE B 1 284 ? 10.609 -26.984 -1.114 1 79.56 284 PHE B CA 1
ATOM 4720 C C . PHE B 1 284 ? 10.086 -28.375 -0.747 1 79.56 284 PHE B C 1
ATOM 4722 O O . PHE B 1 284 ? 9.328 -28.516 0.215 1 79.56 284 PHE B O 1
ATOM 4729 N N . ILE B 1 285 ? 10.43 -29.406 -1.567 1 75.75 285 ILE B N 1
ATOM 4730 C CA . ILE B 1 285 ? 9.969 -30.781 -1.362 1 75.75 285 ILE B CA 1
ATOM 4731 C C . ILE B 1 285 ? 11.016 -31.562 -0.567 1 75.75 285 ILE B C 1
ATOM 4733 O O . ILE B 1 285 ? 12.195 -31.578 -0.929 1 75.75 285 ILE B O 1
ATOM 4737 N N . PRO B 1 286 ? 10.43 -32.125 0.558 1 69.38 286 PRO B N 1
ATOM 4738 C CA . PRO B 1 286 ? 11.398 -32.938 1.306 1 69.38 286 PRO B CA 1
ATOM 4739 C C . PRO B 1 286 ? 11.938 -34.125 0.491 1 69.38 286 PRO B C 1
ATOM 4741 O O . PRO B 1 286 ? 11.227 -34.688 -0.343 1 69.38 286 PRO B O 1
ATOM 4744 N N . SER B 1 287 ? 13.266 -34.25 0.303 1 58.91 287 SER B N 1
ATOM 4745 C CA . SER B 1 287 ? 13.883 -35.375 -0.403 1 58.91 287 SER B CA 1
ATOM 4746 C C . SER B 1 287 ? 13.43 -36.719 0.181 1 58.91 287 SER B C 1
ATOM 4748 O O . SER B 1 287 ? 13.266 -36.844 1.396 1 58.91 287 SER B O 1
ATOM 4750 N N . THR B 1 288 ? 12.586 -37.531 -0.558 1 50 288 THR B N 1
ATOM 4751 C CA . THR B 1 288 ? 12.328 -38.875 -0.092 1 50 288 THR B CA 1
ATOM 4752 C C . THR B 1 288 ? 13.625 -39.562 0.321 1 50 288 THR B C 1
ATOM 4754 O O . THR B 1 288 ? 13.602 -40.562 1.037 1 50 288 THR B O 1
ATOM 4757 N N . SER B 1 289 ? 14.641 -39.469 -0.567 1 43.78 289 SER B N 1
ATOM 4758 C CA . SER B 1 289 ? 15.805 -40.312 -0.283 1 43.78 289 SER B CA 1
ATOM 4759 C C . SER B 1 289 ? 16.484 -39.875 1.022 1 43.78 289 SER B C 1
ATOM 4761 O O . SER B 1 289 ? 17.453 -39.156 1.013 1 43.78 289 SER B O 1
ATOM 4763 N N . HIS B 1 290 ? 15.797 -39.438 1.952 1 37.47 290 HIS B N 1
ATOM 4764 C CA . HIS B 1 290 ? 16.594 -39.375 3.168 1 37.47 290 HIS B CA 1
ATOM 4765 C C . HIS B 1 290 ? 17.234 -40.719 3.486 1 37.47 290 HIS B C 1
ATOM 4767 O O . HIS B 1 290 ? 16.547 -41.688 3.809 1 37.47 290 HIS B O 1
ATOM 4773 N N . ASN B 1 291 ? 18.219 -41.219 2.838 1 34.47 291 ASN B N 1
ATOM 4774 C CA . ASN B 1 291 ? 19.109 -41.75 3.859 1 34.47 291 ASN B CA 1
ATOM 4775 C C . ASN B 1 291 ? 19.234 -40.812 5.051 1 34.47 291 ASN B C 1
ATOM 4777 O O . ASN B 1 291 ? 19.422 -39.594 4.871 1 34.47 291 ASN B O 1
ATOM 4781 N N . ASP B 1 292 ? 18.594 -41.094 6.234 1 37.53 292 ASP B N 1
ATOM 4782 C CA . ASP B 1 292 ? 18.625 -40.531 7.57 1 37.53 292 ASP B CA 1
ATOM 4783 C C . ASP B 1 292 ? 19.859 -39.656 7.754 1 37.53 292 ASP B C 1
ATOM 4785 O O . ASP B 1 292 ? 19.906 -38.812 8.68 1 37.53 292 ASP B O 1
ATOM 4789 N N . ASP B 1 293 ? 20.906 -40 7.043 1 34.72 293 ASP B N 1
ATOM 4790 C CA . ASP B 1 293 ? 22.234 -39.469 7.324 1 34.72 293 ASP B CA 1
ATOM 4791 C C . ASP B 1 293 ? 22.344 -38.031 6.832 1 34.72 293 ASP B C 1
ATOM 4793 O O . ASP B 1 293 ? 23.188 -37.25 7.316 1 34.72 293 ASP B O 1
ATOM 4797 N N . ASP B 1 294 ? 21.703 -37.688 5.715 1 33.97 294 ASP B N 1
ATOM 4798 C CA . ASP B 1 294 ? 22.031 -36.375 5.199 1 33.97 294 ASP B CA 1
ATOM 4799 C C . ASP B 1 294 ? 21.141 -35.281 5.824 1 33.97 294 ASP B C 1
ATOM 4801 O O . ASP B 1 294 ? 21.266 -34.094 5.508 1 33.97 294 ASP B O 1
ATOM 4805 N N . ILE B 1 295 ? 20.109 -35.625 6.449 1 36.62 295 ILE B N 1
ATOM 4806 C CA . ILE B 1 295 ? 19.422 -34.688 7.328 1 36.62 295 ILE B CA 1
ATOM 4807 C C . ILE B 1 295 ? 20.375 -34.219 8.43 1 36.62 295 ILE B C 1
ATOM 4809 O O . ILE B 1 295 ? 20.188 -33.156 9 1 36.62 295 ILE B O 1
ATOM 4813 N N . GLU B 1 296 ? 21.188 -35.156 8.844 1 33.72 296 GLU B N 1
ATOM 4814 C CA . GLU B 1 296 ? 22.109 -34.875 9.93 1 33.72 296 GLU B CA 1
ATOM 4815 C C . GLU B 1 296 ? 23.172 -33.844 9.492 1 33.72 296 GLU B C 1
ATOM 4817 O O . GLU B 1 296 ? 23.766 -33.188 10.32 1 33.72 296 GLU B O 1
ATOM 4822 N N . ASN B 1 297 ? 23.688 -34 8.203 1 32 297 ASN B N 1
ATOM 4823 C CA . ASN B 1 297 ? 24.781 -33.094 7.82 1 32 297 ASN B CA 1
ATOM 4824 C C . ASN B 1 297 ? 24.25 -31.828 7.176 1 32 297 ASN B C 1
ATOM 4826 O O . ASN B 1 297 ? 25.016 -31.094 6.535 1 32 297 ASN B O 1
ATOM 4830 N N . ALA B 1 298 ? 23.078 -31.844 6.672 1 34.53 298 ALA B N 1
ATOM 4831 C CA . ALA B 1 298 ? 22.656 -30.484 6.316 1 34.53 298 ALA B CA 1
ATOM 4832 C C . ALA B 1 298 ? 22.906 -29.516 7.461 1 34.53 298 ALA B C 1
ATOM 4834 O O . ALA B 1 298 ? 22.438 -29.734 8.586 1 34.53 298 ALA B O 1
ATOM 4835 N N . SER B 1 299 ? 23.953 -28.812 7.379 1 34.91 299 SER B N 1
ATOM 4836 C CA . SER B 1 299 ? 24.422 -27.844 8.367 1 34.91 299 SER B CA 1
ATOM 4837 C C . SER B 1 299 ? 23.266 -27.047 8.961 1 34.91 299 SER B C 1
ATOM 4839 O O . SER B 1 299 ? 22.281 -26.766 8.281 1 34.91 299 SER B O 1
ATOM 4841 N N . ALA B 1 300 ? 22.969 -26.984 10.312 1 37.34 300 ALA B N 1
ATOM 4842 C CA . ALA B 1 300 ? 22.141 -26.141 11.164 1 37.34 300 ALA B CA 1
ATOM 4843 C C . ALA B 1 300 ? 21.719 -24.875 10.43 1 37.34 300 ALA B C 1
ATOM 4845 O O . ALA B 1 300 ? 20.812 -24.156 10.875 1 37.34 300 ALA B O 1
ATOM 4846 N N . GLU B 1 301 ? 22.344 -24.406 9.328 1 39.25 301 GLU B N 1
ATOM 4847 C CA . GLU B 1 301 ? 22.312 -23.016 8.867 1 39.25 301 GLU B CA 1
ATOM 4848 C C . GLU B 1 301 ? 21.422 -22.859 7.645 1 39.25 301 GLU B C 1
ATOM 4850 O O . GLU B 1 301 ? 21.234 -21.75 7.145 1 39.25 301 GLU B O 1
ATOM 4855 N N . ALA B 1 302 ? 21.359 -23.906 6.719 1 44.94 302 ALA B N 1
ATOM 4856 C CA . ALA B 1 302 ? 20.656 -23.516 5.496 1 44.94 302 ALA B CA 1
ATOM 4857 C C . ALA B 1 302 ? 19.172 -23.281 5.762 1 44.94 302 ALA B C 1
ATOM 4859 O O . ALA B 1 302 ? 18.547 -24.031 6.512 1 44.94 302 ALA B O 1
ATOM 4860 N N . PRO B 1 303 ? 18.641 -22.172 5.492 1 51.22 303 PRO B N 1
ATOM 4861 C CA . PRO B 1 303 ? 17.219 -21.922 5.762 1 51.22 303 PRO B CA 1
ATOM 4862 C C . PRO B 1 303 ? 16.312 -23.078 5.297 1 51.22 303 PRO B C 1
ATOM 4864 O O . PRO B 1 303 ? 16.531 -23.641 4.219 1 51.22 303 PRO B O 1
ATOM 4867 N N . LEU B 1 304 ? 15.742 -23.969 6.055 1 60.66 304 LEU B N 1
ATOM 4868 C CA . LEU B 1 304 ? 14.828 -25.078 5.793 1 60.66 304 LEU B CA 1
ATOM 4869 C C . LEU B 1 304 ? 13.734 -24.656 4.82 1 60.66 304 LEU B C 1
ATOM 4871 O O . LEU B 1 304 ? 12.828 -23.906 5.188 1 60.66 304 LEU B O 1
ATOM 4875 N N . LEU B 1 305 ? 14.133 -24.609 3.49 1 73.69 305 LEU B N 1
ATOM 4876 C CA . LEU B 1 305 ? 13.18 -24.297 2.43 1 73.69 305 LEU B CA 1
ATOM 4877 C C . LEU B 1 305 ? 12.062 -25.328 2.375 1 73.69 305 LEU B C 1
ATOM 4879 O O . LEU B 1 305 ? 11.023 -25.094 1.761 1 73.69 305 LEU B O 1
ATOM 4883 N N . ARG B 1 306 ? 12.195 -26.375 3.141 1 78.5 306 ARG B N 1
ATOM 4884 C CA . ARG B 1 306 ? 11.18 -27.422 3.096 1 78.5 306 ARG B CA 1
ATOM 4885 C C . ARG B 1 306 ? 9.828 -26.891 3.541 1 78.5 306 ARG B C 1
ATOM 4887 O O . ARG B 1 306 ? 9.711 -26.266 4.598 1 78.5 306 ARG B O 1
ATOM 4894 N N . TYR B 1 307 ? 8.93 -27.062 2.645 1 79.62 307 TYR B N 1
ATOM 4895 C CA . TYR B 1 307 ? 7.539 -26.719 2.91 1 79.62 307 TYR B CA 1
ATOM 4896 C C . TYR B 1 307 ? 7.383 -25.234 3.17 1 79.62 307 TYR B C 1
ATOM 4898 O O . TYR B 1 307 ? 6.586 -24.828 4.016 1 79.62 307 TYR B O 1
ATOM 4906 N N . THR B 1 308 ? 8.242 -24.5 2.525 1 84.94 308 THR B N 1
ATOM 4907 C CA . THR B 1 308 ? 8.055 -23.062 2.561 1 84.94 308 THR B CA 1
ATOM 4908 C C . THR B 1 308 ? 6.715 -22.672 1.943 1 84.94 308 THR B C 1
ATOM 4910 O O . THR B 1 308 ? 6.113 -21.672 2.332 1 84.94 308 THR B O 1
ATOM 4913 N N . SER B 1 309 ? 6.27 -23.438 1.036 1 86.75 309 SER B N 1
ATOM 4914 C CA . SER B 1 309 ? 4.961 -23.344 0.398 1 86.75 309 SER B CA 1
ATOM 4915 C C . SER B 1 309 ? 4.484 -24.719 -0.071 1 86.75 309 SER B C 1
ATOM 4917 O O . SER B 1 309 ? 5.273 -25.656 -0.151 1 86.75 309 SER B O 1
ATOM 4919 N N . ASP B 1 310 ? 3.191 -24.828 -0.333 1 86.62 310 ASP B N 1
ATOM 4920 C CA . ASP B 1 310 ? 2.656 -26.062 -0.907 1 86.62 310 ASP B CA 1
ATOM 4921 C C . ASP B 1 310 ? 2.736 -26.047 -2.432 1 86.62 310 ASP B C 1
ATOM 4923 O O . ASP B 1 310 ? 2.375 -27.016 -3.094 1 86.62 310 ASP B O 1
ATOM 4927 N N . HIS B 1 311 ? 3.162 -25 -3.025 1 89.56 311 HIS B N 1
ATOM 4928 C CA . HIS B 1 311 ? 3.49 -24.859 -4.441 1 89.56 311 HIS B CA 1
ATOM 4929 C C . HIS B 1 311 ? 4.988 -24.656 -4.641 1 89.56 311 HIS B C 1
ATOM 4931 O O . HIS B 1 311 ? 5.633 -23.953 -3.863 1 89.56 311 HIS B O 1
ATOM 4937 N N . LEU B 1 312 ? 5.531 -25.188 -5.699 1 87.12 312 LEU B N 1
ATOM 4938 C CA . LEU B 1 312 ? 6.875 -24.812 -6.129 1 87.12 312 LEU B CA 1
ATOM 4939 C C . LEU B 1 312 ? 6.895 -23.391 -6.699 1 87.12 312 LEU B C 1
ATOM 4941 O O . LEU B 1 312 ? 5.926 -22.969 -7.332 1 87.12 312 LEU B O 1
ATOM 4945 N N . PRO B 1 313 ? 7.969 -22.641 -6.418 1 88.56 313 PRO B N 1
ATOM 4946 C CA . PRO B 1 313 ? 8.07 -21.312 -7.016 1 88.56 313 PRO B CA 1
ATOM 4947 C C . PRO B 1 313 ? 8.25 -21.359 -8.531 1 88.56 313 PRO B C 1
ATOM 4949 O O . PRO B 1 313 ? 8.766 -22.344 -9.07 1 88.56 313 PRO B O 1
ATOM 4952 N N . LEU B 1 314 ? 7.809 -20.391 -9.234 1 90.12 314 LEU B N 1
ATOM 4953 C CA . LEU B 1 314 ? 7.949 -20.281 -10.688 1 90.12 314 LEU B CA 1
ATOM 4954 C C . LEU B 1 314 ? 8.742 -19.031 -11.055 1 90.12 314 LEU B C 1
ATOM 4956 O O . LEU B 1 314 ? 8.391 -17.922 -10.648 1 90.12 314 LEU B O 1
ATOM 4960 N N . PHE B 1 315 ? 9.852 -19.234 -11.805 1 88.38 315 PHE B N 1
ATOM 4961 C CA . PHE B 1 315 ? 10.727 -18.141 -12.242 1 88.38 315 PHE B CA 1
ATOM 4962 C C . PHE B 1 315 ? 10.688 -17.984 -13.758 1 88.38 315 PHE B C 1
ATOM 4964 O O . PHE B 1 315 ? 10.742 -18.984 -14.492 1 88.38 315 PHE B O 1
ATOM 4971 N N . ALA B 1 316 ? 10.539 -16.766 -14.203 1 90.56 316 ALA B N 1
ATOM 4972 C CA . ALA B 1 316 ? 10.562 -16.484 -15.641 1 90.56 316 ALA B CA 1
ATOM 4973 C C . ALA B 1 316 ? 11.508 -15.328 -15.961 1 90.56 316 ALA B C 1
ATOM 4975 O O . ALA B 1 316 ? 11.531 -14.32 -15.25 1 90.56 316 ALA B O 1
ATOM 4976 N N . ASN B 1 317 ? 12.359 -15.508 -16.891 1 88.12 317 ASN B N 1
ATOM 4977 C CA . ASN B 1 317 ? 13.094 -14.414 -17.516 1 88.12 317 ASN B CA 1
ATOM 4978 C C . ASN B 1 317 ? 12.359 -13.875 -18.734 1 88.12 317 ASN B C 1
ATOM 4980 O O . ASN B 1 317 ? 12.016 -14.633 -19.656 1 88.12 317 ASN B O 1
ATOM 4984 N N . LEU B 1 318 ? 12.133 -12.578 -18.641 1 90.19 318 LEU B N 1
ATOM 4985 C CA . LEU B 1 318 ? 11.336 -11.977 -19.703 1 90.19 318 LEU B CA 1
ATOM 4986 C C . LEU B 1 318 ? 12.094 -10.844 -20.375 1 90.19 318 LEU B C 1
ATOM 4988 O O . LEU B 1 318 ? 12.883 -10.148 -19.734 1 90.19 318 LEU B O 1
ATOM 4992 N N . GLU B 1 319 ? 11.953 -10.781 -21.641 1 85.56 319 GLU B N 1
ATOM 4993 C CA . GLU B 1 319 ? 12.328 -9.602 -22.422 1 85.56 319 GLU B CA 1
ATOM 4994 C C . GLU B 1 319 ? 11.109 -8.766 -22.781 1 85.56 319 GLU B C 1
ATOM 4996 O O . GLU B 1 319 ? 10.203 -9.242 -23.453 1 85.56 319 GLU B O 1
ATOM 5001 N N . VAL B 1 320 ? 11.055 -7.598 -22.188 1 84.38 320 VAL B N 1
ATOM 5002 C CA . VAL B 1 320 ? 9.953 -6.695 -22.484 1 84.38 320 VAL B CA 1
ATOM 5003 C C . VAL B 1 320 ? 10.43 -5.578 -23.406 1 84.38 320 VAL B C 1
ATOM 5005 O O . VAL B 1 320 ? 11.461 -4.949 -23.156 1 84.38 320 VAL B O 1
ATOM 5008 N N . PHE B 1 321 ? 9.695 -5.418 -24.484 1 78.06 321 PHE B N 1
ATOM 5009 C CA . PHE B 1 321 ? 10.031 -4.383 -25.453 1 78.06 321 PHE B CA 1
ATOM 5010 C C . PHE B 1 321 ? 9.477 -3.031 -25.016 1 78.06 321 PHE B C 1
ATOM 5012 O O . PHE B 1 321 ? 8.266 -2.795 -25.109 1 78.06 321 PHE B O 1
ATOM 5019 N N . LEU B 1 322 ? 10.32 -2.32 -24.25 1 68.69 322 LEU B N 1
ATOM 5020 C CA . LEU B 1 322 ? 9.844 -1.046 -23.734 1 68.69 322 LEU B CA 1
ATOM 5021 C C . LEU B 1 322 ? 10.289 0.11 -24.609 1 68.69 322 LEU B C 1
ATOM 5023 O O . LEU B 1 322 ? 11.375 0.067 -25.203 1 68.69 322 LEU B O 1
#

Organism: Acanthamoeba castellanii (strain ATCC 30010 / Neff) (NCBI:txid1257118)

Solvent-accessible surface area (backbone atoms only — not comparable to full-atom values): 33338 Å² total; per-residue (Å²): 133,80,81,75,75,68,81,70,73,72,73,74,72,69,79,81,68,84,71,78,58,55,67,41,79,43,42,38,32,41,37,55,49,60,35,51,72,72,36,61,74,38,90,85,50,26,58,82,69,24,42,59,21,52,52,48,51,48,65,71,63,61,51,42,30,37,34,36,25,42,38,21,39,65,69,54,45,41,51,51,44,41,54,44,38,75,72,49,28,45,68,51,71,30,59,22,35,48,39,72,78,36,39,23,28,34,42,32,30,33,40,59,44,39,39,78,34,34,37,39,34,35,20,42,36,29,97,47,45,71,44,60,30,29,80,76,37,85,84,46,68,34,24,30,44,25,34,39,35,29,30,39,30,54,93,35,30,69,39,82,75,76,34,65,39,36,39,33,24,29,46,46,44,77,51,57,67,49,24,52,44,36,45,52,44,50,38,50,52,47,56,76,42,68,90,45,42,38,44,34,33,35,41,49,50,36,37,72,92,62,54,12,63,60,50,51,51,56,42,44,73,71,30,44,69,50,38,60,52,26,29,21,70,88,76,64,44,80,34,47,29,30,45,29,43,45,91,86,42,93,68,62,43,53,78,92,34,84,29,47,39,27,44,40,43,35,36,32,61,90,31,35,46,71,59,66,72,38,30,30,49,64,63,33,50,74,70,80,75,58,59,75,63,57,72,69,62,49,60,96,70,64,66,67,33,50,60,35,28,39,38,46,42,42,33,39,38,32,37,34,59,70,134,82,82,82,79,73,82,71,75,76,76,76,73,71,81,83,71,85,75,79,58,56,66,43,77,43,41,37,31,40,35,56,50,59,34,54,73,70,36,60,74,39,89,84,49,25,58,81,70,25,44,59,22,53,53,49,51,48,65,72,64,61,50,43,30,37,32,36,24,43,38,22,39,66,68,52,46,44,51,50,44,42,55,45,38,75,72,48,28,45,69,51,69,30,59,20,37,48,39,72,77,36,41,24,26,32,40,33,32,32,42,58,44,38,38,78,34,34,37,39,34,35,20,43,36,30,96,45,44,71,42,61,31,23,79,78,36,86,86,47,68,35,27,30,44,25,34,39,36,29,30,40,30,54,91,38,30,69,40,84,78,76,34,66,38,36,40,34,23,29,47,45,44,77,52,56,68,50,26,53,45,38,46,53,45,49,39,50,52,47,54,75,41,69,92,44,41,38,45,34,33,34,40,50,48,35,37,72,94,62,54,12,64,60,48,52,51,57,42,44,73,71,30,44,68,49,39,60,53,27,28,21,70,88,76,63,44,78,36,53,26,30,43,29,42,45,92,87,42,92,69,59,42,53,84,92,35,84,27,49,38,26,44,40,44,32,35,32,62,91,32,35,47,71,60,66,71,37,29,30,50,64,61,33,52,75,70,79,79,55,57,76,64,56,70,68,62,51,60,98,70,64,69,68,34,48,58,33,28,38,37,45,42,44,34,40,37,32,36,35,58,72

Secondary structure (DSSP, 8-state):
----------------------EEEEEEEEEE----GGGGGSTT--HHHHHHHHHHHHHHH--SEEEEEEE-SHHHHHHHHHHHHHTTEEEEEEESSSSTT--EEEEEEETTTEEEEEEEEEETTSSSTTS---SSSTT----EEEEEEEEEEETTEE-SS--EEEEEEEE--SSHHHHHHHHHHHHHHHHHTTTS-EEEEEE----GGGTHHHHHHHHHTTSEEE-SEEEETTT--EEE-SB---TTSSS---TTSPPB--EEEEE-TTTEEE-S--EE-GGGS--S---TTTTTSS-TTS---TTS-SB--EEEEEEEE-/----------------------EEEEEEEEEE----GGGGGSTT--HHHHHHHHHHHHHHH--SEEEEEEE-SHHHHHHHHHHHHHTTEEEEEEESSSSTT--EEEEEEETTTEEEEEEEEEETTSSSTTS---TT-TTS---EEEEEEEEEEETTEE-SS--EEEEEEEE--SSHHHHHHHHHHHHHHHHHTTTS-EEEEEE----GGGTHHHHHHHHHTTSEEE-SEEEETTT--EEE-SB---TT-SS---TTSPPP--EEEEE-TTTEEE-S--EE-GGGS--S---TTTTTSS-TTS---TTS-SB--EEEEEEEE-

InterPro domains:
  IPR036691 Endonuclease/exonuclease/phosphatase superfamily [G3DSA:3.60.10.10] (27-320)
  IPR036691 Endonuclease/exonuclease/phosphatase superfamily [SSF56219] (44-318)

Radius of gyration: 27.01 Å; Cα contacts (8 Å, |Δi|>4): 1488; chains: 2; bounding box: 62×87×85 Å

Sequence (644 aa):
MQSTDVYHTTLRTTSLLGVAGENAKVKRRTLNINDAVGEEKVPGFEFKKRLPGILGLIREQKPDLLFLVEATQAEHINLLGFELSSMGFRVVFGEGNASPGCTANVIGFNSTRFHLTHTENIQLLSDDPQVPGDQSMPNGWGANLFVARVLLCHNSKVAVPKRELLLGVTHFPIHAASGAACTEALRLWLQIHDKQRYIVSGDLNTFHDKGGPDQIAKLRAVATVEGESSICHATGRKVLSTYFGFPHDKFKFDIDKFLDPLDYVIINPVFGMFDGPLFTDTRFIPSTSHNDDDIENASAEAPLLRYTSDHLPLFANLEVFLMQSTDVYHTTLRTTSLLGVAGENAKVKRRTLNINDAVGEEKVPGFEFKKRLPGILGLIREQKPDLLFLVEATQAEHINLLGFELSSMGFRVVFGEGNASPGCTANVIGFNSTRFHLTHTENIQLLSDDPQVPGDQSMPNGWGANLFVARVLLCHNSKVAVPKRELLLGVTHFPIHAASGAACTEALRLWLQIHDKQRYIVSGDLNTFHDKGGPDQIAKLRAVATVEGESSICHATGRKVLSTYFGFPHDKFKFDIDKFLDPLDYVIINPVFGMFDGPLFTDTRFIPSTSHNDDDIENASAEAPLLRYTSDHLPLFANLEVFL

Foldseek 3Di:
DPDPPPCPVPPPPPPPDDPQQPWDWFWEWEDAQQQAPVQCVPPCSHLVNLVVLVLVVCVVRVGQKYKYKQAAAPVSVVVSCVSLVVVQWDKDWDFQADDRGTMIIMMIGRPQFKAWDDKDWFFQADPDRNHHAHPVDHVD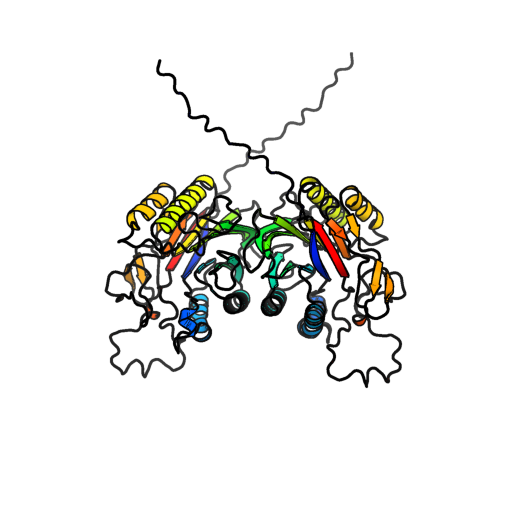STKTKIKTKIWTHDPSHGDPVTAIEIEIEIAFDLPLVRLLSSLVSVLVVLQVCLVHWYKYKYFSNLFPVRCSVVSVVSSVVRWDKDFQWAAEPVPRDIWGAWAAADPPDPDGHDRPDHDGHGIMMITNPVFKDWPDGKYWHCLLDDPPPPPVPVVVPPPPDDSSSHPSDRTIMIITIMTGRD/DDDPPDCPPPPPPPPPDDPQQPWDKFWEWEDAQQQAPVLCVPPCSHLVLLVVLVLVVCVVRVGQKYKYKQAAAPVSVVVSCVSLVVVQWDKDWDFQADDRGTMIIMMIGRPQFKAWDDKDWAFQADPHRNHHAHPVDRPDSTKTWIKTKIWTHDPSHGDPVTAIEIEIEIAFDLPLVRLLSSLVSVLVVLQVCLVHWYKYKYFSNLFPVRCSVVSVVSSVVRWDKDFQWAAEPVPRDIWGAWAAADPPDPDGHDRPDHDGHGIMMTTNPVFKDWDDGKYWHCLLDDPPPPPVPVVVPPPPDDSSSHPSDRTIMIITIMTGRD

pLDDT: mean 81.51, std 21.27, range [18.42, 98.81]

Nearest PDB structures (foldseek):
  3ngo-assembly1_A  TM=6.425E-01  e=2.378E-14  Homo sapiens
  5dv2-assembly1_A  TM=6.515E-01  e=3.788E-14  Homo sapiens
  6rvz-assembly1_A  TM=6.073E-01  e=3.889E-13  Homo sapiens
  6rw0-assembly1_A  TM=6.079E-01  e=2.983E-12  Homo sapiens
  9dp4-assembly2_B  TM=6.278E-01  e=1.850E-08  Homo sapiens

=== Feature glossary ===
The record interleaves many kinds of information about one protein. Here is each kind framed as the question it answers.

Q: Are the domains correctly placed relative to each other?
A: Predicted aligned error is AlphaFold's pairwise confidence. Unlike pLDDT (per-residue), PAE is per-residue-pair and captures whether two parts of the structure are correctly placed relative to each other. Units are ångströms of expected positional error.

Q: Which residues are in helices, strands, or loops?
A: Eight-state secondary structure (DSSP): H is the canonical α-helix, G the tighter 3₁₀-helix, I the wider π-helix; E/B are β-structure, T and S are turns and bends, and '-' is everything else. DSSP derives these from the pattern of main-chain N–H···O=C hydrogen bonds, not from the sequence.

Q: What if only a Cα trace is available?
A: P-SEA three-state annotation labels each residue as helix, strand, or coil based purely on the geometry of the Cα trace. It serves as a fallback when the full backbone (and thus DSSP) is unavailable.

Q: What are the backbone torsion angles?
A: φ (phi) and ψ (psi) are the two rotatable backbone dihedrals per residue: φ is the C(i-1)–N–Cα–C torsion, ψ is the N–Cα–C–N(i+1) torsion, both in degrees on (−180°, 180°]. α-helical residues cluster near (−60°, −45°); β-strand residues near (−120°, +130°). A Ramachandran plot is simply a scatter of (φ, ψ) for every residue.

Q: What known structures does this most resemble?
A: Structural nearest neighbors (via Foldseek easy-search vs the PDB). Reported per hit: target PDB id, E-value, and alignment TM-score. A TM-score above ~0.5 is the conventional threshold for 'same fold'.

Q: What family and function is it annotated with?
A: Database cross-references. InterPro integrates a dozen domain/family signature databases into unified entries with residue-range hits. GO terms attach function/process/location labels with evidence codes. CATH codes position the fold in a four-level structural taxonomy. Organism is the NCBI-taxonomy species name.

Q: Which residues are buried vs exposed?
A: Solvent accessibility: the surface area of each residue that a 1.4 Å water probe can touch, in Å². When only backbone atoms are present the absolute values are lower than full-atom SASA (side chains contribute most of the area) and are flagged as backbone-only.

Q: What do the diagnostic plots show?
A: Three diagnostic plots accompany the record. The Cα contact map visualizes the tertiary structure as a 2D adjacency matrix (8 Å cutoff, sequence-local contacts suppressed). The Ramachandran plot shows the distribution of backbone (φ, ψ) torsions, with points in the α and β basins reflecting secondary structure content. The PAE plot shows AlphaFold's inter-residue confidence as a color matrix.

Q: What is the amino-acid chain?
A: The amino-acid sequence is the protein's primary structure: the linear order of residues from the N-terminus to the C-terminus, written in one-letter code. Everything else here — the 3D coordinates, the secondary structure, the domain annotations — is ultimately a consequence of this string.

Q: What do the rendered images show?
A: The six renders are orthographic views along the three Cartesian axes in both directions. Representation (cartoon, sticks, or surface) and color scheme (sequence-rainbow or by-chain) vary across proteins so the training set covers all the common visualization conventions.

Q: Where is each backbone atom in 3D?
A: The mmCIF table is the protein's shape written out atom by atom. For each backbone N, Cα, C, and carbonyl O, it records an (x, y, z) coordinate triple in Å plus the residue type, chain letter, and residue number.

Q: How mobile is each atom in the crystal?
A: For experimental (PDB) structures, the B-factor (temperature factor) quantifies the positional spread of each atom in the crystal — a combination of thermal vibration and static disorder — in units of Å². High B-factors mark flexible loops or poorly resolved regions; low B-factors mark the rigid, well-ordered core.

Q: How big and how compact is the whole molecule?
A: Three whole-structure scalars: the radius of gyration (RMS distance of Cα from centroid, in Å), the count of Cα–Cα contacts (pairs closer than 8 Å and separated by more than four residues in sequence — i.e. tertiary, not local, contacts), and the bounding-box dimensions. Together they distinguish compact globular folds from extended fibres or disordered chains.

Q: What does the local fold look like, residue by residue?
A: A 3Di character summarizes, for each residue, the relative orientation of the Cα frame of its nearest spatial neighbor. Because it encodes fold topology rather than chemistry, 3Di alignments detect remote structural similarity that sequence alignment misses.

Q: How confident is the AlphaFold model at each residue?
A: For AlphaFold models, the B-factor field carries pLDDT — the model's own estimate of local accuracy on a 0–100 scale. Regions with pLDDT<50 should be treated as essentially unmodeled; they often correspond to intrinsically disordered segments.